Protein AF-A0A0G4HK54-F1 (afdb_monomer)

Organism: NCBI:txid1169474

Nearest PDB structures (foldseek):
  5xet-assembly1_C  TM=9.541E-01  e=1.128E-52  Mycobacterium tuberculosis H37Ra
  7wpl-assembly1_A  TM=9.182E-01  e=1.435E-49  Staphylococcus aureus subsp. aureus COL
  4eg1-assembly2_B  TM=9.125E-01  e=2.243E-48  Trypanosoma brucei brucei TREU927
  3vu8-assembly1_A  TM=9.082E-01  e=1.647E-45  Thermus thermophilus HB8
  1woy-assembly1_A  TM=8.950E-01  e=2.011E-45  Thermus thermophilus

Secondary structure (DSSP, 8-state):
------------------------PPPP-------------------------GGGG---S-EEEEEEEEETTS---HHHHHHHHHHHHHHHHHHHTT--EEEEEEEE--SHHHHHHHHHTTS-HHHHHHHHHHHHHHHHHHTT---SEEEETTSHHHHHHHHHHHHHHHHTT-EEEEEEEEEEETTTTEEE-GGG-BTTB-TTS---EEEEEEEEEEE-GGGGHHHHHHHHHH-GGGEESHHHHHHHHHHHTT----EE-EEEGGGT---SPEETTEEEEEE-HHHHHHHHHHHTTTTT--SSHHHHHHSS-EEEEEEGGGHHIIIIIHHHHHHHHTPPPPSEEEEE--EEETTEEP-GGGT-PPPHHHHHHHH-HHHHHHHHHHSS-BTB-EE--HHHHHHHHHHIIIIIIHHHHHHHHHHHHHSTTBPPPPB--SSTTTT-B--GGGS-HHHHHHHHHHHTHHHHHHHHHHTT-HHHHHHHHHHHHHHHHHHHHHH-HHHHTTT-HHHHHHHHHHHHHHHHHHHHHHTTT-HHHHHHHHHHTT--SSTTTTSSGGGSTT-PPPTTPBP-----SS-----HHHHHHHHHHHHHHHHHHHHHHHHHHHHHHHHTTS-----------------

Solvent-accessible surface area (backbone atoms only — not comparable to full-atom values): 35889 Å² total; per-residue (Å²): 136,85,82,81,90,87,88,92,81,90,80,88,84,84,88,81,89,85,89,83,91,80,86,85,86,83,89,88,87,80,88,94,88,88,86,87,87,89,87,88,88,83,82,85,78,97,80,86,89,71,85,75,58,89,82,68,79,70,67,74,59,41,38,22,37,29,41,61,57,41,65,38,62,54,81,73,34,45,67,58,50,46,51,48,48,53,50,31,22,53,46,43,44,42,43,33,64,65,22,54,68,45,31,40,38,38,31,35,54,54,33,63,56,31,44,55,41,12,55,77,67,76,42,54,48,66,59,38,33,61,61,31,43,53,52,53,54,47,47,36,59,60,60,72,43,75,64,75,45,74,50,48,53,82,37,69,61,33,47,54,21,36,49,50,52,49,50,43,25,42,78,65,65,39,43,46,84,48,71,46,64,40,33,36,20,67,90,74,72,42,78,42,51,82,91,55,43,50,95,80,17,38,82,87,70,40,67,53,46,81,42,76,77,43,66,24,36,29,34,56,46,42,80,39,40,68,63,49,53,49,48,49,65,80,36,66,70,35,33,33,48,65,70,57,35,51,54,50,51,61,49,49,75,74,60,52,64,63,40,75,43,34,40,41,40,89,80,77,45,77,58,51,54,56,34,88,92,42,75,63,26,28,43,26,52,67,61,50,54,63,37,45,73,44,24,77,23,48,31,80,46,57,90,42,77,48,22,55,60,34,56,44,48,24,39,41,41,37,50,56,90,55,37,61,52,62,71,46,53,43,52,44,50,28,54,61,54,71,45,80,62,61,54,28,38,35,34,27,42,51,56,17,44,92,80,40,72,56,36,72,95,71,69,61,58,52,54,50,67,63,47,30,73,73,65,34,36,44,47,52,42,40,31,64,38,49,78,31,63,69,42,46,65,36,66,63,46,74,64,61,43,51,51,46,43,45,49,48,36,63,32,49,34,44,39,48,33,52,45,32,46,47,30,46,72,76,42,78,25,23,37,44,67,45,33,36,55,69,68,100,58,51,70,41,80,54,58,75,87,74,48,56,70,70,57,42,55,52,50,51,53,48,46,55,41,59,65,51,42,50,54,23,57,77,67,62,26,58,25,54,34,50,46,55,48,51,49,53,28,46,52,48,45,49,49,51,60,76,63,32,36,88,60,37,42,80,83,30,51,38,47,20,34,36,52,48,36,55,45,45,42,48,45,48,48,41,20,45,69,29,41,37,52,23,47,72,48,14,52,55,47,28,49,29,61,42,49,60,92,46,71,67,67,52,18,58,68,44,49,37,79,93,39,70,77,60,66,63,38,53,39,41,72,62,62,84,66,53,83,80,82,75,50,71,71,52,54,54,49,51,53,51,48,52,54,50,51,52,51,52,51,52,51,52,51,52,52,53,53,60,53,53,64,64,60,75,73,75,79,89,84,86,84,90,81,83,85,84,87,87,86,87,80,92,132

Structure (mmCIF, N/CA/C/O backbone):
data_AF-A0A0G4HK54-F1
#
_entry.id   AF-A0A0G4HK54-F1
#
loop_
_atom_site.group_PDB
_atom_site.id
_atom_site.type_symbol
_atom_site.label_atom_id
_atom_site.label_alt_id
_atom_site.label_comp_id
_atom_site.label_asym_id
_atom_site.label_entity_id
_atom_site.label_seq_id
_atom_site.pdbx_PDB_ins_code
_atom_site.Cartn_x
_atom_site.Cartn_y
_atom_site.Cartn_z
_atom_site.occupancy
_atom_site.B_iso_or_equiv
_atom_site.auth_seq_id
_atom_site.auth_comp_id
_atom_site.auth_asym_id
_atom_site.auth_atom_id
_atom_site.pdbx_PDB_model_num
ATOM 1 N N . MET A 1 1 ? -34.314 48.246 -29.821 1.00 36.81 1 MET A N 1
ATOM 2 C CA . MET A 1 1 ? -34.715 46.899 -30.286 1.00 36.81 1 MET A CA 1
ATOM 3 C C . MET A 1 1 ? -34.362 45.927 -29.162 1.00 36.81 1 MET A C 1
ATOM 5 O O . MET A 1 1 ? -33.206 45.569 -29.036 1.00 36.81 1 MET A O 1
ATOM 9 N N . ARG A 1 2 ? -35.160 45.927 -28.083 1.00 27.53 2 ARG A N 1
ATOM 10 C CA . ARG A 1 2 ? -36.182 44.909 -27.730 1.00 27.53 2 ARG A CA 1
ATOM 11 C C . ARG A 1 2 ? -35.560 43.499 -27.653 1.00 27.53 2 ARG A C 1
ATOM 13 O O . ARG A 1 2 ? -35.295 42.939 -28.704 1.00 27.53 2 ARG A O 1
ATOM 20 N N . SER A 1 3 ? -35.104 43.001 -26.493 1.00 25.59 3 SER A N 1
ATOM 21 C CA . SER A 1 3 ? -35.774 42.657 -25.201 1.00 25.59 3 SER A CA 1
ATOM 22 C C . SER A 1 3 ? -35.893 41.125 -25.088 1.00 25.59 3 SER A C 1
ATOM 24 O O . SER A 1 3 ? -36.535 40.516 -25.929 1.00 25.59 3 SER A O 1
ATOM 26 N N . ASN A 1 4 ? -35.081 40.483 -24.243 1.00 26.31 4 ASN A N 1
ATOM 27 C CA . ASN A 1 4 ? -35.354 40.050 -22.856 1.00 26.31 4 ASN A CA 1
ATOM 28 C C . ASN A 1 4 ? -36.184 38.745 -22.719 1.00 26.31 4 ASN A C 1
ATOM 30 O O . ASN A 1 4 ? -37.376 38.797 -22.979 1.00 26.31 4 ASN A O 1
ATOM 34 N N . VAL A 1 5 ? -35.516 37.645 -22.290 1.00 26.72 5 VAL A N 1
ATOM 35 C CA . VAL A 1 5 ? -35.705 36.834 -21.037 1.00 26.72 5 VAL A CA 1
ATOM 36 C C . VAL A 1 5 ? -37.144 36.280 -20.750 1.00 26.72 5 VAL A C 1
ATOM 38 O O . VAL A 1 5 ? -38.103 36.986 -21.020 1.00 26.72 5 VAL A O 1
ATOM 41 N N . PRO A 1 6 ? -37.376 35.176 -19.989 1.00 48.66 6 PRO A N 1
ATOM 42 C CA . PRO A 1 6 ? -37.037 33.737 -20.095 1.00 48.66 6 PRO A CA 1
ATOM 43 C C . PRO A 1 6 ? -38.276 32.835 -19.705 1.00 48.66 6 PRO A C 1
ATOM 45 O O . PRO A 1 6 ? -39.407 33.308 -19.735 1.00 48.66 6 PRO A O 1
ATOM 48 N N . LEU A 1 7 ? -38.036 31.613 -19.179 1.00 24.58 7 LEU A N 1
ATOM 49 C CA . LEU A 1 7 ? -38.780 30.929 -18.079 1.00 24.58 7 LEU A CA 1
ATOM 50 C C . LEU A 1 7 ? -39.771 29.762 -18.401 1.00 24.58 7 LEU A C 1
ATOM 52 O O . LEU A 1 7 ? -40.658 29.892 -19.234 1.00 24.58 7 LEU A O 1
ATOM 56 N N . ILE A 1 8 ? -39.668 28.717 -17.545 1.00 25.23 8 ILE A N 1
ATOM 57 C CA . ILE A 1 8 ? -40.674 27.714 -17.075 1.00 25.23 8 ILE A CA 1
ATOM 58 C C . ILE A 1 8 ? -41.018 26.548 -18.029 1.00 25.23 8 ILE A C 1
ATOM 60 O O . ILE A 1 8 ? -41.192 26.782 -19.212 1.00 25.23 8 ILE A O 1
ATOM 64 N N . LEU A 1 9 ? -41.282 25.284 -17.650 1.00 22.97 9 LEU A N 1
ATOM 65 C CA . LEU A 1 9 ? -41.173 24.348 -16.497 1.00 22.97 9 LEU A CA 1
ATOM 66 C C . LEU A 1 9 ? -42.139 23.183 -16.873 1.00 22.97 9 LEU A C 1
ATOM 68 O O . LEU A 1 9 ? -43.033 23.401 -17.687 1.00 22.97 9 LEU A O 1
ATOM 72 N N . LEU A 1 10 ? -42.042 22.026 -16.195 1.00 23.38 10 LEU A N 1
ATOM 73 C CA . LEU A 1 10 ? -43.027 20.908 -16.156 1.00 23.38 10 LEU A CA 1
ATOM 74 C C . LEU A 1 10 ? -43.045 19.962 -17.374 1.00 23.38 10 LEU A C 1
ATOM 76 O O . LEU A 1 10 ? -42.844 20.389 -18.498 1.00 23.38 10 LEU A O 1
ATOM 80 N N . LEU A 1 11 ? -43.412 18.682 -17.292 1.00 22.52 11 LEU A N 1
ATOM 81 C CA . LEU A 1 11 ? -43.424 17.596 -16.298 1.00 22.52 11 LEU A CA 1
ATOM 82 C C . LEU A 1 11 ? -43.831 16.348 -17.125 1.00 22.52 11 LEU A C 1
ATOM 84 O O . LEU A 1 11 ? -44.654 16.457 -18.025 1.00 22.52 11 LEU A O 1
ATOM 88 N N . GLN A 1 12 ? -43.331 15.180 -16.719 1.00 21.95 12 GLN A N 1
ATOM 89 C CA . GLN A 1 12 ? -44.048 13.893 -16.656 1.00 21.95 12 GLN A CA 1
ATOM 90 C C . GLN A 1 12 ? -44.501 13.077 -17.894 1.00 21.95 12 GLN A C 1
ATOM 92 O O . GLN A 1 12 ? -45.164 13.538 -18.812 1.00 21.95 12 GLN A O 1
ATOM 97 N N . THR A 1 13 ? -44.313 11.759 -17.687 1.00 25.17 13 THR A N 1
ATOM 98 C CA . THR A 1 13 ? -45.073 10.565 -18.144 1.00 25.17 13 THR A CA 1
ATOM 99 C C . THR A 1 13 ? -44.761 10.028 -19.546 1.00 25.17 13 THR A C 1
ATOM 101 O O . THR A 1 13 ? -44.858 10.740 -20.530 1.00 25.17 13 THR A O 1
ATOM 104 N N . SER A 1 14 ? -44.143 8.845 -19.676 1.00 23.25 14 SER A N 1
ATOM 105 C CA . SER A 1 14 ? -44.619 7.452 -19.477 1.00 23.25 14 SER A CA 1
ATOM 106 C C . SER A 1 14 ? -45.473 6.881 -20.613 1.00 23.25 14 SER A C 1
ATOM 108 O O . SER A 1 14 ? -46.547 7.394 -20.906 1.00 23.25 14 SER A O 1
ATOM 110 N N . SER A 1 15 ? -45.046 5.695 -21.078 1.00 24.77 15 SER A N 1
ATOM 111 C CA . SER A 1 15 ? -45.761 4.704 -21.912 1.00 24.77 15 SER A CA 1
ATOM 112 C C . SER A 1 15 ? -45.974 5.103 -23.390 1.00 24.77 15 SER A C 1
ATOM 114 O O . SER A 1 15 ? -46.106 6.273 -23.698 1.00 24.77 15 SER A O 1
ATOM 116 N N . ALA A 1 16 ? -45.981 4.223 -24.394 1.00 24.12 16 ALA A N 1
ATOM 117 C CA . ALA A 1 16 ? -46.165 2.782 -24.403 1.00 24.12 16 ALA A CA 1
ATOM 118 C C . ALA A 1 16 ? -45.557 2.125 -25.663 1.00 24.12 16 ALA A C 1
ATOM 120 O O . ALA A 1 16 ? -45.383 2.733 -26.716 1.00 24.12 16 ALA A O 1
ATOM 121 N N . LEU A 1 17 ? -45.302 0.832 -25.494 1.00 24.00 17 LEU A N 1
ATOM 122 C CA . LEU A 1 17 ? -45.104 -0.245 -26.457 1.00 24.00 17 LEU A CA 1
ATOM 123 C C . LEU A 1 17 ? -46.076 -0.216 -27.662 1.00 24.00 17 LEU A C 1
ATOM 125 O O . LEU A 1 17 ? -47.282 -0.085 -27.451 1.00 24.00 17 LEU A O 1
ATOM 129 N N . SER A 1 18 ? -45.592 -0.535 -28.875 1.00 24.66 18 SER A N 1
ATOM 130 C CA . SER A 1 18 ? -46.002 -1.722 -29.672 1.00 24.66 18 SER A CA 1
ATOM 131 C C . SER A 1 18 ? -45.880 -1.556 -31.199 1.00 24.66 18 SER A C 1
ATOM 133 O O . SER A 1 18 ? -46.183 -0.507 -31.753 1.00 24.66 18 SER A O 1
ATOM 135 N N . PHE A 1 19 ? -45.593 -2.696 -31.849 1.00 23.83 19 PHE A N 1
ATOM 136 C CA . PHE A 1 19 ? -45.858 -3.071 -33.253 1.00 23.83 19 PHE A CA 1
ATOM 137 C C . PHE A 1 19 ? -44.832 -2.695 -34.348 1.00 23.83 19 PHE A C 1
ATOM 139 O O . PHE A 1 19 ? -44.867 -1.609 -34.908 1.00 23.83 19 PHE A O 1
ATOM 146 N N . LEU A 1 20 ? -44.017 -3.672 -34.789 1.00 24.72 20 LEU A N 1
ATOM 147 C CA . LEU A 1 20 ? -44.294 -4.450 -36.017 1.00 24.72 20 LEU A CA 1
ATOM 148 C C . LEU A 1 20 ? -43.211 -5.505 -36.318 1.00 24.72 20 LEU A C 1
ATOM 150 O O . LEU A 1 20 ? -42.032 -5.212 -36.487 1.00 24.72 20 LEU A O 1
ATOM 154 N N . LEU A 1 21 ? -43.678 -6.748 -36.448 1.00 25.19 21 LEU A N 1
ATOM 155 C CA . LEU A 1 21 ? -43.003 -7.903 -37.040 1.00 25.19 21 LEU A CA 1
ATOM 156 C C . LEU A 1 21 ? -42.676 -7.668 -38.523 1.00 25.19 21 LEU A C 1
ATOM 158 O O . LEU A 1 21 ? -43.545 -7.193 -39.255 1.00 25.19 21 LEU A O 1
ATOM 162 N N . ARG A 1 22 ? -41.512 -8.150 -38.989 1.00 26.67 22 ARG A N 1
ATOM 163 C CA . ARG A 1 22 ? -41.338 -8.814 -40.303 1.00 26.67 22 ARG A CA 1
ATOM 164 C C . ARG A 1 22 ? -39.933 -9.419 -40.450 1.00 26.67 22 ARG A C 1
ATOM 166 O O . ARG A 1 22 ? -38.939 -8.708 -40.515 1.00 26.67 22 ARG A O 1
ATOM 173 N N . HIS A 1 23 ? -39.879 -10.748 -40.550 1.00 29.19 23 HIS A N 1
ATOM 174 C CA . HIS A 1 23 ? -38.739 -11.501 -41.088 1.00 29.19 23 HIS A CA 1
ATOM 175 C C . HIS A 1 23 ? -38.500 -11.172 -42.573 1.00 29.19 23 HIS A C 1
ATOM 177 O O . HIS A 1 23 ? -39.448 -10.828 -43.286 1.00 29.19 23 HIS A O 1
ATOM 183 N N . PRO A 1 24 ? -37.292 -11.467 -43.086 1.00 35.16 24 PRO A N 1
ATOM 184 C CA . PRO A 1 24 ? -37.245 -12.474 -44.144 1.00 35.16 24 PRO A CA 1
ATOM 185 C C . PRO A 1 24 ? -36.122 -13.519 -44.014 1.00 35.16 24 PRO A C 1
ATOM 187 O O . PRO A 1 24 ? -35.167 -13.402 -43.256 1.00 35.16 24 PRO A O 1
ATOM 190 N N . LYS A 1 25 ? -36.358 -14.585 -44.780 1.00 28.30 25 LYS A N 1
ATOM 191 C CA . LYS A 1 25 ? -35.727 -15.905 -44.876 1.00 28.30 25 LYS A CA 1
ATOM 192 C C . LYS A 1 25 ? -34.260 -15.892 -45.339 1.00 28.30 25 LYS A C 1
ATOM 194 O O . LYS A 1 25 ? -33.904 -15.138 -46.237 1.00 28.30 25 LYS A O 1
ATOM 199 N N . ALA A 1 26 ? -33.483 -16.854 -44.836 1.00 27.69 26 ALA A N 1
ATOM 200 C CA . ALA A 1 26 ? -32.214 -17.315 -45.409 1.00 27.69 26 ALA A CA 1
ATOM 201 C C . ALA A 1 26 ? -32.421 -18.532 -46.346 1.00 27.69 26 ALA A C 1
ATOM 203 O O . ALA A 1 26 ? -33.361 -19.307 -46.120 1.00 27.69 26 ALA A O 1
ATOM 204 N N . PRO A 1 27 ? -31.558 -18.757 -47.359 1.00 30.88 27 PRO A N 1
ATOM 205 C CA . PRO A 1 27 ? -31.536 -19.990 -48.141 1.00 30.88 27 PRO A CA 1
ATOM 206 C C . PRO A 1 27 ? -30.555 -21.040 -47.576 1.00 30.88 27 PRO A C 1
ATOM 208 O O . PRO A 1 27 ? -29.584 -20.727 -46.895 1.00 30.88 27 PRO A O 1
ATOM 211 N N . ARG A 1 28 ? -30.861 -22.311 -47.872 1.00 28.83 28 ARG A N 1
ATOM 212 C CA . ARG A 1 28 ? -30.185 -23.546 -47.434 1.00 28.83 28 ARG A CA 1
ATOM 213 C C . ARG A 1 28 ? -29.153 -24.059 -48.452 1.00 28.83 28 ARG A C 1
ATOM 215 O O . ARG A 1 28 ? -29.391 -23.964 -49.650 1.00 28.83 28 ARG A O 1
ATOM 222 N N . GLY A 1 29 ? -28.153 -24.788 -47.941 1.00 25.19 29 GLY A N 1
ATOM 223 C CA . GLY A 1 29 ? -27.320 -25.799 -48.628 1.00 25.19 29 GLY A CA 1
ATOM 224 C C . GLY A 1 29 ? -25.862 -25.722 -48.142 1.00 25.19 29 GLY A C 1
ATOM 225 O O . GLY A 1 29 ? -25.336 -24.626 -48.100 1.00 25.19 29 GLY A O 1
ATOM 226 N N . PHE A 1 30 ? -25.125 -26.765 -47.737 1.00 23.88 30 PHE A N 1
ATOM 227 C CA . PHE A 1 30 ? -25.282 -28.222 -47.805 1.00 23.88 30 PHE A CA 1
ATOM 228 C C . PHE A 1 30 ? -24.181 -28.884 -46.916 1.00 23.88 30 PHE A C 1
ATOM 230 O O . PHE A 1 30 ? -23.062 -28.391 -46.915 1.00 23.88 30 PHE A O 1
ATOM 237 N N . LYS A 1 31 ? -24.531 -29.974 -46.197 1.00 26.56 31 LYS A N 1
ATOM 238 C CA . LYS A 1 31 ? -23.756 -31.173 -45.730 1.00 26.56 31 LYS A CA 1
ATOM 239 C C . LYS A 1 31 ? -22.312 -31.012 -45.179 1.00 26.56 31 LYS A C 1
ATOM 241 O O . LYS A 1 31 ? -21.439 -30.569 -45.900 1.00 26.56 31 LYS A O 1
ATOM 246 N N . SER A 1 32 ? -21.968 -31.311 -43.915 1.00 24.84 32 SER A N 1
ATOM 247 C CA . SER A 1 32 ? -22.023 -32.534 -43.059 1.00 24.84 32 SER A CA 1
ATOM 248 C C . SER A 1 32 ? -20.759 -33.426 -43.069 1.00 24.84 32 SER A C 1
ATOM 250 O O . SER A 1 32 ? -20.602 -34.235 -43.977 1.00 24.84 32 SER A O 1
ATOM 252 N N . SER A 1 33 ? -19.968 -33.362 -41.988 1.00 25.39 33 SER A N 1
ATOM 253 C CA . SER A 1 33 ? -19.143 -34.423 -41.345 1.00 25.39 33 SER A CA 1
ATOM 254 C C . SER A 1 33 ? -18.363 -33.730 -40.208 1.00 25.39 33 SER A C 1
ATOM 256 O O . SER A 1 33 ? -17.776 -32.695 -40.478 1.00 25.39 33 SER A O 1
ATOM 258 N N . HIS A 1 34 ? -18.308 -34.097 -38.930 1.00 27.75 34 HIS A N 1
ATOM 259 C CA . HIS A 1 34 ? -18.603 -35.301 -38.166 1.00 27.75 34 HIS A CA 1
ATOM 260 C C . HIS A 1 34 ? -19.244 -34.921 -36.818 1.00 27.75 34 HIS A C 1
ATOM 262 O O . HIS A 1 34 ? -19.250 -33.766 -36.401 1.00 27.75 34 HIS A O 1
ATOM 268 N N . ARG A 1 35 ? -19.834 -35.921 -36.167 1.00 23.64 35 ARG A N 1
ATOM 269 C CA . ARG A 1 35 ? -20.676 -35.849 -34.974 1.00 23.64 35 ARG A CA 1
ATOM 270 C C . ARG A 1 35 ? -19.978 -36.621 -33.856 1.00 23.64 35 ARG A C 1
ATOM 272 O O . ARG A 1 35 ? -19.649 -37.769 -34.120 1.00 23.64 35 ARG A O 1
ATOM 279 N N . GLN A 1 36 ? -19.841 -36.010 -32.676 1.00 24.39 36 GLN A N 1
ATOM 280 C CA . GLN A 1 36 ? -19.696 -36.571 -31.308 1.00 24.39 36 GLN A CA 1
ATOM 281 C C . GLN A 1 36 ? -18.891 -35.537 -30.493 1.00 24.39 36 GLN A C 1
ATOM 283 O O . GLN A 1 36 ? -17.838 -35.131 -30.952 1.00 24.39 36 GLN A O 1
ATOM 288 N N . GLU A 1 37 ? -19.278 -34.975 -29.350 1.00 25.34 37 GLU A N 1
ATOM 289 C CA . GLU A 1 37 ? -20.397 -35.104 -28.416 1.00 25.34 37 GLU A CA 1
ATOM 290 C C . GLU A 1 37 ? -20.499 -33.754 -27.681 1.00 25.34 37 GLU A C 1
ATOM 292 O O . GLU A 1 37 ? -19.528 -33.311 -27.082 1.00 25.34 37 GLU A O 1
ATOM 297 N N . ALA A 1 38 ? -21.651 -33.081 -27.721 1.00 25.08 38 ALA A N 1
ATOM 298 C CA . ALA A 1 38 ? -21.960 -31.980 -26.805 1.00 25.08 38 ALA A CA 1
ATOM 299 C C . ALA A 1 38 ? -23.475 -31.751 -26.801 1.00 25.08 38 ALA A C 1
ATOM 301 O O . ALA A 1 38 ? -24.041 -31.152 -27.716 1.00 25.08 38 ALA A O 1
ATOM 302 N N . LYS A 1 39 ? -24.153 -32.278 -25.782 1.00 23.95 39 LYS A N 1
ATOM 303 C CA . LYS A 1 39 ? -25.532 -31.919 -25.443 1.00 23.95 39 LYS A CA 1
ATOM 304 C C . LYS A 1 39 ? -25.679 -31.943 -23.929 1.00 23.95 39 LYS A C 1
ATOM 306 O O . LYS A 1 39 ? -25.806 -33.024 -23.368 1.00 23.95 39 LYS A O 1
ATOM 311 N N . HIS A 1 40 ? -25.690 -30.763 -23.317 1.00 24.41 40 HIS A N 1
ATOM 312 C CA . HIS A 1 40 ? -26.787 -30.274 -22.470 1.00 24.41 40 HIS A CA 1
ATOM 313 C C . HIS A 1 40 ? -26.409 -28.899 -21.913 1.00 24.41 40 HIS A C 1
ATOM 315 O O . HIS A 1 40 ? -25.717 -28.820 -20.912 1.00 24.41 40 HIS A O 1
ATOM 321 N N . TRP A 1 41 ? -26.872 -27.834 -22.566 1.00 22.70 41 TRP A N 1
ATOM 322 C CA . TRP A 1 41 ? -27.040 -26.512 -21.959 1.00 22.70 41 TRP A CA 1
ATOM 323 C C . TRP A 1 41 ? -28.194 -25.820 -22.682 1.00 22.70 41 TRP A C 1
ATOM 325 O O . TRP A 1 41 ? -28.036 -25.363 -23.812 1.00 22.70 41 TRP A O 1
ATOM 335 N N . VAL A 1 42 ? -29.362 -25.786 -22.045 1.00 26.83 42 VAL A N 1
ATOM 336 C CA . VAL A 1 42 ? -30.391 -24.774 -22.292 1.00 26.83 42 VAL A CA 1
ATOM 337 C C . VAL A 1 42 ? -30.988 -24.414 -20.930 1.00 26.83 42 VAL A C 1
ATOM 339 O O . VAL A 1 42 ? -31.249 -25.306 -20.128 1.00 26.83 42 VAL A O 1
ATOM 342 N N . GLU A 1 43 ? -31.211 -23.110 -20.758 1.00 25.41 43 GLU A N 1
ATOM 343 C CA . GLU A 1 43 ? -32.010 -22.421 -19.728 1.00 25.41 43 GLU A CA 1
ATOM 344 C C . GLU A 1 43 ? -31.253 -21.960 -18.463 1.00 25.41 43 GLU A C 1
ATOM 346 O O . GLU A 1 43 ? -30.990 -22.719 -17.537 1.00 25.41 43 GLU A O 1
ATOM 351 N N . GLY A 1 44 ? -30.918 -20.657 -18.428 1.00 30.16 44 GLY A N 1
ATOM 352 C CA . GLY A 1 44 ? -30.663 -19.910 -17.181 1.00 30.16 44 GLY A CA 1
ATOM 353 C C . GLY A 1 44 ? -31.966 -19.695 -16.387 1.00 30.16 44 GLY A C 1
ATOM 354 O O . GLY A 1 44 ? -33.030 -20.021 -16.915 1.00 30.16 44 GLY A O 1
ATOM 355 N N . PRO A 1 45 ? -31.946 -19.116 -15.164 1.00 31.95 45 PRO A N 1
ATOM 356 C CA . PRO A 1 45 ? -31.544 -17.714 -14.978 1.00 31.95 45 PRO A CA 1
ATOM 357 C C . PRO A 1 45 ? -30.884 -17.377 -13.614 1.00 31.95 45 PRO A C 1
ATOM 359 O O . PRO A 1 45 ? -30.832 -18.179 -12.692 1.00 31.95 45 PRO A O 1
ATOM 362 N N . CYS A 1 46 ? -30.400 -16.134 -13.508 1.00 32.06 46 CYS A N 1
ATOM 363 C CA . CYS A 1 46 ? -30.359 -15.282 -12.307 1.00 32.06 46 CYS A CA 1
ATOM 364 C C . CYS A 1 46 ? -30.898 -15.911 -10.995 1.00 32.06 46 CYS A C 1
ATOM 366 O O . CYS A 1 46 ? -32.087 -15.798 -10.720 1.00 32.06 46 CYS A O 1
ATOM 368 N N . ALA A 1 47 ? -30.025 -16.533 -10.191 1.00 29.20 47 ALA A N 1
ATOM 369 C CA . ALA A 1 47 ? -30.191 -16.775 -8.747 1.00 29.20 47 ALA A CA 1
ATOM 370 C C . ALA A 1 47 ? -28.966 -17.526 -8.184 1.00 29.20 47 ALA A C 1
ATOM 372 O O . ALA A 1 47 ? -29.023 -18.719 -7.921 1.00 29.20 47 ALA A O 1
ATOM 373 N N . LEU A 1 48 ? -27.843 -16.834 -7.984 1.00 28.42 48 LEU A N 1
ATOM 374 C CA . LEU A 1 48 ? -26.736 -17.320 -7.144 1.00 28.42 48 LEU A CA 1
ATOM 375 C C . LEU A 1 48 ? -26.243 -16.163 -6.266 1.00 28.42 48 LEU A C 1
ATOM 377 O O . LEU A 1 48 ? -25.123 -15.679 -6.365 1.00 28.42 48 LEU A O 1
ATOM 381 N N . ARG A 1 49 ? -27.143 -15.676 -5.409 1.00 36.31 49 ARG A N 1
ATOM 382 C CA . ARG A 1 49 ? -26.776 -15.098 -4.114 1.00 36.31 49 ARG A CA 1
ATOM 383 C C . ARG A 1 49 ? -27.308 -16.059 -3.061 1.00 36.31 49 ARG A C 1
ATOM 385 O O . ARG A 1 49 ? -28.413 -15.884 -2.564 1.00 36.31 49 ARG A O 1
ATOM 392 N N . SER A 1 50 ? -26.549 -17.107 -2.773 1.0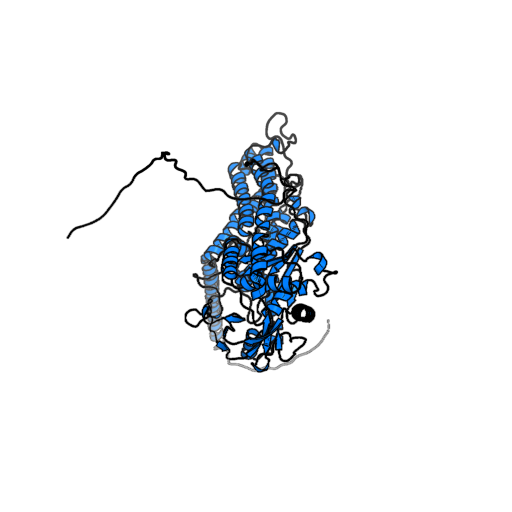0 29.69 50 SER A N 1
ATOM 393 C CA . SER A 1 50 ? -26.771 -17.923 -1.584 1.00 29.69 50 SER A CA 1
ATOM 394 C C . SER A 1 50 ? -25.440 -18.117 -0.876 1.00 29.69 50 SER A C 1
ATOM 396 O O . SER A 1 50 ? -24.543 -18.747 -1.429 1.00 29.69 50 SER A O 1
ATOM 398 N N . ALA A 1 51 ? -25.353 -17.532 0.320 1.00 31.98 51 ALA A N 1
ATOM 399 C CA . ALA A 1 51 ? -24.482 -17.922 1.422 1.00 31.98 51 ALA A CA 1
ATOM 400 C C . ALA A 1 51 ? -23.087 -18.423 1.016 1.00 31.98 51 ALA A C 1
ATOM 402 O O . ALA A 1 51 ? -22.771 -19.605 1.130 1.00 31.98 51 ALA A O 1
ATOM 403 N N . VAL A 1 52 ? -22.230 -17.498 0.588 1.00 30.73 52 VAL A N 1
ATOM 404 C CA . VAL A 1 52 ? -20.794 -17.698 0.784 1.00 30.73 52 VAL A CA 1
ATOM 405 C C . VAL A 1 52 ? -20.595 -17.557 2.295 1.00 30.73 52 VAL A C 1
ATOM 407 O O . VAL A 1 52 ? -20.982 -16.529 2.850 1.00 30.73 52 VAL A O 1
ATOM 410 N N . SER A 1 53 ? -20.120 -18.595 2.988 1.00 32.31 53 SER A N 1
ATOM 411 C CA . SER A 1 53 ? -19.862 -18.496 4.430 1.00 32.31 53 SER A CA 1
ATOM 412 C C . SER A 1 53 ? -18.962 -17.285 4.683 1.00 32.31 53 SER A C 1
ATOM 414 O O . SER A 1 53 ? -17.995 -17.081 3.955 1.00 32.31 53 SER A O 1
ATOM 416 N N . GLU A 1 54 ? -19.244 -16.455 5.682 1.00 40.00 54 GLU A N 1
ATOM 417 C CA . GLU A 1 54 ? -18.461 -15.232 5.958 1.00 40.00 54 GLU A CA 1
ATOM 418 C C . GLU A 1 54 ? -16.964 -15.517 6.231 1.00 40.00 54 GLU A C 1
ATOM 420 O O . GLU A 1 54 ? -16.118 -14.634 6.095 1.00 40.00 54 GLU A O 1
ATOM 425 N N . SER A 1 55 ? -16.611 -16.783 6.494 1.00 39.62 55 SER A N 1
ATOM 426 C CA . SER A 1 55 ? -15.237 -17.297 6.595 1.00 39.62 55 SER A CA 1
ATOM 427 C C . SER A 1 55 ? -14.486 -17.446 5.256 1.00 39.62 55 SER A C 1
ATOM 429 O O . SER A 1 55 ? -13.319 -17.830 5.251 1.00 39.62 55 SER A O 1
ATOM 431 N N . SER A 1 56 ? -15.139 -17.223 4.114 1.00 41.66 56 SER A N 1
ATOM 432 C CA . SER A 1 56 ? -14.657 -17.622 2.776 1.00 41.66 56 SER A CA 1
ATOM 433 C C . SER A 1 56 ? -13.847 -16.570 2.010 1.00 41.66 56 SER A C 1
ATOM 435 O O . SER A 1 56 ? -13.301 -16.884 0.956 1.00 41.66 56 SER A O 1
ATOM 437 N N . LEU A 1 57 ? -13.750 -15.333 2.511 1.00 58.56 57 LEU A N 1
ATOM 438 C CA . LEU A 1 57 ? -12.994 -14.256 1.848 1.00 58.56 57 LEU A CA 1
ATOM 439 C C . LEU A 1 57 ? -11.518 -14.194 2.265 1.00 58.56 57 LEU A C 1
ATOM 441 O O . LEU A 1 57 ? -10.777 -13.349 1.766 1.00 58.56 57 LEU A O 1
ATOM 445 N N . ARG A 1 58 ? -11.086 -15.054 3.193 1.00 70.25 58 ARG A N 1
ATOM 446 C CA . ARG A 1 58 ? -9.690 -15.099 3.626 1.00 70.25 58 ARG A CA 1
ATOM 447 C C . ARG A 1 58 ? -8.856 -15.817 2.569 1.00 70.25 58 ARG A C 1
ATOM 449 O O . ARG A 1 58 ? -9.022 -17.014 2.356 1.00 70.25 58 ARG A O 1
ATOM 456 N N . ASP A 1 59 ? -7.941 -15.086 1.946 1.00 77.88 59 ASP A N 1
ATOM 457 C CA . ASP A 1 59 ? -6.938 -15.634 1.033 1.00 77.88 59 ASP A CA 1
ATOM 458 C C . ASP A 1 59 ? -5.682 -16.020 1.834 1.00 77.88 59 ASP A C 1
ATOM 460 O O . ASP A 1 59 ? -4.987 -15.123 2.309 1.00 77.88 59 ASP A O 1
ATOM 464 N N . PRO A 1 60 ? -5.375 -17.317 2.026 1.00 83.00 60 PRO A N 1
ATOM 465 C CA . PRO A 1 60 ? -4.203 -17.746 2.784 1.00 83.00 60 PRO A CA 1
ATOM 466 C C . PRO A 1 60 ? -2.909 -17.702 1.958 1.00 83.00 60 PRO A C 1
ATOM 468 O O . PRO A 1 60 ? -1.851 -18.035 2.489 1.00 83.00 60 PRO A O 1
ATOM 471 N N . SER A 1 61 ? -2.969 -17.356 0.666 1.00 87.94 61 SER A N 1
ATOM 472 C CA . SER A 1 61 ? -1.780 -17.355 -0.182 1.00 87.94 61 SER A CA 1
ATOM 473 C C . SER A 1 61 ? -0.774 -16.284 0.260 1.00 87.94 61 SER A C 1
ATOM 475 O O . SER A 1 61 ? -1.179 -15.201 0.715 1.00 87.94 61 SER A O 1
ATOM 477 N N . PRO A 1 62 ? 0.536 -16.543 0.103 1.00 94.44 62 PRO A N 1
ATOM 478 C CA . PRO A 1 62 ? 1.562 -15.527 0.292 1.00 94.44 62 PRO A CA 1
ATOM 479 C C . PRO A 1 62 ? 1.250 -14.274 -0.527 1.00 94.44 62 PRO A C 1
ATOM 481 O O . PRO A 1 62 ? 0.757 -14.359 -1.650 1.00 94.44 62 PRO A O 1
ATOM 484 N N . PHE A 1 63 ? 1.512 -13.103 0.043 1.00 96.19 63 PHE A N 1
ATOM 485 C CA . PHE A 1 63 ? 1.243 -11.820 -0.590 1.00 96.19 63 PHE A CA 1
ATOM 486 C C . PHE A 1 63 ? 2.546 -11.075 -0.833 1.00 96.19 63 PHE A C 1
ATOM 488 O O . PHE A 1 63 ? 3.192 -10.609 0.107 1.00 96.19 63 PHE A O 1
ATOM 495 N N . PHE A 1 64 ? 2.922 -10.940 -2.101 1.00 98.31 64 PHE A N 1
ATOM 496 C CA . PHE A 1 64 ? 4.058 -10.117 -2.488 1.00 98.31 64 PHE A CA 1
ATOM 497 C C . PHE A 1 64 ? 3.550 -8.785 -3.033 1.00 98.31 64 PHE A C 1
ATOM 499 O O . PHE A 1 64 ? 2.853 -8.748 -4.040 1.00 98.31 64 PHE A O 1
ATOM 506 N N . ILE A 1 65 ? 3.873 -7.676 -2.378 1.00 98.62 65 ILE A N 1
ATOM 507 C CA . ILE A 1 65 ? 3.476 -6.340 -2.830 1.00 98.62 65 ILE A CA 1
ATOM 508 C C . ILE A 1 65 ? 4.704 -5.475 -3.055 1.00 98.62 65 ILE A C 1
ATOM 510 O O . ILE A 1 65 ? 5.649 -5.501 -2.265 1.00 98.62 65 ILE A O 1
ATOM 514 N N . THR A 1 66 ? 4.700 -4.709 -4.144 1.00 98.69 66 THR A N 1
ATOM 515 C CA . THR A 1 66 ? 5.846 -3.878 -4.521 1.00 98.69 66 THR A CA 1
ATOM 516 C C . THR A 1 66 ? 5.416 -2.455 -4.845 1.00 98.69 66 THR A C 1
ATOM 518 O O . THR A 1 66 ? 4.409 -2.238 -5.525 1.00 98.69 66 THR A O 1
ATOM 521 N N . THR A 1 67 ? 6.220 -1.482 -4.418 1.00 98.56 67 THR A N 1
ATOM 522 C CA . THR A 1 67 ? 6.244 -0.164 -5.068 1.00 98.56 67 THR A CA 1
ATOM 523 C C . THR A 1 67 ? 7.003 -0.267 -6.401 1.00 98.56 67 THR A C 1
ATOM 525 O O . THR A 1 67 ? 7.648 -1.288 -6.667 1.00 98.56 67 THR A O 1
ATOM 528 N N . PRO A 1 68 ? 7.022 0.790 -7.232 1.00 96.88 68 PRO A N 1
ATOM 529 C CA . PRO A 1 68 ? 8.117 0.986 -8.166 1.00 96.88 68 PRO A CA 1
ATOM 530 C C . PRO A 1 68 ? 9.404 1.217 -7.375 1.00 96.88 68 PRO A C 1
ATOM 532 O O . PRO A 1 68 ? 9.372 1.712 -6.244 1.00 96.88 68 PRO A O 1
ATOM 535 N N . ILE A 1 69 ? 10.542 0.941 -7.993 1.00 97.06 69 ILE A N 1
ATOM 536 C CA . ILE A 1 69 ? 11.812 1.475 -7.511 1.00 97.06 69 ILE A CA 1
ATOM 537 C C . ILE A 1 69 ? 11.986 2.912 -8.016 1.00 97.06 69 ILE A C 1
ATOM 539 O O . ILE A 1 69 ? 11.611 3.242 -9.142 1.00 97.06 69 ILE A O 1
ATOM 543 N N . TYR A 1 70 ? 12.481 3.801 -7.157 1.00 95.06 70 TYR A N 1
ATOM 544 C CA . TYR A 1 70 ? 12.484 5.240 -7.426 1.00 95.06 70 TYR A CA 1
ATOM 545 C C . TYR A 1 70 ? 13.826 5.722 -7.976 1.00 95.06 70 TYR A C 1
ATOM 547 O O . TYR A 1 70 ? 14.870 5.406 -7.409 1.00 95.06 70 TYR A O 1
ATOM 555 N N . TYR A 1 71 ? 13.803 6.542 -9.031 1.00 91.88 71 TYR A N 1
ATOM 556 C CA . TYR A 1 71 ? 15.023 7.148 -9.567 1.00 91.88 71 TYR A CA 1
ATOM 557 C C . TYR A 1 71 ? 15.740 8.011 -8.522 1.00 91.88 71 TYR A C 1
ATOM 559 O O . TYR A 1 71 ? 15.157 8.925 -7.934 1.00 91.88 71 TYR A O 1
ATOM 567 N N . VAL A 1 72 ? 17.045 7.791 -8.366 1.00 89.06 72 VAL A N 1
ATOM 568 C CA . VAL A 1 72 ? 17.906 8.526 -7.415 1.00 89.06 72 VAL A CA 1
ATOM 569 C C . VAL A 1 72 ? 18.473 9.830 -7.967 1.00 89.06 72 VAL A C 1
ATOM 571 O O . VAL A 1 72 ? 19.441 10.382 -7.448 1.00 89.06 72 VAL A O 1
ATOM 574 N N . ASN A 1 73 ? 17.864 10.372 -9.019 1.00 81.06 73 ASN A N 1
ATOM 575 C CA . ASN A 1 73 ? 18.328 11.618 -9.616 1.00 81.06 73 ASN A CA 1
ATOM 576 C C . ASN A 1 73 ? 18.086 12.844 -8.712 1.00 81.06 73 ASN A C 1
ATOM 578 O O . ASN A 1 73 ? 18.601 13.915 -9.034 1.00 81.06 73 ASN A O 1
ATOM 582 N N . ASP A 1 74 ? 17.261 12.722 -7.658 1.00 78.88 74 ASP A N 1
ATOM 583 C CA . ASP A 1 74 ? 16.969 13.782 -6.686 1.00 78.88 74 ASP A CA 1
ATOM 584 C C . ASP A 1 74 ? 16.262 13.238 -5.409 1.00 78.88 74 ASP A C 1
ATOM 586 O O . ASP A 1 74 ? 15.909 12.067 -5.325 1.00 78.88 74 ASP A O 1
ATOM 590 N N . LYS A 1 75 ? 16.016 14.096 -4.407 1.00 86.62 75 LYS A N 1
ATOM 591 C CA . LYS A 1 75 ? 15.314 13.793 -3.140 1.00 86.62 75 LYS A CA 1
ATOM 592 C C . LYS A 1 75 ? 13.881 13.247 -3.333 1.00 86.62 75 LYS A C 1
ATOM 594 O O . LYS A 1 75 ? 13.211 13.678 -4.279 1.00 86.62 75 LYS A O 1
ATOM 599 N N . PRO A 1 76 ? 13.355 12.438 -2.394 1.00 91.38 76 PRO A N 1
ATOM 600 C CA . PRO A 1 76 ? 11.952 12.020 -2.393 1.00 91.38 76 PRO A CA 1
ATOM 601 C C . PRO A 1 76 ? 10.966 13.196 -2.270 1.00 91.38 76 PRO A C 1
ATOM 603 O O . PRO A 1 76 ? 11.336 14.316 -1.927 1.00 91.38 76 PRO A O 1
ATOM 606 N N . HIS A 1 77 ? 9.693 12.925 -2.563 1.00 90.50 77 HIS A N 1
ATOM 607 C CA . HIS A 1 77 ? 8.591 13.886 -2.516 1.00 90.50 77 HIS A CA 1
ATOM 608 C C . HIS A 1 77 ? 7.274 13.164 -2.219 1.00 90.50 77 HIS A C 1
ATOM 610 O O . HIS A 1 77 ? 7.231 11.933 -2.253 1.00 90.50 77 HIS A O 1
ATOM 616 N N . ILE A 1 78 ? 6.183 13.907 -2.022 1.00 90.62 78 ILE A N 1
ATOM 617 C CA . ILE A 1 78 ? 4.884 13.338 -1.628 1.00 90.62 78 ILE A CA 1
ATOM 618 C C . ILE A 1 78 ? 4.345 12.246 -2.570 1.00 90.62 78 ILE A C 1
ATOM 620 O O . ILE A 1 78 ? 3.762 11.280 -2.102 1.00 90.62 78 ILE A O 1
ATOM 624 N N . GLY A 1 79 ? 4.607 12.328 -3.882 1.00 91.06 79 GLY A N 1
ATOM 625 C CA . GLY A 1 79 ? 4.264 11.250 -4.821 1.00 91.06 79 GLY A CA 1
ATOM 626 C C . GLY A 1 79 ? 4.922 9.900 -4.490 1.00 91.06 79 GLY A C 1
ATOM 627 O O . GLY A 1 79 ? 4.252 8.878 -4.552 1.00 91.06 79 GLY A O 1
ATOM 628 N N . HIS A 1 80 ? 6.192 9.895 -4.066 1.00 93.88 80 HIS A N 1
ATOM 629 C CA . HIS A 1 80 ? 6.879 8.680 -3.614 1.00 93.88 80 HIS A CA 1
ATOM 630 C C . HIS A 1 80 ? 6.294 8.185 -2.286 1.00 93.88 80 HIS A C 1
ATOM 632 O O . HIS A 1 80 ? 6.042 6.997 -2.119 1.00 93.88 80 HIS A O 1
ATOM 638 N N . ALA A 1 81 ? 6.012 9.108 -1.358 1.00 95.25 81 ALA A N 1
ATOM 639 C CA . ALA A 1 81 ? 5.382 8.775 -0.082 1.00 95.25 81 ALA A CA 1
ATOM 640 C C . ALA A 1 81 ? 4.003 8.129 -0.286 1.00 95.25 81 ALA A C 1
ATOM 642 O O . ALA A 1 81 ? 3.691 7.141 0.367 1.00 95.25 81 ALA A O 1
ATOM 643 N N . TYR A 1 82 ? 3.205 8.647 -1.223 1.00 95.62 82 TYR A N 1
ATOM 644 C CA . TYR A 1 82 ? 1.873 8.141 -1.537 1.00 95.62 82 TYR A CA 1
ATOM 645 C C . TYR A 1 82 ? 1.889 6.670 -1.951 1.00 95.62 82 TYR A C 1
ATOM 647 O O . TYR A 1 82 ? 1.171 5.862 -1.362 1.00 95.62 82 TYR A O 1
ATOM 655 N N . THR A 1 83 ? 2.734 6.308 -2.918 1.00 96.38 83 THR A N 1
ATOM 656 C CA . THR A 1 83 ? 2.843 4.924 -3.392 1.00 96.38 83 THR A CA 1
ATOM 657 C C . THR A 1 83 ? 3.348 3.994 -2.291 1.00 96.38 83 THR A C 1
ATOM 659 O O . THR A 1 83 ? 2.759 2.934 -2.072 1.00 96.38 83 THR A O 1
ATOM 662 N N . THR A 1 84 ? 4.384 4.404 -1.548 1.00 97.94 84 THR A N 1
ATOM 663 C CA . THR A 1 84 ? 4.936 3.604 -0.445 1.00 97.94 84 THR A CA 1
ATOM 664 C C . THR A 1 84 ? 3.916 3.397 0.677 1.00 97.94 84 THR A C 1
ATOM 666 O O . THR A 1 84 ? 3.777 2.279 1.165 1.00 97.94 84 THR A O 1
ATOM 669 N N . VAL A 1 85 ? 3.158 4.430 1.062 1.00 98.31 85 VAL A N 1
ATOM 670 C CA . VAL A 1 85 ? 2.118 4.335 2.103 1.00 98.31 85 VAL A CA 1
ATOM 671 C C . VAL A 1 85 ? 0.939 3.474 1.654 1.00 98.31 85 VAL A C 1
ATOM 673 O O . VAL A 1 85 ? 0.424 2.696 2.451 1.00 98.31 85 VAL A O 1
ATOM 676 N N . ALA A 1 86 ? 0.516 3.571 0.391 1.00 98.06 86 ALA A N 1
ATOM 677 C CA . ALA A 1 86 ? -0.547 2.719 -0.139 1.00 98.06 86 ALA A CA 1
ATOM 678 C C . ALA A 1 86 ? -0.156 1.236 -0.114 1.00 98.06 86 ALA A C 1
ATOM 680 O O . ALA A 1 86 ? -0.944 0.402 0.335 1.00 98.06 86 ALA A O 1
ATOM 681 N N . CYS A 1 87 ? 1.074 0.911 -0.525 1.00 98.50 87 CYS A N 1
ATOM 682 C CA . CYS A 1 87 ? 1.584 -0.457 -0.434 1.00 98.50 87 CYS A CA 1
ATOM 683 C C . CYS A 1 87 ? 1.709 -0.920 1.017 1.00 98.50 87 CYS A C 1
ATOM 685 O O . CYS A 1 87 ? 1.306 -2.034 1.336 1.00 98.50 87 CYS A O 1
ATOM 687 N N . ASP A 1 88 ? 2.202 -0.059 1.908 1.00 98.75 88 ASP A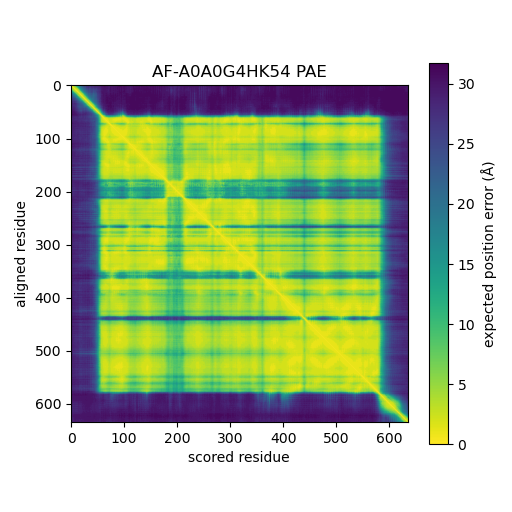 N 1
ATOM 688 C CA . ASP A 1 88 ? 2.323 -0.373 3.328 1.00 98.75 88 ASP A CA 1
ATOM 689 C C . ASP A 1 88 ? 0.964 -0.650 3.984 1.00 98.75 88 ASP A C 1
ATOM 691 O O . ASP A 1 88 ? 0.835 -1.609 4.739 1.00 98.75 88 ASP A O 1
ATOM 695 N N . ALA A 1 89 ? -0.067 0.142 3.679 1.00 98.69 89 ALA A N 1
ATOM 696 C CA . ALA A 1 89 ? -1.413 -0.093 4.193 1.00 98.69 89 ALA A CA 1
ATOM 697 C C . ALA A 1 89 ? -1.952 -1.460 3.741 1.00 98.69 89 ALA A C 1
ATOM 699 O O . ALA A 1 89 ? -2.453 -2.233 4.555 1.00 98.69 89 ALA A O 1
ATOM 700 N N . LEU A 1 90 ? -1.785 -1.809 2.464 1.00 98.38 90 LEU A N 1
ATOM 701 C CA . LEU A 1 90 ? -2.201 -3.112 1.936 1.00 98.38 90 LEU A CA 1
ATOM 702 C C . LEU A 1 90 ? -1.376 -4.269 2.527 1.00 98.38 90 LEU A C 1
ATOM 704 O O . LEU A 1 90 ? -1.938 -5.309 2.868 1.00 98.38 90 LEU A O 1
ATOM 708 N N . ALA A 1 91 ? -0.067 -4.081 2.714 1.00 98.56 91 ALA A N 1
ATOM 709 C CA . ALA A 1 91 ? 0.811 -5.049 3.365 1.00 98.56 91 ALA A CA 1
ATOM 710 C C . ALA A 1 91 ? 0.403 -5.280 4.828 1.00 98.56 91 ALA A C 1
ATOM 712 O O . ALA A 1 91 ? 0.255 -6.420 5.262 1.00 98.56 91 ALA A O 1
ATOM 713 N N . ARG A 1 92 ? 0.169 -4.207 5.594 1.00 98.44 92 ARG A N 1
ATOM 714 C CA . ARG A 1 92 ? -0.305 -4.273 6.985 1.00 98.44 92 ARG A CA 1
ATOM 715 C C . ARG A 1 92 ? -1.657 -4.960 7.079 1.00 98.44 92 ARG A C 1
ATOM 717 O O . ARG A 1 92 ? -1.812 -5.830 7.926 1.00 98.44 92 ARG A O 1
ATOM 724 N N . PHE A 1 93 ? -2.596 -4.624 6.195 1.00 98.19 93 PHE A N 1
ATOM 725 C CA . PHE A 1 93 ? -3.879 -5.317 6.117 1.00 98.19 93 PHE A CA 1
ATOM 726 C C . PHE A 1 93 ? -3.687 -6.824 5.907 1.00 98.19 93 PHE A C 1
ATOM 728 O O . PHE A 1 93 ? -4.199 -7.614 6.691 1.00 98.19 93 PHE A O 1
ATOM 735 N N . ALA A 1 94 ? -2.895 -7.226 4.908 1.00 97.19 94 ALA A N 1
ATOM 736 C CA . ALA A 1 94 ? -2.649 -8.636 4.612 1.00 97.19 94 ALA A CA 1
ATOM 737 C C . ALA A 1 94 ? -1.998 -9.380 5.794 1.00 97.19 94 ALA A C 1
ATOM 739 O O . ALA A 1 94 ? -2.415 -10.492 6.115 1.00 97.19 94 ALA A O 1
ATOM 740 N N . ARG A 1 95 ? -1.041 -8.754 6.497 1.00 97.38 95 ARG A N 1
ATOM 741 C CA . ARG A 1 95 ? -0.441 -9.324 7.719 1.00 97.38 95 ARG A CA 1
ATOM 742 C C . ARG A 1 95 ? -1.475 -9.493 8.833 1.00 97.38 95 ARG A C 1
ATOM 744 O O . ARG A 1 95 ? -1.494 -10.528 9.490 1.00 97.38 95 ARG A O 1
ATOM 751 N N . LEU A 1 96 ? -2.338 -8.497 9.035 1.00 96.69 96 LEU A N 1
ATOM 752 C CA . LEU A 1 96 ? -3.397 -8.539 10.048 1.00 96.69 96 LEU A CA 1
ATOM 753 C C . LEU A 1 96 ? -4.499 -9.545 9.710 1.00 96.69 96 LEU A C 1
ATOM 755 O O . LEU A 1 96 ? -5.102 -10.087 10.627 1.00 96.69 96 LEU A O 1
ATOM 759 N N . ASP A 1 97 ? -4.738 -9.821 8.426 1.00 95.62 97 ASP A N 1
ATOM 760 C CA . ASP A 1 97 ? -5.627 -10.897 7.965 1.00 95.62 97 ASP A CA 1
ATOM 761 C C . ASP A 1 97 ? -4.916 -12.269 7.932 1.00 95.62 97 ASP A C 1
ATOM 763 O O . ASP A 1 97 ? -5.466 -13.274 7.472 1.00 95.62 97 ASP A O 1
ATOM 767 N N . GLY A 1 98 ? -3.704 -12.342 8.492 1.00 94.00 98 GLY A N 1
ATOM 768 C CA . GLY A 1 98 ? -2.974 -13.577 8.747 1.00 94.00 98 GLY A CA 1
ATOM 769 C C . GLY A 1 98 ? -2.335 -14.197 7.507 1.00 94.00 98 GLY A C 1
ATOM 770 O O . GLY A 1 98 ? -2.286 -15.425 7.430 1.00 94.00 98 GLY A O 1
ATOM 771 N N . ARG A 1 99 ? -1.903 -13.376 6.540 1.00 94.44 99 ARG A N 1
ATOM 772 C CA . ARG A 1 99 ? -1.108 -13.796 5.375 1.00 94.44 99 ARG A CA 1
ATOM 773 C C . ARG A 1 99 ? 0.385 -13.650 5.648 1.00 94.44 99 ARG A C 1
ATOM 775 O O . ARG A 1 99 ? 0.805 -12.723 6.344 1.00 94.44 99 ARG A O 1
ATOM 782 N N . ASP A 1 100 ? 1.181 -14.501 5.008 1.00 95.94 100 ASP A N 1
ATOM 783 C CA . ASP A 1 100 ? 2.616 -14.269 4.867 1.00 95.94 100 ASP A CA 1
ATOM 784 C C . ASP A 1 100 ? 2.834 -13.154 3.846 1.00 95.94 100 ASP A C 1
ATOM 786 O O . ASP A 1 100 ? 2.364 -13.242 2.712 1.00 95.94 100 ASP A O 1
ATOM 790 N N . VAL A 1 101 ? 3.522 -12.085 4.244 1.00 97.69 101 VAL A N 1
ATOM 791 C CA . VAL A 1 101 ? 3.678 -10.882 3.418 1.00 97.69 101 VAL A CA 1
ATOM 792 C C . VAL A 1 101 ? 5.146 -10.600 3.163 1.00 97.69 101 VAL A C 1
ATOM 794 O O . VAL A 1 101 ? 5.958 -10.644 4.084 1.00 97.69 101 VAL A O 1
ATOM 797 N N . LEU A 1 102 ? 5.447 -10.252 1.916 1.00 98.50 102 LEU A N 1
ATOM 798 C CA . LEU A 1 102 ? 6.692 -9.620 1.519 1.00 98.50 102 LEU A CA 1
ATOM 799 C C . LEU A 1 102 ? 6.356 -8.270 0.878 1.00 98.50 102 LEU A C 1
ATOM 801 O O . LEU A 1 102 ? 5.706 -8.210 -0.162 1.00 98.50 102 LEU A O 1
ATOM 805 N N . PHE A 1 103 ? 6.785 -7.181 1.504 1.00 98.56 103 PHE A N 1
ATOM 806 C CA . PHE A 1 103 ? 6.642 -5.828 0.985 1.00 98.56 103 PHE A CA 1
ATOM 807 C C . PHE A 1 103 ? 8.001 -5.287 0.531 1.00 98.56 103 PHE A C 1
ATOM 809 O O . PHE A 1 103 ? 8.892 -5.058 1.349 1.00 98.56 103 PHE A O 1
ATOM 816 N N . LEU A 1 104 ? 8.146 -5.065 -0.777 1.00 98.62 104 LEU A N 1
ATOM 817 C CA . LEU A 1 104 ? 9.359 -4.542 -1.403 1.00 98.62 104 LEU A CA 1
ATOM 818 C C . LEU A 1 104 ? 9.199 -3.079 -1.832 1.00 98.62 104 LEU A C 1
ATOM 820 O O . LEU A 1 104 ? 8.222 -2.699 -2.480 1.00 98.62 104 LEU A O 1
ATOM 824 N N . THR A 1 105 ? 10.227 -2.287 -1.548 1.00 98.25 105 THR A N 1
ATOM 825 C CA . THR A 1 105 ? 10.457 -0.960 -2.139 1.00 98.25 105 THR A CA 1
ATOM 826 C C . THR A 1 105 ? 11.931 -0.834 -2.527 1.00 98.25 105 THR A C 1
ATOM 828 O O . THR A 1 105 ? 12.729 -1.724 -2.233 1.00 98.25 105 THR A O 1
ATOM 831 N N . GLY A 1 106 ? 12.332 0.250 -3.189 1.00 97.94 106 GLY A N 1
ATOM 832 C CA . GLY A 1 106 ? 13.744 0.438 -3.505 1.00 97.94 106 GLY A CA 1
ATOM 833 C C . GLY A 1 106 ? 14.054 1.636 -4.384 1.00 97.94 106 GLY A C 1
ATOM 834 O O . GLY A 1 106 ? 13.224 2.531 -4.571 1.00 97.94 106 GLY A O 1
ATOM 835 N N . THR A 1 107 ? 15.262 1.631 -4.936 1.00 97.88 107 THR A N 1
ATOM 836 C CA . THR A 1 107 ? 15.784 2.689 -5.799 1.00 97.88 107 THR A CA 1
ATOM 837 C C . THR A 1 107 ? 16.314 2.166 -7.125 1.00 97.88 107 THR A C 1
ATOM 839 O O . THR A 1 107 ? 17.027 1.164 -7.177 1.00 97.88 107 THR A O 1
ATOM 842 N N . ASP A 1 108 ? 15.957 2.888 -8.189 1.00 96.62 108 ASP A N 1
ATOM 843 C CA . ASP A 1 108 ? 16.504 2.729 -9.533 1.00 96.62 108 ASP A CA 1
ATOM 844 C C . ASP A 1 108 ? 17.699 3.666 -9.693 1.00 96.62 108 ASP A C 1
ATOM 846 O O . ASP A 1 108 ? 17.586 4.896 -9.614 1.00 96.62 108 ASP A O 1
ATOM 850 N N . GLU A 1 109 ? 18.868 3.057 -9.821 1.00 95.81 109 GLU A N 1
ATOM 851 C CA . GLU A 1 109 ? 20.152 3.720 -9.656 1.00 95.81 109 GLU A CA 1
ATOM 852 C C . GLU A 1 109 ? 20.963 3.801 -10.941 1.00 95.81 109 GLU A C 1
ATOM 854 O O . GLU A 1 109 ? 21.953 4.521 -10.953 1.00 95.81 109 GLU A O 1
ATOM 859 N N . HIS A 1 110 ? 20.555 3.141 -12.024 1.00 93.75 110 HIS A N 1
ATOM 860 C CA . HIS A 1 110 ? 21.255 3.195 -13.307 1.00 93.75 110 HIS A CA 1
ATOM 861 C C . HIS A 1 110 ? 20.582 4.168 -14.287 1.00 93.75 110 HIS A C 1
ATOM 863 O O . HIS A 1 110 ? 19.509 4.714 -14.031 1.00 93.75 110 HIS A O 1
ATOM 869 N N . GLY A 1 111 ? 21.227 4.407 -15.432 1.00 88.44 111 GLY A N 1
ATOM 870 C CA . GLY A 1 111 ? 20.669 5.238 -16.499 1.00 88.44 111 GLY A CA 1
ATOM 871 C C . GLY A 1 111 ? 21.327 6.609 -16.630 1.00 88.44 111 GLY A C 1
ATOM 872 O O . GLY A 1 111 ? 22.031 7.102 -15.741 1.00 88.44 111 GLY A O 1
ATOM 873 N N . LYS A 1 112 ? 21.117 7.221 -17.799 1.00 84.50 112 LYS A N 1
ATOM 874 C CA . LYS A 1 112 ? 21.827 8.433 -18.225 1.00 84.50 112 LYS A CA 1
ATOM 875 C C . LYS A 1 112 ? 21.479 9.619 -17.336 1.00 84.50 112 LYS A C 1
ATOM 877 O O . LYS A 1 112 ? 22.348 10.405 -16.977 1.00 84.50 112 LYS A O 1
ATOM 882 N N . LYS A 1 113 ? 20.223 9.705 -16.905 1.00 82.94 113 LYS A N 1
ATOM 883 C CA . LYS A 1 113 ? 19.735 10.751 -16.004 1.00 82.94 113 LYS A CA 1
ATOM 884 C C . LYS A 1 113 ? 20.466 10.779 -14.660 1.00 82.94 113 LYS A C 1
ATOM 886 O O . LYS A 1 113 ? 20.698 11.859 -14.117 1.00 82.94 113 LYS A O 1
ATOM 891 N N . VAL A 1 114 ? 20.821 9.615 -14.112 1.00 88.06 114 VAL A N 1
ATOM 892 C CA . VAL A 1 114 ? 21.585 9.530 -12.858 1.00 88.06 114 VAL A CA 1
ATOM 893 C C . VAL A 1 114 ? 23.027 9.983 -13.088 1.00 88.06 114 VAL A C 1
ATOM 895 O O . VAL A 1 114 ? 23.534 10.794 -12.313 1.00 88.06 114 VAL A O 1
ATOM 898 N N . GLU A 1 115 ? 23.653 9.542 -14.183 1.00 89.44 115 GLU A N 1
ATOM 899 C CA . GLU A 1 115 ? 25.013 9.945 -14.569 1.00 89.44 115 GLU A CA 1
ATOM 900 C C . GLU A 1 115 ? 25.117 11.468 -14.791 1.00 89.44 115 GLU A C 1
ATOM 902 O O . GLU A 1 115 ? 25.983 12.122 -14.210 1.00 89.44 115 GLU A O 1
ATOM 907 N N . GLU A 1 116 ? 24.175 12.070 -15.527 1.00 88.12 116 GLU A N 1
ATOM 908 C CA . GLU A 1 116 ? 24.103 13.522 -15.755 1.00 88.12 116 GLU A CA 1
ATOM 909 C C . GLU A 1 116 ? 23.845 14.314 -14.460 1.00 88.12 116 GLU A C 1
ATOM 911 O O . GLU A 1 116 ? 24.401 15.397 -14.255 1.00 88.12 116 GLU A O 1
ATOM 916 N N . SER A 1 117 ? 23.001 13.807 -13.554 1.00 88.44 117 SER A N 1
ATOM 917 C CA . SER A 1 117 ? 22.807 14.422 -12.234 1.00 88.44 117 SER A CA 1
ATOM 918 C C . SER A 1 117 ? 24.077 14.375 -11.387 1.00 88.44 117 SER A C 1
ATOM 920 O O . SER A 1 117 ? 24.418 15.382 -10.767 1.00 88.44 117 SER A O 1
ATOM 922 N N . ALA A 1 118 ? 24.794 13.250 -11.385 1.00 90.88 118 ALA A N 1
ATOM 923 C CA . ALA A 1 118 ? 26.037 13.102 -10.637 1.00 90.88 118 ALA A CA 1
ATOM 924 C C . ALA A 1 118 ? 27.110 14.073 -11.150 1.00 90.88 118 ALA A C 1
ATOM 926 O O . ALA A 1 118 ? 27.705 14.805 -10.359 1.00 90.88 118 ALA A O 1
ATOM 927 N N . GLN A 1 119 ? 27.254 14.187 -12.475 1.00 90.31 119 GLN A N 1
ATOM 928 C CA . GLN A 1 119 ? 28.152 15.153 -13.114 1.00 90.31 119 GLN A CA 1
ATOM 929 C C . GLN A 1 119 ? 27.814 16.602 -12.737 1.00 90.31 119 GLN A C 1
ATOM 931 O O . GLN A 1 119 ? 28.706 17.358 -12.357 1.00 90.31 119 GLN A O 1
ATOM 936 N N . ARG A 1 120 ? 26.530 16.994 -12.774 1.00 89.94 120 ARG A N 1
ATOM 937 C CA . ARG A 1 120 ? 26.092 18.344 -12.359 1.00 89.94 120 ARG A CA 1
ATOM 938 C C . ARG A 1 120 ? 26.384 18.647 -10.891 1.00 89.94 120 ARG A C 1
ATOM 940 O O . ARG A 1 120 ? 26.542 19.811 -10.534 1.00 89.94 120 ARG A O 1
ATOM 947 N N . MET A 1 121 ? 26.423 17.619 -10.049 1.00 89.25 121 MET A N 1
ATOM 948 C CA . MET A 1 121 ? 26.725 17.729 -8.622 1.00 89.25 121 MET A CA 1
ATOM 949 C C . MET A 1 121 ? 28.211 17.526 -8.305 1.00 89.25 121 MET A C 1
ATOM 951 O O . MET A 1 121 ? 28.580 17.565 -7.134 1.00 89.25 121 MET A O 1
ATOM 955 N N . SER A 1 122 ? 29.062 17.339 -9.321 1.00 93.88 122 SER A N 1
ATOM 956 C CA . SER A 1 122 ? 30.487 17.029 -9.165 1.00 93.88 122 SER A CA 1
ATOM 957 C C . SER A 1 122 ? 30.740 15.796 -8.281 1.00 93.88 122 SER A C 1
ATOM 959 O O . SER A 1 122 ? 31.660 15.790 -7.466 1.00 93.88 122 SER A O 1
ATOM 961 N N . MET A 1 123 ? 29.906 14.764 -8.432 1.00 94.19 123 MET A N 1
ATOM 962 C CA . MET A 1 123 ? 29.990 13.478 -7.730 1.00 94.19 123 MET A CA 1
ATOM 963 C C . MET A 1 123 ? 30.136 12.334 -8.738 1.00 94.19 123 MET A C 1
ATOM 965 O O . MET A 1 123 ? 29.735 12.461 -9.898 1.00 94.19 123 MET A O 1
ATOM 969 N N . THR A 1 124 ? 30.655 11.186 -8.303 1.00 95.00 124 THR A N 1
ATOM 970 C CA . THR A 1 124 ? 30.502 9.950 -9.082 1.00 95.00 124 THR A CA 1
ATOM 971 C C . THR A 1 124 ? 29.048 9.457 -9.024 1.00 95.00 124 THR A C 1
ATOM 973 O O . THR A 1 124 ? 28.342 9.729 -8.044 1.00 95.00 124 THR A O 1
ATOM 976 N N . PRO A 1 125 ? 28.567 8.705 -10.034 1.00 94.38 125 PRO A N 1
ATOM 977 C CA . PRO A 1 125 ? 27.223 8.132 -9.995 1.00 94.38 125 PRO A CA 1
ATOM 978 C C . PRO A 1 125 ? 26.964 7.277 -8.749 1.00 94.38 125 PRO A C 1
ATOM 980 O O . PRO A 1 125 ? 25.925 7.441 -8.116 1.00 94.38 125 PRO A O 1
ATOM 983 N N . GLN A 1 126 ? 27.927 6.441 -8.338 1.00 96.06 126 GLN A N 1
ATOM 984 C CA . GLN A 1 126 ? 27.804 5.611 -7.134 1.00 96.06 126 GLN A CA 1
ATOM 985 C C . GLN A 1 126 ? 27.631 6.460 -5.865 1.00 96.06 126 GLN A C 1
ATOM 987 O O . GLN A 1 126 ? 26.722 6.191 -5.084 1.00 96.06 126 GLN A O 1
ATOM 992 N N . GLU A 1 127 ? 28.432 7.516 -5.679 1.00 95.56 127 GLU A N 1
ATOM 993 C CA . GLU A 1 127 ? 28.307 8.410 -4.515 1.00 95.56 127 GLU A CA 1
ATOM 994 C C . GLU A 1 127 ? 26.944 9.116 -4.477 1.00 95.56 127 GLU A C 1
ATOM 996 O O . GLU A 1 127 ? 26.342 9.262 -3.407 1.00 95.56 127 GLU A O 1
ATOM 1001 N N . LEU A 1 128 ? 26.428 9.546 -5.638 1.00 94.31 128 LEU A N 1
ATOM 1002 C CA . LEU A 1 128 ? 25.088 10.125 -5.722 1.00 94.31 128 LEU A CA 1
ATOM 1003 C C . LEU A 1 128 ? 24.035 9.091 -5.301 1.00 94.31 128 LEU A C 1
ATOM 1005 O O . LEU A 1 128 ? 23.215 9.391 -4.429 1.00 94.31 128 LEU A O 1
ATOM 1009 N N . CYS A 1 129 ? 24.094 7.883 -5.869 1.00 95.62 129 CYS A N 1
ATOM 1010 C CA . CYS A 1 129 ? 23.180 6.784 -5.560 1.00 95.62 129 CYS A CA 1
ATOM 1011 C C . CYS A 1 129 ? 23.186 6.449 -4.065 1.00 95.62 129 CYS A C 1
ATOM 1013 O O . CYS A 1 129 ? 22.127 6.451 -3.440 1.00 95.62 129 CYS A O 1
ATOM 1015 N N . ASP A 1 130 ? 24.367 6.260 -3.470 1.00 95.69 130 ASP A N 1
ATOM 1016 C CA . ASP A 1 130 ? 24.524 5.959 -2.043 1.00 95.69 130 ASP A CA 1
ATOM 1017 C C . ASP A 1 130 ? 23.910 7.060 -1.163 1.00 95.69 130 ASP A C 1
ATOM 1019 O O . ASP A 1 130 ? 23.207 6.776 -0.191 1.00 95.69 130 ASP A O 1
ATOM 1023 N N . SER A 1 131 ? 24.111 8.332 -1.524 1.00 93.50 131 SER A N 1
ATOM 1024 C CA . SER A 1 131 ? 23.595 9.463 -0.744 1.00 93.50 131 SER A CA 1
ATOM 1025 C C . SER A 1 131 ? 22.074 9.648 -0.852 1.00 93.50 131 SER A C 1
ATOM 1027 O O . SER A 1 131 ? 21.414 10.010 0.130 1.00 93.50 131 SER A O 1
ATOM 1029 N N . VAL A 1 132 ? 21.499 9.424 -2.037 1.00 93.44 132 VAL A N 1
ATOM 1030 C CA . VAL A 1 132 ? 20.074 9.652 -2.309 1.00 93.44 132 VAL A CA 1
ATOM 1031 C C . VAL A 1 132 ? 19.241 8.443 -1.896 1.00 93.44 132 VAL A C 1
ATOM 1033 O O . VAL A 1 132 ? 18.173 8.630 -1.310 1.00 93.44 132 VAL A O 1
ATOM 1036 N N . SER A 1 133 ? 19.738 7.223 -2.105 1.00 95.44 133 SER A N 1
ATOM 1037 C CA . SER A 1 133 ? 19.056 5.987 -1.710 1.00 95.44 133 SER A CA 1
ATOM 1038 C C . SER A 1 133 ? 18.771 5.937 -0.205 1.00 95.44 133 SER A C 1
ATOM 1040 O O . SER A 1 133 ? 17.642 5.663 0.208 1.00 95.44 133 SER A O 1
ATOM 1042 N N . VAL A 1 134 ? 19.719 6.385 0.629 1.00 95.31 134 VAL A N 1
ATOM 1043 C CA . VAL A 1 134 ? 19.508 6.540 2.082 1.00 95.31 134 VAL A CA 1
ATOM 1044 C C . VAL A 1 134 ? 18.323 7.460 2.402 1.00 95.31 134 VAL A C 1
ATOM 1046 O O . VAL A 1 134 ? 17.593 7.211 3.359 1.00 95.31 134 VAL A O 1
ATOM 1049 N N . ARG A 1 135 ? 18.078 8.513 1.610 1.00 93.88 135 ARG A N 1
ATOM 1050 C CA . ARG A 1 135 ? 16.923 9.405 1.825 1.00 93.88 135 ARG A CA 1
ATOM 1051 C C . ARG A 1 135 ? 15.600 8.726 1.481 1.00 93.88 135 ARG A C 1
ATOM 1053 O O . ARG A 1 135 ? 14.619 8.972 2.172 1.00 93.88 135 ARG A O 1
ATOM 1060 N N . PHE A 1 136 ? 15.562 7.878 0.456 1.00 94.69 136 PHE A N 1
ATOM 1061 C CA . PHE A 1 136 ? 14.376 7.076 0.136 1.00 94.69 136 PHE A CA 1
ATOM 1062 C C . PHE A 1 136 ? 14.120 5.978 1.172 1.00 94.69 136 PHE A C 1
ATOM 1064 O O . PHE A 1 136 ? 12.968 5.736 1.526 1.00 94.69 136 PHE A O 1
ATOM 1071 N N . SER A 1 137 ? 15.170 5.371 1.723 1.00 94.00 137 SER A N 1
ATOM 1072 C CA . SER A 1 137 ? 15.030 4.451 2.856 1.00 94.00 137 SER A CA 1
ATOM 1073 C C . SER A 1 137 ? 14.442 5.171 4.082 1.00 94.00 137 SER A C 1
ATOM 1075 O O . SER A 1 137 ? 13.390 4.779 4.589 1.00 94.00 137 SER A O 1
ATOM 1077 N N . ARG A 1 138 ? 14.995 6.337 4.449 1.00 94.75 138 ARG A N 1
ATOM 1078 C CA . ARG A 1 138 ? 14.465 7.190 5.533 1.00 94.75 138 ARG A CA 1
ATOM 1079 C C . ARG A 1 138 ? 13.046 7.701 5.296 1.00 94.75 138 ARG A C 1
ATOM 1081 O O . ARG A 1 138 ? 12.346 7.990 6.260 1.00 94.75 138 ARG A O 1
ATOM 1088 N N . LEU A 1 139 ? 12.606 7.840 4.043 1.00 94.12 139 LEU A N 1
ATOM 1089 C CA . LEU A 1 139 ? 11.213 8.183 3.748 1.00 94.12 139 LEU A CA 1
ATOM 1090 C C . LEU A 1 139 ? 10.268 7.110 4.296 1.00 94.12 139 LEU A C 1
ATOM 1092 O O . LEU A 1 139 ? 9.246 7.448 4.887 1.00 94.12 139 LEU A O 1
ATOM 1096 N N . SER A 1 140 ? 10.616 5.835 4.113 1.00 92.62 140 SER A N 1
ATOM 1097 C CA . SER A 1 140 ? 9.824 4.719 4.634 1.00 92.62 140 SER A CA 1
ATOM 1098 C C . SER A 1 140 ? 9.760 4.767 6.160 1.00 92.62 140 SER A C 1
ATOM 1100 O O . SER A 1 140 ? 8.677 4.632 6.720 1.00 92.62 140 SER A O 1
ATOM 1102 N N . GLU A 1 141 ? 10.878 5.064 6.828 1.00 93.56 141 GLU A N 1
ATOM 1103 C CA . GLU A 1 141 ? 10.925 5.249 8.287 1.00 93.56 141 GLU A CA 1
ATOM 1104 C C . GLU A 1 141 ? 10.051 6.430 8.749 1.00 93.56 141 GLU A C 1
ATOM 1106 O O . GLU A 1 141 ? 9.216 6.275 9.638 1.00 93.56 141 GLU A O 1
ATOM 1111 N N . ALA A 1 142 ? 10.177 7.600 8.111 1.00 95.94 142 ALA A N 1
ATOM 1112 C CA . ALA A 1 142 ? 9.403 8.797 8.455 1.00 95.94 142 ALA A CA 1
ATOM 1113 C C . ALA A 1 142 ? 7.887 8.594 8.268 1.00 95.94 142 ALA A C 1
ATOM 1115 O O . ALA A 1 142 ? 7.075 9.069 9.067 1.00 95.94 142 ALA A O 1
ATOM 1116 N N . MET A 1 143 ? 7.495 7.840 7.240 1.00 97.00 143 MET A N 1
ATOM 1117 C CA . MET A 1 143 ? 6.102 7.478 6.968 1.00 97.00 143 MET A CA 1
ATOM 1118 C C . MET A 1 143 ? 5.610 6.265 7.777 1.00 97.00 143 MET A C 1
ATOM 1120 O O . MET A 1 143 ? 4.491 5.805 7.547 1.00 97.00 143 MET A O 1
ATOM 1124 N N . ASN A 1 144 ? 6.418 5.741 8.709 1.00 97.25 144 ASN A N 1
ATOM 1125 C CA . ASN A 1 144 ? 6.130 4.534 9.489 1.00 97.25 144 ASN A CA 1
ATOM 1126 C C . ASN A 1 144 ? 5.699 3.346 8.601 1.00 97.25 144 ASN A C 1
ATOM 1128 O O . ASN A 1 144 ? 4.715 2.650 8.867 1.00 97.25 144 ASN A O 1
ATOM 1132 N N . CYS A 1 145 ? 6.406 3.153 7.489 1.00 97.81 145 CYS A N 1
ATOM 1133 C CA . CYS A 1 145 ? 6.195 2.045 6.569 1.00 97.81 145 CYS A CA 1
ATOM 1134 C C . CYS A 1 145 ? 7.008 0.816 6.995 1.00 97.81 145 CYS A C 1
ATOM 1136 O O . CYS A 1 145 ? 8.107 0.920 7.530 1.00 97.81 145 CYS A O 1
ATOM 1138 N N . SER A 1 146 ? 6.460 -0.359 6.714 1.00 97.19 146 SER A N 1
ATOM 1139 C CA . SER A 1 146 ? 6.925 -1.672 7.158 1.00 97.19 146 SER A CA 1
ATOM 1140 C C . SER A 1 146 ? 7.426 -2.521 5.985 1.00 97.19 146 SER A C 1
ATOM 1142 O O . SER A 1 146 ? 7.005 -3.665 5.812 1.00 97.19 146 SER A O 1
ATOM 1144 N N . ALA A 1 147 ? 8.268 -1.935 5.128 1.00 97.25 147 ALA A N 1
ATOM 1145 C CA . ALA A 1 147 ? 8.909 -2.672 4.039 1.00 97.25 147 ALA A CA 1
ATOM 1146 C C . ALA A 1 147 ? 9.843 -3.753 4.602 1.00 97.25 147 ALA A C 1
ATOM 1148 O O . ALA A 1 147 ? 10.611 -3.493 5.526 1.00 97.25 147 ALA A O 1
ATOM 1149 N N . ASP A 1 148 ? 9.767 -4.957 4.039 1.00 98.00 148 ASP A N 1
ATOM 1150 C CA . ASP A 1 148 ? 10.555 -6.119 4.462 1.00 98.00 148 ASP A CA 1
ATOM 1151 C C . ASP A 1 148 ? 11.922 -6.178 3.758 1.00 98.00 148 ASP A C 1
ATOM 1153 O O . ASP A 1 148 ? 12.857 -6.810 4.249 1.00 98.00 148 ASP A O 1
ATOM 1157 N N . ASP A 1 149 ? 12.043 -5.543 2.589 1.00 97.62 149 ASP A N 1
ATOM 1158 C CA . ASP A 1 149 ? 13.290 -5.419 1.832 1.00 97.62 149 ASP A CA 1
ATOM 1159 C C . ASP A 1 149 ? 13.337 -4.055 1.123 1.00 97.62 149 ASP A C 1
ATOM 1161 O O . ASP A 1 149 ? 12.307 -3.492 0.733 1.00 97.62 149 ASP A O 1
ATOM 1165 N N . PHE A 1 150 ? 14.550 -3.535 0.954 1.00 98.00 150 PHE A N 1
ATOM 1166 C CA . PHE A 1 150 ? 14.836 -2.311 0.219 1.00 98.00 150 PHE A CA 1
ATOM 1167 C C . PHE A 1 150 ? 15.903 -2.628 -0.827 1.00 98.00 150 PHE A C 1
ATOM 1169 O O . PHE A 1 150 ? 17.070 -2.811 -0.484 1.00 98.00 150 PHE A O 1
ATOM 1176 N N . ILE A 1 151 ? 15.510 -2.719 -2.098 1.00 98.19 151 ILE A N 1
ATOM 1177 C CA . ILE A 1 151 ? 16.425 -3.103 -3.177 1.00 98.19 151 ILE A CA 1
ATOM 1178 C C . ILE A 1 151 ? 17.079 -1.888 -3.836 1.00 98.19 151 ILE A C 1
ATOM 1180 O O . ILE A 1 151 ? 16.424 -0.882 -4.108 1.00 98.19 151 ILE A O 1
ATOM 1184 N N . ARG A 1 152 ? 18.369 -2.000 -4.150 1.00 98.31 152 ARG A N 1
ATOM 1185 C CA . ARG A 1 152 ? 19.100 -1.038 -4.981 1.00 98.31 152 ARG A CA 1
ATOM 1186 C C . ARG A 1 152 ? 19.604 -1.725 -6.245 1.00 98.31 152 ARG A C 1
ATOM 1188 O O . ARG A 1 152 ? 20.202 -2.799 -6.159 1.00 98.31 152 ARG A O 1
ATOM 1195 N N . THR A 1 153 ? 19.418 -1.120 -7.420 1.00 98.19 153 THR A N 1
ATOM 1196 C CA . THR A 1 153 ? 19.850 -1.762 -8.682 1.00 98.19 153 THR A CA 1
ATOM 1197 C C . THR A 1 153 ? 21.375 -1.866 -8.822 1.00 98.19 153 THR A C 1
ATOM 1199 O O . THR A 1 153 ? 21.875 -2.721 -9.551 1.00 98.19 153 THR A O 1
ATOM 1202 N N . THR A 1 154 ? 22.147 -1.100 -8.043 1.00 97.44 154 THR A N 1
ATOM 1203 C CA . THR A 1 154 ? 23.616 -1.222 -7.977 1.00 97.44 154 THR A CA 1
ATOM 1204 C C . THR A 1 154 ? 24.109 -2.468 -7.228 1.00 97.44 154 THR A C 1
ATOM 1206 O O . THR A 1 154 ? 25.294 -2.806 -7.325 1.00 97.44 154 THR A O 1
ATOM 1209 N N . GLU A 1 155 ? 23.241 -3.187 -6.507 1.00 98.00 155 GLU A N 1
ATOM 1210 C CA . GLU A 1 155 ? 23.618 -4.377 -5.740 1.00 98.00 155 GLU A CA 1
ATOM 1211 C C . GLU A 1 155 ? 24.006 -5.566 -6.630 1.00 98.00 155 GLU A C 1
ATOM 1213 O O . GLU A 1 155 ? 23.380 -5.863 -7.649 1.00 98.00 155 GLU A O 1
ATOM 1218 N N . GLU A 1 156 ? 24.990 -6.350 -6.181 1.00 97.81 156 GLU A N 1
ATOM 1219 C CA . GLU A 1 156 ? 25.444 -7.536 -6.917 1.00 97.81 156 GLU A CA 1
ATOM 1220 C C . GLU A 1 156 ? 24.364 -8.616 -7.059 1.00 97.81 156 GLU A C 1
ATOM 1222 O O . GLU A 1 156 ? 24.320 -9.305 -8.079 1.00 97.81 156 GLU A O 1
ATOM 1227 N N . ARG A 1 157 ? 23.453 -8.759 -6.081 1.00 97.25 157 ARG A N 1
ATOM 1228 C CA . ARG A 1 157 ? 22.307 -9.681 -6.219 1.00 97.25 157 ARG A CA 1
ATOM 1229 C C . ARG A 1 157 ? 21.406 -9.289 -7.392 1.00 97.25 157 ARG A C 1
ATOM 1231 O O . ARG A 1 157 ? 20.927 -10.160 -8.109 1.00 97.25 157 ARG A O 1
ATOM 1238 N N . HIS A 1 158 ? 21.237 -7.989 -7.624 1.00 98.44 158 HIS A N 1
ATOM 1239 C CA . HIS A 1 158 ? 20.403 -7.471 -8.697 1.00 98.44 158 HIS A CA 1
ATOM 1240 C C . HIS A 1 158 ? 21.082 -7.621 -10.061 1.00 98.44 158 HIS A C 1
ATOM 1242 O O . HIS A 1 158 ? 20.495 -8.196 -10.973 1.00 98.44 158 HIS A O 1
ATOM 1248 N N . LYS A 1 159 ? 22.352 -7.224 -10.184 1.00 98.00 159 LYS A N 1
ATOM 1249 C CA . LYS A 1 159 ? 23.125 -7.393 -11.428 1.00 98.00 159 LYS A CA 1
ATOM 1250 C C . LYS A 1 159 ? 23.169 -8.851 -11.896 1.00 98.00 159 LYS A C 1
ATOM 1252 O O . LYS A 1 159 ? 23.056 -9.125 -13.089 1.00 98.00 159 LYS A O 1
ATOM 1257 N N . LYS A 1 160 ? 23.293 -9.807 -10.965 1.00 97.94 160 LYS A N 1
ATOM 1258 C CA . LYS A 1 160 ? 23.226 -11.250 -11.270 1.00 97.94 160 LYS A CA 1
ATOM 1259 C C . LYS A 1 160 ? 21.876 -11.656 -11.862 1.00 97.94 160 LYS A C 1
ATOM 1261 O O . LYS A 1 160 ? 21.855 -12.364 -12.867 1.00 97.94 160 LYS A O 1
ATOM 1266 N N . ALA A 1 161 ? 20.779 -11.193 -11.269 1.00 98.19 161 ALA A N 1
ATOM 1267 C CA . ALA A 1 161 ? 19.427 -11.444 -11.753 1.00 98.19 161 ALA A CA 1
ATOM 1268 C C . ALA A 1 161 ? 19.200 -10.850 -13.155 1.00 98.19 161 ALA A C 1
ATOM 1270 O O . ALA A 1 161 ? 18.703 -11.542 -14.040 1.00 98.19 161 ALA A O 1
ATOM 1271 N N . VAL A 1 162 ? 19.642 -9.612 -13.391 1.00 98.38 162 VAL A N 1
ATOM 1272 C CA . VAL A 1 162 ? 19.545 -8.935 -14.697 1.00 98.38 162 VAL A CA 1
ATOM 1273 C C . VAL A 1 162 ? 20.336 -9.679 -15.768 1.00 98.38 162 VAL A C 1
ATOM 1275 O O . VAL A 1 162 ? 19.809 -9.959 -16.844 1.00 98.38 162 VAL A O 1
ATOM 1278 N N . ASN A 1 163 ? 21.566 -10.093 -15.459 1.00 97.62 163 ASN A N 1
ATOM 1279 C CA . ASN A 1 163 ? 22.379 -10.896 -16.373 1.00 97.62 163 ASN A CA 1
ATOM 1280 C C . ASN A 1 163 ? 21.720 -12.244 -16.706 1.00 97.62 163 ASN A C 1
ATOM 1282 O O . ASN A 1 163 ? 21.803 -12.705 -17.844 1.00 97.62 163 ASN A O 1
ATOM 1286 N N . ALA A 1 164 ? 21.064 -12.882 -15.734 1.00 97.75 164 ALA A N 1
ATOM 1287 C CA . ALA A 1 164 ? 20.344 -14.131 -15.957 1.00 97.75 164 ALA A CA 1
ATOM 1288 C C . ALA A 1 164 ? 19.079 -13.933 -16.809 1.00 97.75 164 ALA A C 1
ATOM 1290 O O . ALA A 1 164 ? 18.833 -14.722 -17.721 1.00 97.75 164 ALA A O 1
ATOM 1291 N N . MET A 1 165 ? 18.321 -12.859 -16.563 1.00 97.94 165 MET A N 1
ATOM 1292 C CA . MET A 1 165 ? 17.167 -12.472 -17.380 1.00 97.94 165 MET A CA 1
ATOM 1293 C C . MET A 1 165 ? 17.594 -12.215 -18.829 1.00 97.94 165 MET A C 1
ATOM 1295 O O . MET A 1 165 ? 17.009 -12.780 -19.751 1.00 97.94 165 MET A O 1
ATOM 1299 N N . TRP A 1 166 ? 18.658 -11.430 -19.032 1.00 97.75 166 TRP A N 1
ATOM 1300 C CA . TRP A 1 166 ? 19.200 -11.144 -20.360 1.00 97.75 166 TRP A CA 1
ATOM 1301 C C . TRP A 1 166 ? 19.557 -12.419 -21.122 1.00 97.75 166 TRP A C 1
ATOM 1303 O O . TRP A 1 166 ? 19.057 -12.632 -22.224 1.00 97.75 166 TRP A O 1
ATOM 1313 N N . ARG A 1 167 ? 20.380 -13.290 -20.520 1.00 96.88 167 ARG A N 1
ATOM 1314 C CA . ARG A 1 167 ? 20.799 -14.553 -21.149 1.00 96.88 167 ARG A CA 1
ATOM 1315 C C . ARG A 1 167 ? 19.605 -15.408 -21.539 1.00 96.88 167 ARG A C 1
ATOM 1317 O O . ARG A 1 167 ? 19.572 -15.931 -22.643 1.00 96.88 167 ARG A O 1
ATOM 1324 N N . ARG A 1 168 ? 18.590 -15.496 -20.678 1.00 97.19 168 ARG A N 1
ATOM 1325 C CA . ARG A 1 168 ? 17.395 -16.290 -20.971 1.00 97.19 168 ARG A CA 1
ATOM 1326 C C . ARG A 1 168 ? 16.615 -15.748 -22.169 1.00 97.19 168 ARG A C 1
ATOM 1328 O O . ARG A 1 168 ? 16.110 -16.532 -22.968 1.00 97.19 168 ARG A O 1
ATOM 1335 N N . LEU A 1 169 ? 16.513 -14.427 -22.305 1.00 97.50 169 LEU A N 1
ATOM 1336 C CA . LEU A 1 169 ? 15.882 -13.796 -23.465 1.00 97.50 169 LEU A CA 1
ATOM 1337 C C . LEU A 1 169 ? 16.721 -13.998 -24.740 1.00 97.50 169 LEU A C 1
ATOM 1339 O O . LEU A 1 169 ? 16.171 -14.326 -25.791 1.00 97.50 169 LEU A O 1
ATOM 1343 N N . GLU A 1 170 ? 18.042 -13.856 -24.649 1.00 96.19 170 GLU A N 1
ATOM 1344 C CA . GLU A 1 170 ? 18.982 -14.070 -25.756 1.00 96.19 170 GLU A CA 1
ATOM 1345 C C . GLU A 1 170 ? 18.964 -15.526 -26.259 1.00 96.19 170 GLU A C 1
ATOM 1347 O O . GLU A 1 170 ? 18.739 -15.765 -27.444 1.00 96.19 170 GLU A O 1
ATOM 1352 N N . GLU A 1 171 ? 19.087 -16.508 -25.360 1.00 97.00 171 GLU A N 1
ATOM 1353 C CA . GLU A 1 171 ? 19.048 -17.949 -25.665 1.00 97.00 171 GLU A CA 1
ATOM 1354 C C . GLU A 1 171 ? 17.727 -18.383 -26.314 1.00 97.00 171 GLU A C 1
ATOM 1356 O O . GLU A 1 171 ? 17.690 -19.316 -27.116 1.00 97.00 171 GLU A O 1
ATOM 1361 N N . ARG A 1 172 ? 16.631 -17.686 -25.997 1.00 97.69 172 ARG A N 1
ATOM 1362 C CA . ARG A 1 172 ? 15.301 -17.919 -26.580 1.00 97.69 172 ARG A CA 1
ATOM 1363 C C . ARG A 1 172 ? 15.054 -17.121 -27.863 1.00 97.69 172 ARG A C 1
ATOM 1365 O O . ARG A 1 172 ? 13.926 -17.099 -28.356 1.00 97.69 172 ARG A O 1
ATOM 1372 N N . GLY A 1 173 ? 16.079 -16.455 -28.398 1.00 97.25 173 GLY A N 1
ATOM 1373 C CA . GLY A 1 173 ? 16.009 -15.678 -29.637 1.00 97.25 173 GLY A CA 1
ATOM 1374 C C . GLY A 1 173 ? 15.145 -14.418 -29.540 1.00 97.25 173 GLY A C 1
ATOM 1375 O O . GLY A 1 173 ? 14.741 -13.873 -30.567 1.00 97.25 173 GLY A O 1
ATOM 1376 N N . GLN A 1 174 ? 14.844 -13.959 -28.323 1.00 97.81 174 GLN A N 1
ATOM 1377 C CA . GLN A 1 174 ? 13.961 -12.818 -28.053 1.00 97.81 174 GLN A CA 1
ATOM 1378 C C . GLN A 1 174 ? 14.686 -11.475 -28.126 1.00 97.81 174 GLN A C 1
ATOM 1380 O O . GLN A 1 174 ? 14.039 -10.430 -28.206 1.00 97.81 174 GLN A O 1
ATOM 1385 N N . ILE A 1 175 ? 16.019 -11.509 -28.122 1.00 96.94 175 ILE A N 1
ATOM 1386 C CA . ILE A 1 175 ? 16.889 -10.352 -28.297 1.00 96.94 175 ILE A CA 1
ATOM 1387 C C . ILE A 1 175 ? 17.675 -10.509 -29.601 1.00 96.94 175 ILE A C 1
ATOM 1389 O O . ILE A 1 175 ? 18.183 -11.588 -29.899 1.00 96.94 175 ILE A O 1
ATOM 1393 N N . TYR A 1 176 ? 17.781 -9.438 -30.385 1.00 95.69 176 TYR A N 1
ATOM 1394 C CA . TYR A 1 176 ? 18.595 -9.407 -31.602 1.00 95.69 176 TYR A CA 1
ATOM 1395 C C . TYR A 1 176 ? 19.296 -8.057 -31.769 1.00 95.69 176 TYR A C 1
ATOM 1397 O O . TYR A 1 176 ? 18.782 -7.030 -31.333 1.00 95.69 176 TYR A O 1
ATOM 1405 N N . LEU A 1 177 ? 20.466 -8.037 -32.411 1.00 95.19 177 LEU A N 1
ATOM 1406 C CA . LEU A 1 177 ? 21.185 -6.797 -32.707 1.00 95.19 177 LEU A CA 1
ATOM 1407 C C . LEU A 1 177 ? 20.578 -6.103 -33.935 1.00 95.19 177 LEU A C 1
ATOM 1409 O O . LEU A 1 177 ? 20.383 -6.722 -34.981 1.00 95.19 177 LEU A O 1
ATOM 1413 N N . GLY A 1 178 ? 20.314 -4.806 -33.816 1.00 91.62 178 GLY A N 1
ATOM 1414 C CA . GLY A 1 178 ? 19.789 -3.963 -34.881 1.00 91.62 178 GLY A CA 1
ATOM 1415 C C . GLY A 1 178 ? 20.399 -2.563 -34.864 1.00 91.62 178 GLY A C 1
ATOM 1416 O O . GLY A 1 178 ? 21.458 -2.311 -34.286 1.00 91.62 178 GLY A O 1
ATOM 1417 N N . THR A 1 179 ? 19.726 -1.626 -35.524 1.00 86.50 179 THR A N 1
ATOM 1418 C CA . THR A 1 179 ? 20.093 -0.206 -35.526 1.00 86.50 179 THR A CA 1
ATOM 1419 C C . THR A 1 179 ? 18.859 0.611 -35.187 1.00 86.50 179 THR A C 1
ATOM 1421 O O . THR A 1 179 ? 17.819 0.442 -35.821 1.00 86.50 179 THR A O 1
ATOM 1424 N N . TYR A 1 180 ? 18.971 1.468 -34.176 1.00 79.50 180 TYR A N 1
ATOM 1425 C CA . TYR A 1 180 ? 17.919 2.396 -33.790 1.00 79.50 180 TYR A CA 1
ATOM 1426 C C . TYR A 1 180 ? 18.084 3.728 -34.524 1.00 79.50 180 TYR A C 1
ATOM 1428 O O . TYR A 1 180 ? 19.163 4.323 -34.503 1.00 79.50 180 TYR A O 1
ATOM 1436 N N . GLU A 1 181 ? 16.989 4.197 -35.117 1.00 81.62 181 GLU A N 1
ATOM 1437 C CA . GLU A 1 181 ? 16.817 5.541 -35.669 1.00 81.62 181 GLU A CA 1
ATOM 1438 C C . GLU A 1 181 ? 15.457 6.065 -35.181 1.00 81.62 181 GLU A C 1
ATOM 1440 O O . GLU A 1 181 ? 14.438 5.389 -35.337 1.00 81.62 181 GLU A O 1
ATOM 1445 N N . GLY A 1 182 ? 15.431 7.232 -34.533 1.00 84.38 182 GLY A N 1
ATOM 1446 C CA . GLY A 1 182 ? 14.202 7.776 -33.945 1.00 84.38 182 GLY A CA 1
ATOM 1447 C C . GLY A 1 182 ? 14.463 8.846 -32.892 1.00 84.38 182 GLY A C 1
ATOM 1448 O O . GLY A 1 182 ? 15.482 9.532 -32.930 1.00 84.38 182 GLY A O 1
ATOM 1449 N N . TRP A 1 183 ? 13.557 8.989 -31.926 1.00 85.56 183 TRP A N 1
ATOM 1450 C CA . TRP A 1 183 ? 13.644 10.014 -30.886 1.00 85.56 183 TRP A CA 1
ATOM 1451 C C . TRP A 1 183 ? 13.859 9.398 -29.508 1.00 85.56 183 TRP A C 1
ATOM 1453 O O . TRP A 1 183 ? 13.387 8.294 -29.231 1.00 85.56 183 TRP A O 1
ATOM 1463 N N . TYR A 1 184 ? 14.564 10.104 -28.629 1.00 81.75 184 TYR A N 1
ATOM 1464 C CA . TYR A 1 184 ? 14.748 9.691 -27.242 1.00 81.75 184 TYR A CA 1
ATOM 1465 C C . TYR A 1 184 ? 14.493 10.837 -26.274 1.00 81.75 184 TYR A C 1
ATOM 1467 O O . TYR A 1 184 ? 15.016 11.933 -26.470 1.00 81.75 184 TYR A O 1
ATOM 1475 N N . SER A 1 185 ? 13.741 10.578 -25.203 1.00 84.44 185 SER A N 1
ATOM 1476 C CA . SER A 1 185 ? 13.636 11.508 -24.081 1.00 84.44 185 SER A CA 1
ATOM 1477 C C . SER A 1 185 ? 14.440 11.014 -22.887 1.00 84.44 185 SER A C 1
ATOM 1479 O O . SER A 1 185 ? 14.125 9.972 -22.318 1.00 84.44 185 SER A O 1
ATOM 1481 N N . VAL A 1 186 ? 15.425 11.806 -22.454 1.00 78.06 186 VAL A N 1
ATOM 1482 C CA . VAL A 1 186 ? 16.200 11.550 -21.225 1.00 78.06 186 VAL A CA 1
ATOM 1483 C C . VAL A 1 186 ? 15.325 11.698 -19.978 1.00 78.06 186 VAL A C 1
ATOM 1485 O O . VAL A 1 186 ? 15.481 10.966 -19.007 1.00 78.06 186 VAL A O 1
ATOM 1488 N N . ARG A 1 187 ? 14.355 12.626 -19.993 1.00 78.12 187 ARG A N 1
ATOM 1489 C CA . ARG A 1 187 ? 13.472 12.868 -18.840 1.00 78.12 187 ARG A CA 1
ATOM 1490 C C . ARG A 1 187 ? 12.642 11.634 -18.495 1.00 78.12 187 ARG A C 1
ATOM 1492 O O . ARG A 1 187 ? 12.502 11.317 -17.309 1.00 78.12 187 ARG A O 1
ATOM 1499 N N . ASP A 1 188 ? 12.110 11.006 -19.539 1.00 77.44 188 ASP A N 1
ATOM 1500 C CA . ASP A 1 188 ? 11.239 9.836 -19.467 1.00 77.44 188 ASP A CA 1
ATOM 1501 C C . ASP A 1 188 ? 12.028 8.516 -19.602 1.00 77.44 188 ASP A C 1
ATOM 1503 O O . ASP A 1 188 ? 11.434 7.448 -19.495 1.00 77.44 188 ASP A O 1
ATOM 1507 N N . GLU A 1 189 ? 13.334 8.579 -19.895 1.00 75.75 189 GLU A N 1
ATOM 1508 C CA . GLU A 1 189 ? 14.198 7.447 -20.275 1.00 75.75 189 GLU A CA 1
ATOM 1509 C C . GLU A 1 189 ? 13.524 6.512 -21.299 1.00 75.75 189 GLU A C 1
ATOM 1511 O O . GLU A 1 189 ? 13.547 5.291 -21.164 1.00 75.75 189 GLU A O 1
ATOM 1516 N N . THR A 1 190 ? 12.866 7.086 -22.315 1.00 79.31 190 THR A N 1
ATOM 1517 C CA . THR A 1 190 ? 11.973 6.366 -23.244 1.00 79.31 190 THR A CA 1
ATOM 1518 C C . THR A 1 190 ? 12.205 6.774 -24.697 1.00 79.31 190 THR A C 1
ATOM 1520 O O . THR A 1 190 ? 12.429 7.947 -25.009 1.00 79.31 190 THR A O 1
ATOM 1523 N N . TYR A 1 191 ? 12.141 5.787 -25.590 1.00 80.50 191 TYR A N 1
ATOM 1524 C CA . TYR A 1 191 ? 12.208 5.961 -27.038 1.00 80.50 191 TYR A CA 1
ATOM 1525 C C . TYR A 1 191 ? 10.831 6.258 -27.635 1.00 80.50 191 TYR A C 1
ATOM 1527 O O . TYR A 1 191 ? 9.836 5.660 -27.230 1.00 80.50 191 TYR A O 1
ATOM 1535 N N . TYR A 1 192 ? 10.797 7.148 -28.623 1.00 80.25 192 TYR A N 1
ATOM 1536 C CA . TYR A 1 192 ? 9.586 7.552 -29.329 1.00 80.25 192 TYR A CA 1
ATOM 1537 C C . TYR A 1 192 ? 9.816 7.534 -30.840 1.00 80.25 192 TYR A C 1
ATOM 1539 O O . TYR A 1 192 ? 10.887 7.894 -31.333 1.00 80.25 192 TYR A O 1
ATOM 1547 N N . SER A 1 193 ? 8.786 7.151 -31.586 1.00 80.69 193 SER A N 1
ATOM 1548 C CA . SER A 1 193 ? 8.753 7.315 -33.040 1.00 80.69 193 SER A CA 1
ATOM 1549 C C . SER A 1 193 ? 8.199 8.676 -33.459 1.00 80.69 193 SER A C 1
ATOM 1551 O O . SER A 1 193 ? 7.527 9.342 -32.674 1.00 80.69 193 SER A O 1
ATOM 1553 N N . ASP A 1 194 ? 8.413 9.073 -34.719 1.00 83.12 194 ASP A N 1
ATOM 1554 C CA . ASP A 1 194 ? 7.884 10.336 -35.261 1.00 83.12 194 ASP A CA 1
ATOM 1555 C C . ASP A 1 194 ? 6.364 10.470 -35.084 1.00 83.12 194 ASP A C 1
ATOM 1557 O O . ASP A 1 194 ? 5.865 11.544 -34.764 1.00 83.12 194 ASP A O 1
ATOM 1561 N N . SER A 1 195 ? 5.622 9.365 -35.221 1.00 82.75 195 SER A N 1
ATOM 1562 C CA . SER A 1 195 ? 4.163 9.334 -35.051 1.00 82.75 195 SER A CA 1
ATOM 1563 C C . SER A 1 195 ? 3.686 9.522 -33.608 1.00 82.75 195 SER A C 1
ATOM 1565 O O . SER A 1 195 ? 2.500 9.751 -33.385 1.00 82.75 195 SER A O 1
ATOM 1567 N N . GLU A 1 196 ? 4.576 9.367 -32.627 1.00 80.31 196 GLU A N 1
ATOM 1568 C CA . GLU A 1 196 ? 4.253 9.524 -31.206 1.00 80.31 196 GLU A CA 1
ATOM 1569 C C . GLU A 1 196 ? 4.567 10.927 -30.690 1.00 80.31 196 GLU A C 1
ATOM 1571 O O . GLU A 1 196 ? 4.162 11.262 -29.579 1.00 80.31 196 GLU A O 1
ATOM 1576 N N . LEU A 1 197 ? 5.267 11.756 -31.467 1.00 85.31 197 LEU A N 1
ATOM 1577 C CA . LEU A 1 197 ? 5.566 13.116 -31.048 1.00 85.31 197 LEU A CA 1
ATOM 1578 C C . LEU A 1 197 ? 4.332 14.017 -31.158 1.00 85.31 197 LEU A C 1
ATOM 1580 O O . LEU A 1 197 ? 3.590 13.986 -32.137 1.00 85.31 197 LEU A O 1
ATOM 1584 N N . VAL A 1 198 ? 4.158 14.872 -30.156 1.00 84.88 198 VAL A N 1
ATOM 1585 C CA . VAL A 1 198 ? 3.151 15.935 -30.121 1.00 84.88 198 VAL A CA 1
ATOM 1586 C C . VAL A 1 198 ? 3.903 17.259 -30.158 1.00 84.88 198 VAL A C 1
ATOM 1588 O O . VAL A 1 198 ? 4.688 17.543 -29.256 1.00 84.88 198 VAL A O 1
ATOM 1591 N N . ASP A 1 199 ? 3.729 18.030 -31.234 1.00 86.88 199 ASP A N 1
ATOM 1592 C CA . ASP A 1 199 ? 4.431 19.303 -31.471 1.00 86.88 199 ASP A CA 1
ATOM 1593 C C . ASP A 1 199 ? 5.964 19.209 -31.297 1.00 86.88 199 ASP A C 1
ATOM 1595 O O . ASP A 1 199 ? 6.612 20.088 -30.727 1.00 86.88 199 ASP A O 1
ATOM 1599 N N . GLY A 1 200 ? 6.557 18.102 -31.764 1.00 85.69 200 GLY A N 1
ATOM 1600 C CA . GLY A 1 200 ? 8.001 17.847 -31.672 1.00 85.69 200 GLY A CA 1
ATOM 1601 C C . GLY A 1 200 ? 8.498 17.446 -30.276 1.00 85.69 200 GLY A C 1
ATOM 1602 O O . GLY A 1 200 ? 9.702 17.470 -30.030 1.00 85.69 200 GLY A O 1
ATOM 1603 N N . ARG A 1 201 ? 7.596 17.086 -29.356 1.00 87.06 201 ARG A N 1
ATOM 1604 C CA . ARG A 1 201 ? 7.893 16.631 -27.987 1.00 87.06 201 ARG A CA 1
ATOM 1605 C C . ARG A 1 201 ? 7.299 15.250 -27.722 1.00 87.06 201 ARG A C 1
ATOM 1607 O O . ARG A 1 201 ? 6.402 14.810 -28.433 1.00 87.06 201 ARG A O 1
ATOM 1614 N N . ALA A 1 202 ? 7.770 14.566 -26.681 1.00 85.06 202 ALA A N 1
ATOM 1615 C CA . ALA A 1 202 ? 7.141 13.331 -26.210 1.00 85.06 202 ALA A CA 1
ATOM 1616 C C . ALA A 1 202 ? 5.669 13.583 -25.803 1.00 85.06 202 ALA A C 1
ATOM 1618 O O . ALA A 1 202 ? 5.360 14.692 -25.362 1.00 85.06 202 ALA A O 1
ATOM 1619 N N . PRO A 1 203 ? 4.771 12.576 -25.826 1.00 79.25 203 PRO A N 1
ATOM 1620 C CA . PRO A 1 203 ? 3.383 12.707 -25.352 1.00 79.25 203 PRO A CA 1
ATOM 1621 C C . PRO A 1 203 ? 3.242 13.249 -23.923 1.00 79.25 203 PRO A C 1
ATOM 1623 O O . PRO A 1 203 ? 2.219 13.812 -23.550 1.00 79.25 203 PRO A O 1
ATOM 1626 N N . THR A 1 204 ? 4.278 13.071 -23.106 1.00 76.12 204 THR A N 1
ATOM 1627 C CA . THR A 1 204 ? 4.382 13.581 -21.734 1.00 76.12 204 THR A CA 1
ATOM 1628 C C . THR A 1 204 ? 4.758 15.075 -21.676 1.00 76.12 204 THR A C 1
ATOM 1630 O O . THR A 1 204 ? 4.903 15.639 -20.589 1.00 76.12 204 THR A O 1
ATOM 1633 N N . GLY A 1 205 ? 5.009 15.713 -22.822 1.00 81.12 205 GLY A N 1
ATOM 1634 C CA . GLY A 1 205 ? 5.563 17.062 -22.968 1.00 81.12 205 GLY A CA 1
ATOM 1635 C C . GLY A 1 205 ? 7.090 17.148 -22.829 1.00 81.12 205 GLY A C 1
ATOM 1636 O O . GLY A 1 205 ? 7.625 18.258 -22.768 1.00 81.12 205 GLY A O 1
ATOM 1637 N N . ALA A 1 206 ? 7.795 16.013 -22.725 1.00 81.75 206 ALA A N 1
ATOM 1638 C CA . ALA A 1 206 ? 9.251 15.986 -22.581 1.00 81.75 206 ALA A CA 1
ATOM 1639 C C . ALA A 1 206 ? 9.968 16.410 -23.864 1.00 81.75 206 ALA A C 1
ATOM 1641 O O . ALA A 1 206 ? 9.516 16.104 -24.967 1.00 81.75 206 ALA A O 1
ATOM 1642 N N . GLU A 1 207 ? 11.128 17.044 -23.713 1.00 84.94 207 GLU A N 1
ATOM 1643 C CA . GLU A 1 207 ? 12.044 17.242 -24.834 1.00 84.94 207 GLU A CA 1
ATOM 1644 C C . GLU A 1 207 ? 12.591 15.897 -25.319 1.00 84.94 207 GLU A C 1
ATOM 1646 O O . GLU A 1 207 ? 12.776 14.952 -24.536 1.00 84.94 207 GLU A O 1
ATOM 1651 N N . VAL A 1 208 ? 12.822 15.827 -26.628 1.00 86.94 208 VAL A N 1
ATOM 1652 C CA . VAL A 1 208 ? 13.359 14.657 -27.312 1.00 86.94 208 VAL A CA 1
ATOM 1653 C C . VAL A 1 208 ? 14.578 15.045 -28.136 1.00 86.94 208 VAL A C 1
ATOM 1655 O O . VAL A 1 208 ? 14.636 16.129 -28.712 1.00 86.94 208 VAL A O 1
ATOM 1658 N N . VAL A 1 209 ? 15.550 14.142 -28.204 1.00 84.00 209 VAL A N 1
ATOM 1659 C CA . VAL A 1 209 ? 16.722 14.256 -29.074 1.00 84.00 209 VAL A CA 1
ATOM 1660 C C . VAL A 1 209 ? 16.636 13.215 -30.180 1.00 84.00 209 VAL A C 1
ATOM 1662 O O . VAL A 1 209 ? 16.218 12.079 -29.935 1.00 84.00 209 VAL A O 1
ATOM 1665 N N . LYS A 1 210 ? 17.005 13.605 -31.403 1.00 82.50 210 LYS A N 1
ATOM 1666 C CA . LYS A 1 210 ? 17.060 12.678 -32.532 1.00 82.50 210 LYS A CA 1
ATOM 1667 C C . LYS A 1 210 ? 18.279 11.774 -32.376 1.00 82.50 210 LYS A C 1
ATOM 1669 O O . LYS A 1 210 ? 19.392 12.256 -32.188 1.00 82.50 210 LYS A O 1
ATOM 1674 N N . VAL A 1 211 ? 18.055 10.472 -32.469 1.00 76.56 211 VAL A N 1
ATOM 1675 C CA . VAL A 1 211 ? 19.090 9.443 -32.529 1.00 76.56 211 VAL A CA 1
ATOM 1676 C C . VAL A 1 211 ? 19.201 9.030 -33.992 1.00 76.56 211 VAL A C 1
ATOM 1678 O O . VAL A 1 211 ? 18.241 8.496 -34.544 1.00 76.56 211 VAL A O 1
ATOM 1681 N N . GLU A 1 212 ? 20.328 9.345 -34.639 1.00 68.00 212 GLU A N 1
ATOM 1682 C CA . GLU A 1 212 ? 20.484 9.130 -36.084 1.00 68.00 212 GLU A CA 1
ATOM 1683 C C . GLU A 1 212 ? 20.657 7.649 -36.427 1.00 68.00 212 GLU A C 1
ATOM 1685 O O . GLU A 1 212 ? 19.779 7.093 -37.071 1.00 68.00 212 GLU A O 1
ATOM 1690 N N . LYS A 1 213 ? 21.742 6.993 -35.992 1.00 76.44 213 LYS A N 1
ATOM 1691 C CA . LYS A 1 213 ? 21.943 5.538 -36.137 1.00 76.44 213 LYS A CA 1
ATOM 1692 C C . LYS A 1 213 ? 22.833 5.012 -35.020 1.00 76.44 213 LYS A C 1
ATOM 1694 O O . LYS A 1 213 ? 24.054 5.113 -35.101 1.00 76.44 213 LYS A O 1
ATOM 1699 N N . GLU A 1 214 ? 22.228 4.435 -33.990 1.00 79.06 214 GLU A N 1
ATOM 1700 C CA . GLU A 1 214 ? 22.953 3.777 -32.897 1.00 79.06 214 GLU A CA 1
ATOM 1701 C C . GLU A 1 214 ? 22.738 2.263 -33.000 1.00 79.06 214 GLU A C 1
ATOM 1703 O O . GLU A 1 214 ? 21.604 1.802 -33.174 1.00 79.06 214 GLU A O 1
ATOM 1708 N N . LYS A 1 215 ? 23.811 1.467 -32.921 1.00 88.31 215 LYS A N 1
ATOM 1709 C CA . LYS A 1 215 ? 23.659 0.015 -32.765 1.00 88.31 215 LYS A CA 1
ATOM 1710 C C . LYS A 1 215 ? 22.965 -0.248 -31.437 1.00 88.31 215 LYS A C 1
ATOM 1712 O O . LYS A 1 215 ? 23.330 0.330 -30.421 1.00 88.31 215 LYS A O 1
ATOM 1717 N N . SER A 1 216 ? 21.983 -1.134 -31.436 1.00 91.25 216 SER A N 1
ATOM 1718 C CA . SER A 1 216 ? 21.325 -1.540 -30.202 1.00 91.25 216 SER A CA 1
ATOM 1719 C C . SER A 1 216 ? 20.742 -2.930 -30.346 1.00 91.25 216 SER A C 1
ATOM 1721 O O . SER A 1 216 ? 20.280 -3.313 -31.420 1.00 91.25 216 SER A O 1
ATOM 1723 N N . TYR A 1 217 ? 20.755 -3.684 -29.260 1.00 94.94 217 TYR A N 1
ATOM 1724 C CA . TYR A 1 217 ? 19.931 -4.862 -29.092 1.00 94.94 217 TYR A CA 1
ATOM 1725 C C . TYR A 1 217 ? 18.460 -4.473 -28.940 1.00 94.94 217 TYR A C 1
ATOM 1727 O O . TYR A 1 217 ? 18.123 -3.520 -28.237 1.00 94.94 217 TYR A O 1
ATOM 1735 N N . PHE A 1 218 ? 17.583 -5.239 -29.574 1.00 95.75 218 PHE A N 1
ATOM 1736 C CA . PHE A 1 218 ? 16.138 -5.066 -29.554 1.00 95.75 218 PHE A CA 1
ATOM 1737 C C . PHE A 1 218 ? 15.463 -6.292 -28.958 1.00 95.75 218 PHE A C 1
ATOM 1739 O O . PHE A 1 218 ? 15.844 -7.419 -29.266 1.00 95.75 218 PHE A O 1
ATOM 1746 N N . PHE A 1 219 ? 14.437 -6.062 -28.143 1.00 97.62 219 PHE A N 1
ATOM 1747 C CA . PHE A 1 219 ? 13.503 -7.085 -27.698 1.00 97.62 219 PHE A CA 1
ATOM 1748 C C . PHE A 1 219 ? 12.315 -7.157 -28.659 1.00 97.62 219 PHE A C 1
ATOM 1750 O O . PHE A 1 219 ? 11.731 -6.122 -28.997 1.00 97.62 219 PHE A O 1
ATOM 1757 N N . ARG A 1 220 ? 11.943 -8.381 -29.048 1.00 97.75 220 ARG A N 1
ATOM 1758 C CA . ARG A 1 220 ? 10.877 -8.716 -30.012 1.00 97.75 220 ARG A CA 1
ATOM 1759 C C . ARG A 1 220 ? 9.457 -8.463 -29.491 1.00 97.75 220 ARG A C 1
ATOM 1761 O O . ARG A 1 220 ? 8.592 -9.329 -29.570 1.00 97.75 220 ARG A O 1
ATOM 1768 N N . LEU A 1 221 ? 9.191 -7.289 -28.916 1.00 97.56 221 LEU A N 1
ATOM 1769 C CA . LEU A 1 221 ? 7.900 -6.959 -28.305 1.00 97.56 221 LEU A CA 1
ATOM 1770 C C . LEU A 1 221 ? 6.726 -7.067 -29.295 1.00 97.56 221 LEU A C 1
ATOM 1772 O O . LEU A 1 221 ? 5.610 -7.383 -28.879 1.00 97.56 221 LEU A O 1
ATOM 1776 N N . SER A 1 222 ? 6.965 -6.837 -30.591 1.00 96.81 222 SER A N 1
ATOM 1777 C CA . SER A 1 222 ? 5.930 -6.948 -31.625 1.00 96.81 222 SER A CA 1
ATOM 1778 C C . SER A 1 222 ? 5.297 -8.345 -31.715 1.00 96.81 222 SER A C 1
ATOM 1780 O O . SER A 1 222 ? 4.120 -8.453 -32.054 1.00 96.81 222 SER A O 1
ATOM 1782 N N . GLU A 1 223 ? 6.018 -9.399 -31.321 1.00 97.25 223 GLU A N 1
ATOM 1783 C CA . GLU A 1 223 ? 5.551 -10.794 -31.354 1.00 97.25 223 GLU A CA 1
ATOM 1784 C C . GLU A 1 223 ? 4.598 -11.148 -30.190 1.00 97.25 223 GLU A C 1
ATOM 1786 O O . GLU A 1 223 ? 3.982 -12.213 -30.187 1.00 97.25 223 GLU A O 1
ATOM 1791 N N . TRP A 1 224 ? 4.443 -10.262 -29.196 1.00 97.94 224 TRP A N 1
ATOM 1792 C CA . TRP A 1 224 ? 3.739 -10.561 -27.939 1.00 97.94 224 TRP A CA 1
ATOM 1793 C C . TRP A 1 224 ? 2.329 -9.968 -27.825 1.00 97.94 224 TRP A C 1
ATOM 1795 O O . TRP A 1 224 ? 1.633 -10.255 -26.850 1.00 97.94 224 TRP A O 1
ATOM 1805 N N . GLY A 1 225 ? 1.882 -9.174 -28.805 1.00 98.00 225 GLY A N 1
ATOM 1806 C CA . GLY A 1 225 ? 0.593 -8.467 -28.762 1.00 98.00 225 GLY A CA 1
ATOM 1807 C C . GLY A 1 225 ? -0.609 -9.379 -28.496 1.00 98.00 225 GLY A C 1
ATOM 1808 O O . GLY A 1 225 ? -1.352 -9.147 -27.542 1.00 98.00 225 GLY A O 1
ATOM 1809 N N . ASP A 1 226 ? -0.759 -10.457 -29.269 1.00 98.06 226 ASP A N 1
ATOM 1810 C CA . ASP A 1 226 ? -1.900 -11.377 -29.147 1.00 98.06 226 ASP A CA 1
ATOM 1811 C C . ASP A 1 226 ? -1.921 -12.107 -27.796 1.00 98.06 226 ASP A C 1
ATOM 1813 O O . ASP A 1 226 ? -2.970 -12.234 -27.163 1.00 98.06 226 ASP A O 1
ATOM 1817 N N . ARG A 1 227 ? -0.750 -12.539 -27.302 1.00 98.19 227 ARG A N 1
ATOM 1818 C CA . ARG A 1 227 ? -0.635 -13.213 -25.996 1.00 98.19 227 ARG A CA 1
ATOM 1819 C C . ARG A 1 227 ? -0.970 -12.276 -24.838 1.00 98.19 227 ARG A C 1
ATOM 1821 O O . ARG A 1 227 ? -1.581 -12.709 -23.865 1.00 98.19 227 ARG A O 1
ATOM 1828 N N . LEU A 1 228 ? -0.597 -11.002 -24.945 1.00 98.69 228 LEU A N 1
ATOM 1829 C CA . LEU A 1 228 ? -0.967 -9.981 -23.966 1.00 98.69 228 LEU A CA 1
ATOM 1830 C C . LEU A 1 228 ? -2.475 -9.712 -23.976 1.00 98.69 228 LEU A C 1
ATOM 1832 O O . LEU A 1 228 ? -3.089 -9.671 -22.914 1.00 98.69 228 LEU A O 1
ATOM 1836 N N . LEU A 1 229 ? -3.091 -9.572 -25.153 1.00 98.62 229 LEU A N 1
ATOM 1837 C CA . LEU A 1 229 ? -4.542 -9.382 -25.261 1.00 98.62 229 LEU A CA 1
ATOM 1838 C C . LEU A 1 229 ? -5.312 -10.560 -24.655 1.00 98.62 229 LEU A C 1
ATOM 1840 O O . LEU A 1 229 ? -6.250 -10.338 -23.888 1.00 98.62 229 LEU A O 1
ATOM 1844 N N . HIS A 1 230 ? -4.864 -11.786 -24.927 1.00 98.50 230 HIS A N 1
ATOM 1845 C CA . HIS A 1 230 ? -5.432 -12.994 -24.338 1.00 98.50 230 HIS A CA 1
ATOM 1846 C C . HIS A 1 230 ? -5.290 -13.016 -22.808 1.00 98.50 230 HIS A C 1
ATOM 1848 O O . HIS A 1 230 ? -6.273 -13.242 -22.108 1.00 98.50 230 HIS A O 1
ATOM 1854 N N . LEU A 1 231 ? -4.112 -12.665 -22.273 1.00 98.38 231 LEU A N 1
ATOM 1855 C CA . LEU A 1 231 ? -3.905 -12.501 -20.830 1.00 98.38 231 LEU A CA 1
ATOM 1856 C C . LEU A 1 231 ? -4.931 -11.538 -20.216 1.00 98.38 231 LEU A C 1
ATOM 1858 O O . LEU A 1 231 ? -5.503 -11.830 -19.167 1.00 98.38 231 LEU A O 1
ATOM 1862 N N . TYR A 1 232 ? -5.164 -10.383 -20.843 1.00 98.38 232 TYR A N 1
ATOM 1863 C CA . TYR A 1 232 ? -6.095 -9.394 -20.299 1.00 98.38 232 TYR A CA 1
ATOM 1864 C C . TYR A 1 232 ? -7.554 -9.847 -20.382 1.00 98.38 232 TYR A C 1
ATOM 1866 O O . TYR A 1 232 ? -8.365 -9.394 -19.571 1.00 98.38 232 TYR A O 1
ATOM 1874 N N . GLU A 1 233 ? -7.903 -10.682 -21.360 1.00 97.88 233 GLU A N 1
ATOM 1875 C CA . GLU A 1 233 ? -9.226 -11.294 -21.497 1.00 97.88 233 GLU A CA 1
ATOM 1876 C C . GLU A 1 233 ? -9.464 -12.357 -20.417 1.00 97.88 233 GLU A C 1
ATOM 1878 O O . GLU A 1 233 ? -10.466 -12.281 -19.708 1.00 97.88 233 GLU A O 1
ATOM 1883 N N . GLU A 1 234 ? -8.522 -13.287 -20.234 1.00 98.00 234 GLU A N 1
ATOM 1884 C CA . GLU A 1 234 ? -8.626 -14.370 -19.247 1.00 98.00 234 GLU A CA 1
ATOM 1885 C C . GLU A 1 234 ? -8.521 -13.875 -17.801 1.00 98.00 234 GLU A C 1
ATOM 1887 O O . GLU A 1 234 ? -9.137 -14.432 -16.891 1.00 98.00 234 GLU A O 1
ATOM 1892 N N . ARG A 1 235 ? -7.737 -12.816 -17.573 1.00 97.44 235 ARG A N 1
ATOM 1893 C CA . ARG A 1 235 ? -7.496 -12.230 -16.251 1.00 97.44 235 ARG A CA 1
ATOM 1894 C C . ARG A 1 235 ? -7.938 -10.764 -16.252 1.00 97.44 235 ARG A C 1
ATOM 1896 O O . ARG A 1 235 ? -7.089 -9.869 -16.302 1.00 97.44 235 ARG A O 1
ATOM 1903 N N . PRO A 1 236 ? -9.255 -10.480 -16.159 1.00 95.94 236 PRO A N 1
ATOM 1904 C CA . PRO A 1 236 ? -9.775 -9.111 -16.204 1.00 95.94 236 PRO A CA 1
ATOM 1905 C C . PRO A 1 236 ? -9.213 -8.216 -15.091 1.00 95.94 236 PRO A C 1
ATOM 1907 O O . PRO A 1 236 ? -9.078 -7.012 -15.295 1.00 95.94 236 PRO A O 1
ATOM 1910 N N . ASP A 1 237 ? -8.804 -8.805 -13.966 1.00 95.38 237 ASP A N 1
ATOM 1911 C CA . ASP A 1 237 ? -8.235 -8.094 -12.817 1.00 95.38 237 ASP A CA 1
ATOM 1912 C C . ASP A 1 237 ? -6.695 -8.044 -12.824 1.00 95.38 237 ASP A C 1
ATOM 1914 O O . ASP A 1 237 ? -6.088 -7.654 -11.822 1.00 95.38 237 ASP A O 1
ATOM 1918 N N . PHE A 1 238 ? -6.045 -8.442 -13.930 1.00 98.12 238 PHE A N 1
ATOM 1919 C CA . PHE A 1 238 ? -4.590 -8.323 -14.087 1.00 98.12 238 PHE A CA 1
ATOM 1920 C C . PHE A 1 238 ? -4.141 -6.857 -14.057 1.00 98.12 238 PHE A C 1
ATOM 1922 O O . PHE A 1 238 ? -3.068 -6.562 -13.540 1.00 98.12 238 PHE A O 1
ATOM 1929 N N . ILE A 1 239 ? -4.966 -5.936 -14.570 1.00 98.38 239 ILE A N 1
ATOM 1930 C CA . ILE A 1 239 ? -4.709 -4.492 -14.539 1.00 98.38 239 ILE A CA 1
ATOM 1931 C C . ILE A 1 239 ? -5.873 -3.803 -13.836 1.00 98.38 239 ILE A C 1
ATOM 1933 O O . ILE A 1 239 ? -7.001 -3.849 -14.325 1.00 98.38 239 ILE A O 1
ATOM 1937 N N . LEU A 1 240 ? -5.585 -3.108 -12.738 1.00 96.38 240 LEU A N 1
ATOM 1938 C CA . LEU A 1 240 ? -6.546 -2.252 -12.048 1.00 96.38 240 LEU A CA 1
ATOM 1939 C C . LEU A 1 240 ? -6.035 -0.802 -11.954 1.00 96.38 240 LEU A C 1
ATOM 1941 O O . LEU A 1 240 ? -4.827 -0.567 -11.961 1.00 96.38 240 LEU A O 1
ATOM 1945 N N . PRO A 1 241 ? -6.935 0.192 -11.884 1.00 95.94 241 PRO A N 1
ATOM 1946 C CA . PRO A 1 241 ? -8.385 0.073 -12.063 1.00 95.94 241 PRO A CA 1
ATOM 1947 C C . PRO A 1 241 ? -8.773 -0.190 -13.535 1.00 95.94 241 PRO A C 1
ATOM 1949 O O . PRO A 1 241 ? -7.973 0.011 -14.452 1.00 95.94 241 PRO A O 1
ATOM 1952 N N . TYR A 1 242 ? -10.015 -0.620 -13.789 1.00 95.12 242 TYR A N 1
ATOM 1953 C CA . TYR A 1 242 ? -10.458 -1.048 -15.129 1.00 95.12 242 TYR A CA 1
ATOM 1954 C C . TYR A 1 242 ? -10.322 0.025 -16.221 1.00 95.12 242 TYR A C 1
ATOM 1956 O O . TYR A 1 242 ? -10.129 -0.311 -17.389 1.00 95.12 242 TYR A O 1
ATOM 1964 N N . GLN A 1 243 ? -10.366 1.317 -15.875 1.00 94.69 243 GLN A N 1
ATOM 1965 C CA . GLN A 1 243 ? -10.104 2.384 -16.847 1.00 94.69 243 GLN A CA 1
ATOM 1966 C C . GLN A 1 243 ? -8.683 2.273 -17.427 1.00 94.69 243 GLN A C 1
ATOM 1968 O O . GLN A 1 243 ? -8.503 2.379 -18.638 1.00 94.69 243 GLN A O 1
ATOM 1973 N N . ARG A 1 244 ? -7.687 1.969 -16.584 1.00 96.25 244 ARG A N 1
ATOM 1974 C CA . ARG A 1 244 ? -6.285 1.780 -16.988 1.00 96.25 244 ARG A CA 1
ATOM 1975 C C . ARG A 1 244 ? -6.091 0.521 -17.824 1.00 96.25 244 ARG A C 1
ATOM 1977 O O . ARG A 1 244 ? -5.355 0.551 -18.808 1.00 96.25 244 ARG A O 1
ATOM 1984 N N . ARG A 1 245 ? -6.808 -0.560 -17.499 1.00 97.50 245 ARG A N 1
ATOM 1985 C CA . ARG A 1 245 ? -6.855 -1.771 -18.337 1.00 97.50 245 ARG A CA 1
ATOM 1986 C C . ARG A 1 245 ? -7.296 -1.441 -19.761 1.00 97.50 245 ARG A C 1
ATOM 1988 O O . ARG A 1 245 ? -6.654 -1.864 -20.718 1.00 97.50 245 ARG A O 1
ATOM 1995 N N . ASN A 1 246 ? -8.368 -0.666 -19.902 1.00 97.12 246 ASN A N 1
ATOM 1996 C CA . ASN A 1 246 ? -8.911 -0.312 -21.212 1.00 97.12 246 ASN A CA 1
ATOM 1997 C C . ASN A 1 246 ? -7.934 0.555 -22.022 1.00 97.12 246 ASN A C 1
ATOM 1999 O O . ASN A 1 246 ? -7.794 0.344 -23.225 1.00 97.12 246 ASN A O 1
ATOM 2003 N N . GLU A 1 247 ? -7.214 1.476 -21.370 1.00 96.31 247 GLU A N 1
ATOM 2004 C CA . GLU A 1 247 ? -6.140 2.259 -22.000 1.00 96.31 247 GLU A CA 1
ATOM 2005 C C . GLU A 1 247 ? -5.012 1.359 -22.536 1.00 96.31 247 GLU A C 1
ATOM 2007 O O . GLU A 1 247 ? -4.550 1.556 -23.663 1.00 96.31 247 GLU A O 1
ATOM 2012 N N . VAL A 1 248 ? -4.595 0.350 -21.761 1.00 98.06 248 VAL A N 1
ATOM 2013 C CA . VAL A 1 248 ? -3.561 -0.617 -22.168 1.00 98.06 248 VAL A CA 1
ATOM 2014 C C . VAL A 1 248 ? -4.037 -1.481 -23.334 1.00 98.06 248 VAL A C 1
ATOM 2016 O O . VAL A 1 248 ? -3.334 -1.574 -24.337 1.00 98.06 248 VAL A O 1
ATOM 2019 N N . ILE A 1 249 ? -5.245 -2.046 -23.261 1.00 98.25 249 ILE A N 1
ATOM 2020 C CA . ILE A 1 249 ? -5.827 -2.851 -24.349 1.00 98.25 249 ILE A CA 1
ATOM 2021 C C . ILE A 1 249 ? -5.929 -2.028 -25.637 1.00 98.25 249 ILE A C 1
ATOM 2023 O O . ILE A 1 249 ? -5.530 -2.486 -26.706 1.00 98.25 249 ILE A O 1
ATOM 2027 N N . ALA A 1 250 ? -6.421 -0.790 -25.546 1.00 97.62 250 ALA A N 1
ATOM 2028 C CA . ALA A 1 250 ? -6.522 0.103 -26.695 1.00 97.62 250 ALA A CA 1
ATOM 2029 C C . ALA A 1 250 ? -5.151 0.443 -27.298 1.00 97.62 250 ALA A C 1
ATOM 2031 O O . ALA A 1 250 ? -5.057 0.655 -28.505 1.00 97.62 250 ALA A O 1
ATOM 2032 N N . PHE A 1 251 ? -4.095 0.505 -26.483 1.00 95.69 251 PHE A N 1
ATOM 2033 C CA . PHE A 1 251 ? -2.731 0.694 -26.967 1.00 95.69 251 PHE A CA 1
ATOM 2034 C C . PHE A 1 251 ? -2.204 -0.557 -27.680 1.00 95.69 251 PHE A C 1
ATOM 2036 O O . PHE A 1 251 ? -1.737 -0.442 -28.808 1.00 95.69 251 PHE A O 1
ATOM 2043 N N . VAL A 1 252 ? -2.332 -1.742 -27.073 1.00 97.44 252 VAL A N 1
ATOM 2044 C CA . VAL A 1 252 ? -1.844 -3.006 -27.658 1.00 97.44 252 VAL A CA 1
ATOM 2045 C C . VAL A 1 252 ? -2.555 -3.325 -28.979 1.00 97.44 252 VAL A C 1
ATOM 2047 O O . VAL A 1 252 ? -1.902 -3.721 -29.941 1.00 97.44 252 VAL A O 1
ATOM 2050 N N . ASN A 1 253 ? -3.857 -3.037 -29.086 1.00 96.25 253 ASN A N 1
ATOM 2051 C CA . ASN A 1 253 ? -4.630 -3.207 -30.324 1.00 96.25 253 ASN A CA 1
ATOM 2052 C C . ASN A 1 253 ? -4.145 -2.347 -31.507 1.00 96.25 253 ASN A C 1
ATOM 2054 O O . ASN A 1 253 ? -4.499 -2.633 -32.648 1.00 96.25 253 ASN A O 1
ATOM 2058 N N . LYS A 1 254 ? -3.348 -1.293 -31.275 1.00 94.81 254 LYS A N 1
ATOM 2059 C CA . LYS A 1 254 ? -2.739 -0.502 -32.362 1.00 94.81 254 LYS A CA 1
ATOM 2060 C C . LYS A 1 254 ? -1.531 -1.196 -33.000 1.00 94.81 254 LYS A C 1
ATOM 2062 O O . LYS A 1 254 ? -1.041 -0.717 -34.021 1.00 94.81 254 LYS A O 1
ATOM 2067 N N . GLY A 1 255 ? -1.067 -2.297 -32.412 1.00 92.94 255 GLY A N 1
ATOM 2068 C CA . GLY A 1 255 ? 0.162 -2.987 -32.780 1.00 92.94 255 GLY A CA 1
ATOM 2069 C C . GLY A 1 255 ? 1.345 -2.536 -31.925 1.00 92.94 255 GLY A C 1
ATOM 2070 O O . GLY A 1 255 ? 1.488 -1.358 -31.590 1.00 92.94 255 GLY A O 1
ATOM 2071 N N . LEU A 1 256 ? 2.200 -3.494 -31.572 1.00 95.06 256 LEU A N 1
ATOM 2072 C CA . LEU A 1 256 ? 3.428 -3.263 -30.818 1.00 95.06 256 LEU A CA 1
ATOM 2073 C C . LEU A 1 256 ? 4.633 -3.246 -31.762 1.00 95.06 256 LEU A C 1
ATOM 2075 O O . LEU A 1 256 ? 4.636 -3.903 -32.801 1.00 95.06 256 LEU A O 1
ATOM 2079 N N . ARG A 1 257 ? 5.665 -2.489 -31.388 1.00 92.12 257 ARG A N 1
ATOM 2080 C CA . ARG A 1 257 ? 6.957 -2.454 -32.081 1.00 92.12 257 ARG A CA 1
ATOM 2081 C C . ARG A 1 257 ? 8.038 -3.005 -31.171 1.00 92.12 257 ARG A C 1
ATOM 2083 O O . ARG A 1 257 ? 7.920 -2.902 -29.951 1.00 92.12 257 ARG A O 1
ATOM 2090 N N . ASP A 1 258 ? 9.088 -3.536 -31.780 1.00 94.31 258 ASP A N 1
ATOM 2091 C CA . ASP A 1 258 ? 10.264 -3.999 -31.054 1.00 94.31 258 ASP A CA 1
ATOM 2092 C C . ASP A 1 258 ? 10.946 -2.833 -30.340 1.00 94.31 258 ASP A C 1
ATOM 2094 O O . ASP A 1 258 ? 11.007 -1.707 -30.843 1.00 94.31 258 ASP A O 1
ATOM 2098 N N . VAL A 1 259 ? 11.424 -3.100 -29.129 1.00 92.00 259 VAL A N 1
ATOM 2099 C CA . VAL A 1 259 ? 11.935 -2.072 -28.219 1.00 92.00 259 VAL A CA 1
ATOM 2100 C C . VAL A 1 259 ? 13.442 -2.193 -28.146 1.00 92.00 259 VAL A C 1
ATOM 2102 O O . VAL A 1 259 ? 13.961 -3.286 -27.949 1.00 92.00 259 VAL A O 1
ATOM 2105 N N . SER A 1 260 ? 14.152 -1.073 -28.270 1.00 90.94 260 SER A N 1
ATOM 2106 C CA . SER A 1 260 ? 15.590 -1.037 -28.010 1.00 90.94 260 SER A CA 1
ATOM 2107 C C . SER A 1 260 ? 15.856 -1.291 -26.525 1.00 90.94 260 SER A C 1
ATOM 2109 O O . SER A 1 260 ? 15.372 -0.552 -25.669 1.00 90.94 260 SER A O 1
ATOM 2111 N N . VAL A 1 261 ? 16.660 -2.308 -26.227 1.00 92.62 261 VAL A N 1
ATOM 2112 C CA . VAL A 1 261 ? 16.957 -2.794 -24.872 1.00 92.62 261 VAL A CA 1
ATOM 2113 C C . VAL A 1 261 ? 18.438 -2.719 -24.502 1.00 92.62 261 VAL A C 1
ATOM 2115 O O . VAL A 1 261 ? 18.853 -3.249 -23.473 1.00 92.62 261 VAL A O 1
ATOM 2118 N N . SER A 1 262 ? 19.233 -1.998 -25.290 1.00 92.75 262 SER A N 1
ATOM 2119 C CA . SER A 1 262 ? 20.599 -1.627 -24.925 1.00 92.75 262 SER A CA 1
ATOM 2120 C C . SER A 1 262 ? 20.965 -0.211 -25.383 1.00 92.75 262 SER A C 1
ATOM 2122 O O . SER A 1 262 ? 20.171 0.462 -26.047 1.00 92.75 262 SER A O 1
ATOM 2124 N N . ARG A 1 263 ? 22.173 0.220 -25.021 1.00 86.00 263 ARG A N 1
ATOM 2125 C CA . ARG A 1 263 ? 22.851 1.462 -25.425 1.00 86.00 263 ARG A CA 1
ATOM 2126 C C . ARG A 1 263 ? 24.332 1.177 -25.634 1.00 86.00 263 ARG A C 1
ATOM 2128 O O . ARG A 1 263 ? 24.870 0.373 -24.872 1.00 86.00 263 ARG A O 1
ATOM 2135 N N . THR A 1 264 ? 24.999 1.838 -26.576 1.00 87.00 264 THR A N 1
ATOM 2136 C CA . THR A 1 264 ? 26.464 1.728 -26.682 1.00 87.00 264 THR A CA 1
ATOM 2137 C C . THR A 1 264 ? 27.155 2.681 -25.712 1.00 87.00 264 THR A C 1
ATOM 2139 O O . THR A 1 264 ? 26.678 3.786 -25.444 1.00 87.00 264 THR A O 1
ATOM 2142 N N . ILE A 1 265 ? 28.326 2.287 -25.210 1.00 83.69 265 ILE A N 1
ATOM 2143 C CA . ILE A 1 265 ? 29.150 3.186 -24.387 1.00 83.69 265 ILE A CA 1
ATOM 2144 C C . ILE A 1 265 ? 29.782 4.335 -25.166 1.00 83.69 265 ILE A C 1
ATOM 2146 O O . ILE A 1 265 ? 30.049 5.392 -24.593 1.00 83.69 265 ILE A O 1
ATOM 2150 N N . GLU A 1 266 ? 29.995 4.154 -26.470 1.00 72.62 266 GLU A N 1
ATOM 2151 C CA . GLU A 1 266 ? 30.520 5.199 -27.354 1.00 72.62 266 GLU A CA 1
ATOM 2152 C C . GLU A 1 266 ? 29.589 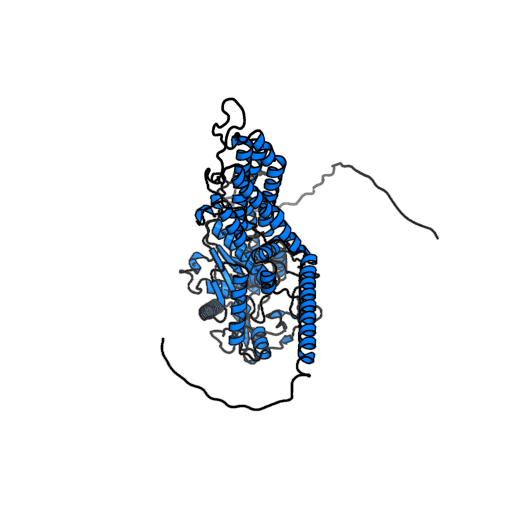6.420 -27.420 1.00 72.62 266 GLU A C 1
ATOM 2154 O O . GLU A 1 266 ? 30.053 7.536 -27.643 1.00 72.62 266 GLU A O 1
ATOM 2159 N N . GLY A 1 267 ? 28.294 6.244 -27.127 1.00 66.25 267 GLY A N 1
ATOM 2160 C CA . GLY A 1 267 ? 27.323 7.330 -26.969 1.00 66.25 267 GLY A CA 1
ATOM 2161 C C . GLY A 1 267 ? 27.532 8.214 -25.728 1.00 66.25 267 GLY A C 1
ATOM 2162 O O . GLY A 1 267 ? 26.704 9.088 -25.460 1.00 66.25 267 GLY A O 1
ATOM 2163 N N . GLY A 1 268 ? 28.609 7.995 -24.960 1.00 67.81 268 GLY A N 1
ATOM 2164 C CA . GLY A 1 268 ? 28.972 8.784 -23.779 1.00 67.81 268 GLY A CA 1
ATOM 2165 C C . GLY A 1 268 ? 28.220 8.395 -22.505 1.00 67.81 268 GLY A C 1
ATOM 2166 O O . GLY A 1 268 ? 28.188 9.183 -21.565 1.00 67.81 268 GLY A O 1
ATOM 2167 N N . PHE A 1 269 ? 27.608 7.207 -22.481 1.00 75.62 269 PHE A N 1
ATOM 2168 C CA . PHE A 1 269 ? 26.827 6.682 -21.361 1.00 75.62 269 PHE A CA 1
ATOM 2169 C C . PHE A 1 269 ? 27.410 5.348 -20.888 1.00 75.62 269 PHE A C 1
ATOM 2171 O O . PHE A 1 269 ? 27.495 4.401 -21.666 1.00 75.62 269 PHE A O 1
ATOM 2178 N N . SER A 1 270 ? 27.811 5.252 -19.618 1.00 86.38 270 SER A N 1
ATOM 2179 C CA . SER A 1 270 ? 28.492 4.047 -19.105 1.00 86.38 270 SER A CA 1
ATOM 2180 C C . SER A 1 270 ? 27.880 3.450 -17.837 1.00 86.38 270 SER A C 1
ATOM 2182 O O . SER A 1 270 ? 28.231 2.327 -17.454 1.00 86.38 270 SER A O 1
ATOM 2184 N N . TRP A 1 271 ? 26.968 4.188 -17.201 1.00 92.94 271 TRP A N 1
ATOM 2185 C CA . TRP A 1 271 ? 26.404 3.869 -15.897 1.00 92.94 271 TRP A CA 1
ATOM 2186 C C . TRP A 1 271 ? 25.184 2.937 -15.979 1.00 92.94 271 TRP A C 1
ATOM 2188 O O . TRP A 1 271 ? 24.030 3.372 -16.011 1.00 92.94 271 TRP A O 1
ATOM 2198 N N . GLY A 1 272 ? 25.449 1.630 -15.995 1.00 93.00 272 GLY A N 1
ATOM 2199 C CA . GLY A 1 272 ? 24.431 0.581 -15.947 1.00 93.00 272 GLY A CA 1
ATOM 2200 C C . GLY A 1 272 ? 25.014 -0.831 -16.002 1.00 93.00 272 GLY A C 1
ATOM 2201 O O . GLY A 1 272 ? 26.233 -1.019 -16.068 1.00 93.00 272 GLY A O 1
ATOM 2202 N N . VAL A 1 273 ? 24.138 -1.837 -15.991 1.00 95.12 273 VAL A N 1
ATOM 2203 C CA . VAL A 1 273 ? 24.534 -3.250 -16.105 1.00 95.12 273 VAL A CA 1
ATOM 2204 C C . VAL A 1 273 ? 24.999 -3.546 -17.529 1.00 95.12 273 VAL A C 1
ATOM 2206 O O . VAL A 1 273 ? 24.325 -3.197 -18.494 1.00 95.12 273 VAL A O 1
ATOM 2209 N N . ARG A 1 274 ? 26.163 -4.181 -17.684 1.00 95.19 274 ARG A N 1
ATOM 2210 C CA . ARG A 1 274 ? 26.708 -4.536 -19.003 1.00 95.19 274 ARG A CA 1
ATOM 2211 C C . ARG A 1 274 ? 25.966 -5.713 -19.612 1.00 95.19 274 ARG A C 1
ATOM 2213 O O . ARG A 1 274 ? 25.591 -6.637 -18.895 1.00 95.19 274 ARG A O 1
ATOM 2220 N N . VAL A 1 275 ? 25.818 -5.704 -20.934 1.00 95.56 275 VAL A N 1
ATOM 2221 C CA . VAL A 1 275 ? 25.343 -6.880 -21.665 1.00 95.56 275 VAL A CA 1
ATOM 2222 C C . VAL A 1 275 ? 26.375 -8.011 -21.480 1.00 95.56 275 VAL A C 1
ATOM 2224 O O . VAL A 1 275 ? 27.553 -7.807 -21.780 1.00 95.56 275 VAL A O 1
ATOM 2227 N N . PRO A 1 276 ? 25.986 -9.198 -20.969 1.00 92.62 276 PRO A N 1
ATOM 2228 C CA . PRO A 1 276 ? 26.930 -10.263 -20.615 1.00 92.62 276 PRO A CA 1
ATOM 2229 C C . PRO A 1 276 ? 27.802 -10.770 -21.767 1.00 92.62 276 PRO A C 1
ATOM 2231 O O . PRO A 1 276 ? 28.925 -11.211 -21.529 1.00 92.62 276 PRO A O 1
ATOM 2234 N N . THR A 1 277 ? 27.263 -10.762 -22.983 1.00 90.94 277 THR A N 1
ATOM 2235 C CA . THR A 1 277 ? 27.895 -11.264 -24.211 1.00 90.94 277 THR A CA 1
ATOM 2236 C C . THR A 1 277 ? 28.594 -10.169 -25.016 1.00 90.94 277 THR A C 1
ATOM 2238 O O . THR A 1 277 ? 29.377 -10.485 -25.907 1.00 90.94 277 THR A O 1
ATOM 2241 N N . ASP A 1 278 ? 28.358 -8.898 -24.680 1.00 93.69 278 ASP A N 1
ATOM 2242 C CA . ASP A 1 278 ? 28.824 -7.736 -25.435 1.00 93.69 278 ASP A CA 1
ATOM 2243 C C . ASP A 1 278 ? 29.034 -6.522 -24.502 1.00 93.69 278 ASP A C 1
ATOM 2245 O O . ASP A 1 278 ? 28.144 -5.685 -24.328 1.00 93.69 278 ASP A O 1
ATOM 2249 N N . PRO A 1 279 ? 30.203 -6.404 -23.848 1.00 89.94 279 PRO A N 1
ATOM 2250 C CA . PRO A 1 279 ? 30.440 -5.385 -22.826 1.00 89.94 279 PRO A CA 1
ATOM 2251 C C . PRO A 1 279 ? 30.506 -3.948 -23.374 1.00 89.94 279 PRO A C 1
ATOM 2253 O O . PRO A 1 279 ? 30.538 -3.004 -22.575 1.00 89.94 279 PRO A O 1
ATOM 2256 N N . GLU A 1 280 ? 30.511 -3.758 -24.699 1.00 91.38 280 GLU A N 1
ATOM 2257 C CA . GLU A 1 280 ? 30.380 -2.442 -25.343 1.00 91.38 280 GLU A CA 1
ATOM 2258 C C . GLU A 1 280 ? 28.958 -1.875 -25.199 1.00 91.38 280 GLU A C 1
ATOM 2260 O O . GLU A 1 280 ? 28.744 -0.668 -25.355 1.00 91.38 280 GLU A O 1
ATOM 2265 N N . HIS A 1 281 ? 27.999 -2.728 -24.825 1.00 93.19 281 HIS A N 1
ATOM 2266 C CA . HIS A 1 281 ? 26.617 -2.366 -24.571 1.00 93.19 281 HIS A CA 1
ATOM 2267 C C . HIS A 1 281 ? 26.262 -2.351 -23.076 1.00 93.19 281 HIS A C 1
ATOM 2269 O O . HIS A 1 281 ? 26.676 -3.195 -22.273 1.00 93.19 281 HIS A O 1
ATOM 2275 N N . VAL A 1 282 ? 25.422 -1.386 -22.707 1.00 93.56 282 VAL A N 1
ATOM 2276 C CA . VAL A 1 282 ? 24.751 -1.290 -21.406 1.00 93.56 282 VAL A CA 1
ATOM 2277 C C . VAL A 1 282 ? 23.288 -1.688 -21.590 1.00 93.56 282 VAL A C 1
ATOM 2279 O O . VAL A 1 282 ? 22.628 -1.219 -22.520 1.00 93.56 282 VAL A O 1
ATOM 2282 N N . ILE A 1 283 ? 22.785 -2.562 -20.720 1.00 94.56 283 ILE A N 1
ATOM 2283 C CA . ILE A 1 283 ? 21.388 -3.002 -20.689 1.00 94.56 283 ILE A CA 1
ATOM 2284 C C . ILE A 1 283 ? 20.493 -1.797 -20.395 1.00 94.56 283 ILE A C 1
ATOM 2286 O O . ILE A 1 283 ? 20.779 -0.974 -19.526 1.00 94.56 283 ILE A O 1
ATOM 2290 N N . TYR A 1 284 ? 19.396 -1.689 -21.139 1.00 88.62 284 TYR A N 1
ATOM 2291 C CA . TYR A 1 284 ? 18.428 -0.616 -20.972 1.00 88.62 284 TYR A CA 1
ATOM 2292 C C . TYR A 1 284 ? 17.789 -0.641 -19.583 1.00 88.62 284 TYR A C 1
ATOM 2294 O O . TYR A 1 284 ? 17.378 -1.695 -19.092 1.00 88.62 284 TYR A O 1
ATOM 2302 N N . VAL A 1 285 ? 17.645 0.551 -19.000 1.00 83.00 285 VAL A N 1
ATOM 2303 C CA . VAL A 1 285 ? 17.218 0.745 -17.611 1.00 83.00 285 VAL A CA 1
ATOM 2304 C C . VAL A 1 285 ? 15.898 0.053 -17.286 1.00 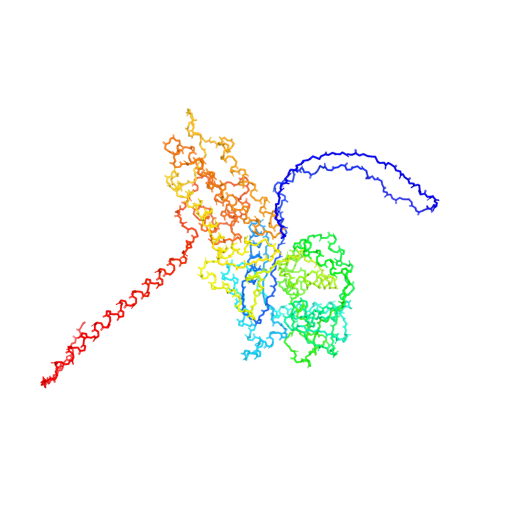83.00 285 VAL A C 1
ATOM 2306 O O . VAL A 1 285 ? 15.746 -0.440 -16.186 1.00 83.00 285 VAL A O 1
ATOM 2309 N N . TRP A 1 286 ? 14.960 -0.086 -18.228 1.00 85.81 286 TRP A N 1
ATOM 2310 C CA . TRP A 1 286 ? 13.699 -0.774 -17.933 1.00 85.81 286 TRP A CA 1
ATOM 2311 C C . TRP A 1 286 ? 13.826 -2.298 -17.833 1.00 85.81 286 TRP A C 1
ATOM 2313 O O . TRP A 1 286 ? 13.066 -2.888 -17.074 1.00 85.81 286 TRP A O 1
ATOM 2323 N N . ILE A 1 287 ? 14.774 -2.948 -18.525 1.00 92.31 287 ILE A N 1
ATOM 2324 C CA . ILE A 1 287 ? 15.043 -4.380 -18.283 1.00 92.31 287 ILE A CA 1
ATOM 2325 C C . ILE A 1 287 ? 15.667 -4.557 -16.902 1.00 92.31 287 ILE A C 1
ATOM 2327 O O . ILE A 1 287 ? 15.229 -5.410 -16.130 1.00 92.31 287 ILE A O 1
ATOM 2331 N N . ASP A 1 288 ? 16.676 -3.740 -16.610 1.00 95.50 288 ASP A N 1
ATOM 2332 C CA . ASP A 1 288 ? 17.373 -3.698 -15.327 1.00 95.50 288 ASP A CA 1
ATOM 2333 C C . ASP A 1 288 ? 16.371 -3.474 -14.181 1.00 95.50 288 ASP A C 1
ATOM 2335 O O . ASP A 1 288 ? 16.102 -4.371 -13.379 1.00 95.50 288 ASP A O 1
ATOM 2339 N N . ALA A 1 289 ? 15.677 -2.338 -14.219 1.00 96.25 289 ALA A N 1
ATOM 2340 C CA . ALA A 1 289 ? 14.695 -1.932 -13.234 1.00 96.25 289 ALA A CA 1
ATOM 2341 C C . ALA A 1 289 ? 13.570 -2.953 -13.066 1.00 96.25 289 ALA A C 1
ATOM 2343 O O . ALA A 1 289 ? 13.324 -3.361 -11.941 1.00 96.25 289 ALA A O 1
ATOM 2344 N N . LEU A 1 290 ? 12.898 -3.430 -14.123 1.00 98.06 290 LEU A N 1
ATOM 2345 C CA . LEU A 1 290 ? 11.788 -4.389 -13.964 1.00 98.06 290 LEU A CA 1
ATOM 2346 C C . LEU A 1 290 ? 12.237 -5.719 -13.342 1.00 98.06 290 LEU A C 1
ATOM 2348 O O . LEU A 1 290 ? 11.471 -6.347 -12.611 1.00 98.06 290 LEU A O 1
ATOM 2352 N N . THR A 1 291 ? 13.492 -6.122 -13.551 1.00 98.31 291 THR A N 1
ATOM 2353 C CA . THR A 1 291 ? 14.030 -7.356 -12.963 1.00 98.31 291 THR A CA 1
ATOM 2354 C C . THR A 1 291 ? 14.145 -7.271 -11.435 1.00 98.31 291 THR A C 1
ATOM 2356 O O . THR A 1 291 ? 14.183 -8.311 -10.780 1.00 98.31 291 THR A O 1
ATOM 2359 N N . ASN A 1 292 ? 14.105 -6.070 -10.832 1.00 98.50 292 ASN A N 1
ATOM 2360 C CA . ASN A 1 292 ? 14.190 -5.882 -9.375 1.00 98.50 292 ASN A CA 1
ATOM 2361 C C . ASN A 1 292 ? 13.186 -6.750 -8.600 1.00 98.50 292 ASN A C 1
ATOM 2363 O O . ASN A 1 292 ? 13.535 -7.305 -7.556 1.00 98.50 292 ASN A O 1
ATOM 2367 N N . TYR A 1 293 ? 11.981 -6.917 -9.154 1.00 98.31 293 TYR A N 1
ATOM 2368 C CA . TYR A 1 293 ? 10.909 -7.691 -8.539 1.00 98.31 293 TYR A CA 1
ATOM 2369 C C . TYR A 1 293 ? 11.301 -9.156 -8.350 1.00 98.31 293 TYR A C 1
ATOM 2371 O O . TYR A 1 293 ? 10.970 -9.745 -7.328 1.00 98.31 293 TYR A O 1
ATOM 2379 N N . LEU A 1 294 ? 12.056 -9.724 -9.293 1.00 98.25 294 LEU A N 1
ATOM 2380 C CA . LEU A 1 294 ? 12.579 -11.087 -9.201 1.00 98.25 294 LEU A CA 1
ATOM 2381 C C . LEU A 1 294 ? 13.880 -11.135 -8.392 1.00 98.25 294 LEU A C 1
ATOM 2383 O O . LEU A 1 294 ? 14.094 -12.064 -7.613 1.00 98.25 294 LEU A O 1
ATOM 2387 N N . SER A 1 295 ? 14.741 -10.120 -8.529 1.00 98.00 295 SER A N 1
ATOM 2388 C CA . SER A 1 295 ? 16.002 -10.012 -7.784 1.00 98.00 295 SER A CA 1
ATOM 2389 C C . SER A 1 295 ? 15.780 -10.053 -6.271 1.00 98.00 295 SER A C 1
ATOM 2391 O O . SER A 1 295 ? 16.520 -10.725 -5.553 1.00 98.00 295 SER A O 1
ATOM 2393 N N . ALA A 1 296 ? 14.739 -9.374 -5.779 1.00 97.25 296 ALA A N 1
ATOM 2394 C CA . ALA A 1 296 ? 14.364 -9.372 -4.364 1.00 97.25 296 ALA A CA 1
ATOM 2395 C C . ALA A 1 296 ? 13.945 -10.758 -3.842 1.00 97.25 296 ALA A C 1
ATOM 2397 O O . ALA A 1 296 ? 14.047 -11.036 -2.643 1.00 97.25 296 ALA A O 1
ATOM 2398 N N . LEU A 1 297 ? 13.501 -11.638 -4.742 1.00 97.69 297 LEU A N 1
ATOM 2399 C CA . LEU A 1 297 ? 13.094 -13.002 -4.430 1.00 97.69 297 LEU A CA 1
ATOM 2400 C C . LEU A 1 297 ? 14.242 -14.019 -4.511 1.00 97.69 297 LEU A C 1
ATOM 2402 O O . LEU A 1 297 ? 14.073 -15.156 -4.077 1.00 97.69 297 LEU A O 1
ATOM 2406 N N . GLY A 1 298 ? 15.416 -13.613 -5.004 1.00 96.75 298 GLY A N 1
ATOM 2407 C CA . GLY A 1 298 ? 16.581 -14.490 -5.159 1.00 96.75 298 GLY A CA 1
ATOM 2408 C C . GLY A 1 298 ? 16.766 -15.073 -6.562 1.00 96.75 298 GLY A C 1
ATOM 2409 O O . GLY A 1 298 ? 17.611 -15.949 -6.738 1.00 96.75 298 GLY A O 1
ATOM 2410 N N . PHE A 1 299 ? 16.040 -14.573 -7.570 1.00 97.56 299 PHE A N 1
ATOM 2411 C CA . PHE A 1 299 ? 16.263 -14.952 -8.970 1.00 97.56 299 PHE A CA 1
ATOM 2412 C C . PHE A 1 299 ? 17.752 -14.781 -9.350 1.00 97.56 299 PHE A C 1
ATOM 2414 O O . PHE A 1 299 ? 18.352 -13.760 -8.994 1.00 97.56 299 PHE A O 1
ATOM 2421 N N . PRO A 1 300 ? 18.382 -15.744 -10.054 1.00 95.94 300 PRO A N 1
ATOM 2422 C CA . PRO A 1 300 ? 17.778 -16.816 -10.857 1.00 95.94 300 PRO A CA 1
ATOM 2423 C C . PRO A 1 300 ? 17.471 -18.149 -10.155 1.00 95.94 300 PRO A C 1
ATOM 2425 O O . PRO A 1 300 ? 17.148 -19.109 -10.848 1.00 95.94 300 PRO A O 1
ATOM 2428 N N . ASP A 1 301 ? 17.577 -18.245 -8.829 1.00 95.94 301 ASP A N 1
ATOM 2429 C CA . ASP A 1 301 ? 17.210 -19.471 -8.106 1.00 95.94 301 ASP A CA 1
ATOM 2430 C C . ASP A 1 301 ? 15.690 -19.520 -7.859 1.00 95.94 301 ASP A C 1
ATOM 2432 O O . ASP A 1 301 ? 15.174 -18.860 -6.957 1.00 95.94 301 ASP A O 1
ATOM 2436 N N . GLU A 1 302 ? 14.963 -20.242 -8.716 1.00 94.12 302 GLU A N 1
ATOM 2437 C CA . GLU A 1 302 ? 13.489 -20.271 -8.732 1.00 94.12 302 GLU A CA 1
ATOM 2438 C C . GLU A 1 302 ? 12.891 -21.326 -7.784 1.00 94.12 302 GLU A C 1
ATOM 2440 O O . GLU A 1 302 ? 11.788 -21.156 -7.265 1.00 94.12 302 GLU A O 1
ATOM 2445 N N . ASP A 1 303 ? 13.630 -22.402 -7.505 1.00 91.81 303 ASP A N 1
ATOM 2446 C CA . ASP A 1 303 ? 13.140 -23.557 -6.739 1.00 91.81 303 ASP A CA 1
ATOM 2447 C C . ASP A 1 303 ? 13.372 -23.433 -5.222 1.00 91.81 303 ASP A C 1
ATOM 2449 O O . ASP A 1 303 ? 13.040 -24.345 -4.450 1.00 91.81 303 ASP A O 1
ATOM 2453 N N . ALA A 1 304 ? 13.921 -22.303 -4.774 1.00 90.31 304 ALA A N 1
ATOM 2454 C CA . ALA A 1 304 ? 14.320 -22.079 -3.393 1.00 90.31 304 ALA A CA 1
ATOM 2455 C C . ALA A 1 304 ? 13.918 -20.697 -2.852 1.00 90.31 304 ALA A C 1
ATOM 2457 O O . ALA A 1 304 ? 13.510 -19.781 -3.567 1.00 90.31 304 ALA A O 1
ATOM 2458 N N . GLY A 1 305 ? 14.048 -20.559 -1.530 1.00 94.12 305 GLY A N 1
ATOM 2459 C CA . GLY A 1 305 ? 13.982 -19.279 -0.832 1.00 94.12 305 GLY A CA 1
ATOM 2460 C C . GLY A 1 305 ? 12.684 -18.497 -1.044 1.00 94.12 305 GLY A C 1
ATOM 2461 O O . GLY A 1 305 ? 11.584 -19.051 -1.023 1.00 94.12 305 GLY A O 1
ATOM 2462 N N . LYS A 1 306 ? 12.828 -17.176 -1.199 1.00 95.56 306 LYS A N 1
ATOM 2463 C CA . LYS A 1 306 ? 11.701 -16.249 -1.352 1.00 95.56 306 LYS A CA 1
ATOM 2464 C C . LYS A 1 306 ? 10.987 -16.428 -2.695 1.00 95.56 306 LYS A C 1
ATOM 2466 O O . LYS A 1 306 ? 9.789 -16.187 -2.741 1.00 95.56 306 LYS A O 1
ATOM 2471 N N . PHE A 1 307 ? 11.675 -16.869 -3.751 1.00 96.81 307 PHE A N 1
ATOM 2472 C CA . PHE A 1 307 ? 11.071 -17.057 -5.072 1.00 96.81 307 PHE A CA 1
ATOM 2473 C C . PHE A 1 307 ? 9.936 -18.073 -5.025 1.00 96.81 307 PHE A C 1
ATOM 2475 O O . PHE A 1 307 ? 8.792 -17.720 -5.294 1.00 96.81 307 PHE A O 1
ATOM 2482 N N . LYS A 1 308 ? 10.223 -19.285 -4.544 1.00 94.88 308 LYS A N 1
ATOM 2483 C CA . LYS A 1 308 ? 9.218 -20.342 -4.377 1.00 94.88 308 LYS A CA 1
ATOM 2484 C C . LYS A 1 308 ? 8.082 -19.968 -3.418 1.00 94.88 308 LYS A C 1
ATOM 2486 O O . LYS A 1 308 ? 6.978 -20.487 -3.544 1.00 94.88 308 LYS A O 1
ATOM 2491 N N . ALA A 1 309 ? 8.362 -19.119 -2.430 1.00 94.94 309 ALA A N 1
ATOM 2492 C CA . ALA A 1 309 ? 7.380 -18.720 -1.428 1.00 94.94 309 ALA A CA 1
ATOM 2493 C C . ALA A 1 309 ? 6.457 -17.585 -1.900 1.00 94.94 309 ALA A C 1
ATOM 2495 O O . ALA A 1 309 ? 5.297 -17.562 -1.511 1.00 94.94 309 ALA A O 1
ATOM 2496 N N . PHE A 1 310 ? 6.950 -16.639 -2.704 1.00 96.38 310 PHE A N 1
ATOM 2497 C CA . PHE A 1 310 ? 6.261 -15.367 -2.965 1.00 96.38 310 PHE A CA 1
ATOM 2498 C C . PHE A 1 310 ? 6.000 -15.066 -4.449 1.00 96.38 310 PHE A C 1
ATOM 2500 O O . PHE A 1 310 ? 5.282 -14.110 -4.746 1.00 96.38 310 PHE A O 1
ATOM 2507 N N . TRP A 1 311 ? 6.530 -15.859 -5.385 1.00 95.94 311 TRP A N 1
ATOM 2508 C CA . TRP A 1 311 ? 6.182 -15.790 -6.809 1.00 95.94 311 TRP A CA 1
ATOM 2509 C C . TRP A 1 311 ? 5.267 -16.965 -7.183 1.00 95.94 311 TRP A C 1
ATOM 2511 O O . TRP A 1 311 ? 5.544 -18.080 -6.741 1.00 95.94 311 TRP A O 1
ATOM 2521 N N . PRO A 1 312 ? 4.174 -16.763 -7.951 1.00 88.94 312 PRO A N 1
ATOM 2522 C CA . PRO A 1 312 ? 3.775 -15.559 -8.691 1.00 88.94 312 PRO A CA 1
ATOM 2523 C C . PRO A 1 312 ? 2.724 -14.595 -8.077 1.00 88.94 312 PRO A C 1
ATOM 2525 O O . PRO A 1 312 ? 2.344 -13.670 -8.804 1.00 88.94 312 PRO A O 1
ATOM 2528 N N . PRO A 1 313 ? 2.200 -14.721 -6.831 1.00 90.00 313 PRO A N 1
ATOM 2529 C CA . PRO A 1 313 ? 1.110 -13.869 -6.321 1.00 90.00 313 PRO A CA 1
ATOM 2530 C C . PRO A 1 313 ? 1.551 -12.427 -5.971 1.00 90.00 313 PRO A C 1
ATOM 2532 O O . PRO A 1 313 ? 1.330 -11.918 -4.872 1.00 90.00 313 PRO A O 1
ATOM 2535 N N . ALA A 1 314 ? 2.200 -11.755 -6.924 1.00 95.25 314 ALA A N 1
ATOM 2536 C CA . ALA A 1 314 ? 2.712 -10.403 -6.811 1.00 95.25 314 ALA A CA 1
ATOM 2537 C C . ALA A 1 314 ? 1.676 -9.351 -7.236 1.00 95.25 314 ALA A C 1
ATOM 2539 O O . ALA A 1 314 ? 1.054 -9.459 -8.297 1.00 95.25 314 ALA A O 1
ATOM 2540 N N . CYS A 1 315 ? 1.542 -8.294 -6.441 1.00 97.88 315 CYS A N 1
ATOM 2541 C CA . CYS A 1 315 ? 0.787 -7.089 -6.754 1.00 97.88 315 CYS A CA 1
ATOM 2542 C C . CYS A 1 315 ? 1.751 -5.907 -6.908 1.00 97.88 315 CYS A C 1
ATOM 2544 O O . CYS A 1 315 ? 2.268 -5.374 -5.924 1.00 97.88 315 CYS A O 1
ATOM 2546 N N . HIS A 1 316 ? 1.973 -5.471 -8.146 1.00 98.62 316 HIS A N 1
ATOM 2547 C CA . HIS A 1 316 ? 2.788 -4.295 -8.442 1.00 98.62 316 HIS A CA 1
ATOM 2548 C C . HIS A 1 316 ? 1.920 -3.040 -8.401 1.00 98.62 316 HIS A C 1
ATOM 2550 O O . HIS A 1 316 ? 1.026 -2.882 -9.232 1.00 98.62 316 HIS A O 1
ATOM 2556 N N . VAL A 1 317 ? 2.173 -2.135 -7.458 1.00 98.50 317 VAL A N 1
ATOM 2557 C CA . VAL A 1 317 ? 1.490 -0.838 -7.393 1.00 98.50 317 VAL A CA 1
ATOM 2558 C C . VAL A 1 317 ? 2.393 0.209 -8.023 1.00 98.50 317 VAL A C 1
ATOM 2560 O O . VAL A 1 317 ? 3.532 0.380 -7.602 1.00 98.50 317 VAL A O 1
ATOM 2563 N N . VAL A 1 318 ? 1.899 0.916 -9.035 1.00 97.50 318 VAL A N 1
ATOM 2564 C CA . VAL A 1 318 ? 2.691 1.853 -9.832 1.00 97.50 318 VAL A CA 1
ATOM 2565 C C . VAL A 1 318 ? 1.945 3.152 -10.123 1.00 97.50 318 VAL A C 1
ATOM 2567 O O . VAL A 1 318 ? 0.719 3.215 -10.057 1.00 97.50 318 VAL A O 1
ATOM 2570 N N . GLY A 1 319 ? 2.680 4.202 -10.487 1.00 94.62 319 GLY A N 1
ATOM 2571 C CA . GLY A 1 319 ? 2.082 5.404 -11.065 1.00 94.62 319 GLY A CA 1
ATOM 2572 C C . GLY A 1 319 ? 1.613 5.156 -12.502 1.00 94.62 319 GLY A C 1
ATOM 2573 O O . GLY A 1 319 ? 2.225 4.388 -13.249 1.00 94.62 319 GLY A O 1
ATOM 2574 N N . LYS A 1 320 ? 0.538 5.829 -12.926 1.00 92.81 320 LYS A N 1
ATOM 2575 C CA . LYS A 1 320 ? 0.003 5.714 -14.296 1.00 92.81 320 LYS A CA 1
ATOM 2576 C C . LYS A 1 320 ? 1.015 6.038 -15.407 1.00 92.81 320 LYS A C 1
ATOM 2578 O O . LYS A 1 320 ? 0.857 5.548 -16.520 1.00 92.81 320 LYS A O 1
ATOM 2583 N N . ASP A 1 321 ? 2.049 6.835 -15.126 1.00 88.88 321 ASP A N 1
ATOM 2584 C CA . ASP A 1 321 ? 3.132 7.167 -16.064 1.00 88.88 321 ASP A CA 1
ATOM 2585 C C . ASP A 1 321 ? 3.932 5.946 -16.508 1.00 88.88 321 ASP A C 1
ATOM 2587 O O . ASP A 1 321 ? 4.374 5.894 -17.652 1.00 88.88 321 ASP A O 1
ATOM 2591 N N . ILE A 1 322 ? 4.096 4.962 -15.626 1.00 93.44 322 ILE A N 1
ATOM 2592 C CA . ILE A 1 322 ? 4.951 3.795 -15.875 1.00 93.44 322 ILE A CA 1
ATOM 2593 C C . ILE A 1 322 ? 4.137 2.515 -16.099 1.00 93.44 322 ILE A C 1
ATOM 2595 O O . ILE A 1 322 ? 4.691 1.415 -16.163 1.00 93.44 322 ILE A O 1
ATOM 2599 N N . LEU A 1 323 ? 2.816 2.651 -16.257 1.00 96.31 323 LEU A N 1
ATOM 2600 C CA . LEU A 1 323 ? 1.891 1.537 -16.455 1.00 96.31 323 LEU A CA 1
ATOM 2601 C C . LEU A 1 323 ? 2.253 0.695 -17.683 1.00 96.31 323 LEU A C 1
ATOM 2603 O O . LEU A 1 323 ? 2.213 -0.526 -17.605 1.00 96.31 323 LEU A O 1
ATOM 2607 N N . ARG A 1 324 ? 2.636 1.309 -18.810 1.00 95.12 324 ARG A N 1
ATOM 2608 C CA . ARG A 1 324 ? 2.951 0.556 -20.040 1.00 95.12 324 ARG A CA 1
ATOM 2609 C C . ARG A 1 324 ? 4.136 -0.389 -19.853 1.00 95.12 324 ARG A C 1
ATOM 2611 O O . ARG A 1 324 ? 4.096 -1.509 -20.352 1.00 95.12 324 ARG A O 1
ATOM 2618 N N . PHE A 1 325 ? 5.147 0.011 -19.084 1.00 95.62 325 PHE A N 1
ATOM 2619 C CA . PHE A 1 325 ? 6.272 -0.870 -18.776 1.00 95.62 325 PHE A CA 1
ATOM 2620 C C . PHE A 1 325 ? 5.818 -2.085 -17.966 1.00 95.62 325 PHE A C 1
ATOM 2622 O O . PHE A 1 325 ? 6.192 -3.203 -18.288 1.00 95.62 325 PHE A O 1
ATOM 2629 N N . HIS A 1 326 ? 4.938 -1.891 -16.985 1.00 98.38 326 HIS A N 1
ATOM 2630 C CA . HIS A 1 326 ? 4.494 -2.958 -16.084 1.00 98.38 326 HIS A CA 1
ATOM 2631 C C . HIS A 1 326 ? 3.390 -3.842 -16.663 1.00 98.38 326 HIS A C 1
ATOM 2633 O O . HIS A 1 326 ? 3.295 -5.011 -16.309 1.00 98.38 326 HIS A O 1
ATOM 2639 N N . ALA A 1 327 ? 2.548 -3.295 -17.537 1.00 98.31 327 ALA A N 1
ATOM 2640 C CA . ALA A 1 327 ? 1.405 -4.001 -18.096 1.00 98.31 327 ALA A CA 1
ATOM 2641 C C . ALA A 1 327 ? 1.675 -4.592 -19.483 1.00 98.31 327 ALA A C 1
ATOM 2643 O O . ALA A 1 327 ? 0.942 -5.493 -19.873 1.00 98.31 327 ALA A O 1
ATOM 2644 N N . ILE A 1 328 ? 2.691 -4.118 -20.217 1.00 98.38 328 ILE A N 1
ATOM 2645 C CA . ILE A 1 328 ? 3.014 -4.573 -21.582 1.00 98.38 328 ILE A CA 1
ATOM 2646 C C . ILE A 1 328 ? 4.419 -5.174 -21.621 1.00 98.38 328 ILE A C 1
ATOM 2648 O O . ILE A 1 328 ? 4.560 -6.374 -21.838 1.00 98.38 328 ILE A O 1
ATOM 2652 N N . LEU A 1 329 ? 5.454 -4.355 -21.390 1.00 97.69 329 LEU A N 1
ATOM 2653 C CA . LEU A 1 329 ? 6.845 -4.796 -21.535 1.00 97.69 329 LEU A CA 1
ATOM 2654 C C . LEU A 1 329 ? 7.184 -5.912 -20.541 1.00 97.69 329 LEU A C 1
ATOM 2656 O O . LEU A 1 329 ? 7.719 -6.942 -20.935 1.00 97.69 329 LEU A O 1
ATOM 2660 N N . TRP A 1 330 ? 6.821 -5.735 -19.273 1.00 98.38 330 TRP A N 1
ATOM 2661 C CA . TRP A 1 330 ? 7.115 -6.684 -18.208 1.00 98.38 330 TRP A CA 1
ATOM 2662 C C . TRP A 1 330 ? 6.483 -8.067 -18.423 1.00 98.38 330 TRP A C 1
ATOM 2664 O O . TRP A 1 330 ? 7.231 -9.042 -18.485 1.00 98.38 330 TRP A O 1
ATOM 2674 N N . PRO A 1 331 ? 5.155 -8.207 -18.611 1.00 98.50 331 PRO A N 1
ATOM 2675 C CA . PRO A 1 331 ? 4.567 -9.513 -18.883 1.00 98.50 331 PRO A CA 1
ATOM 2676 C C . PRO A 1 331 ? 5.064 -10.120 -20.198 1.00 98.50 331 PRO A C 1
ATOM 2678 O O . PRO A 1 331 ? 5.229 -11.335 -20.259 1.00 98.50 331 PRO A O 1
ATOM 2681 N N . ALA A 1 332 ? 5.360 -9.317 -21.229 1.00 98.56 332 ALA A N 1
ATOM 2682 C CA . ALA A 1 332 ? 5.989 -9.832 -22.447 1.00 98.56 332 ALA A CA 1
ATOM 2683 C C . ALA A 1 332 ? 7.377 -10.423 -22.160 1.00 98.56 332 ALA A C 1
ATOM 2685 O O . ALA A 1 332 ? 7.652 -11.542 -22.581 1.00 98.56 332 ALA A O 1
ATOM 2686 N N . MET A 1 333 ? 8.221 -9.724 -21.393 1.00 98.12 333 MET A N 1
ATOM 2687 C CA . MET A 1 333 ? 9.536 -10.222 -20.977 1.00 98.12 333 MET A CA 1
ATOM 2688 C C . MET A 1 333 ? 9.432 -11.494 -20.133 1.00 98.12 333 MET A C 1
ATOM 2690 O O . MET A 1 333 ? 10.177 -12.439 -20.371 1.00 98.12 333 MET A O 1
ATOM 2694 N N . LEU A 1 334 ? 8.501 -11.548 -19.178 1.00 98.50 334 LEU A N 1
ATOM 2695 C CA . LEU A 1 334 ? 8.281 -12.737 -18.355 1.00 98.50 334 LEU A CA 1
ATOM 2696 C C . LEU A 1 334 ? 7.850 -13.936 -19.205 1.00 98.50 334 LEU A C 1
ATOM 2698 O O . LEU A 1 334 ? 8.461 -14.998 -19.114 1.00 98.50 334 LEU A O 1
ATOM 2702 N N . MET A 1 335 ? 6.867 -13.765 -20.097 1.00 98.50 335 MET A N 1
ATOM 2703 C CA . MET A 1 335 ? 6.440 -14.843 -20.995 1.00 98.50 335 MET A CA 1
ATOM 2704 C C . MET A 1 335 ? 7.558 -15.273 -21.954 1.00 98.50 335 MET A C 1
ATOM 2706 O O . MET A 1 335 ? 7.734 -16.469 -22.192 1.00 98.50 335 MET A O 1
ATOM 2710 N N . ALA A 1 336 ? 8.332 -14.317 -22.474 1.00 98.25 336 ALA A N 1
ATOM 2711 C CA . ALA A 1 336 ? 9.500 -14.559 -23.316 1.00 98.25 336 ALA A CA 1
ATOM 2712 C C . ALA A 1 336 ? 10.579 -15.362 -22.580 1.00 98.25 336 ALA A C 1
ATOM 2714 O O . ALA A 1 336 ? 11.131 -16.315 -23.129 1.00 98.25 336 ALA A O 1
ATOM 2715 N N . ALA A 1 337 ? 10.815 -15.039 -21.310 1.00 97.75 337 ALA A N 1
ATOM 2716 C CA . ALA A 1 337 ? 11.706 -15.762 -20.413 1.00 97.75 337 ALA A CA 1
ATOM 2717 C C . ALA A 1 337 ? 11.109 -17.090 -19.901 1.00 97.75 337 ALA A C 1
ATOM 2719 O O . ALA A 1 337 ? 11.818 -17.873 -19.276 1.00 97.75 337 ALA A O 1
ATOM 2720 N N . GLY A 1 338 ? 9.835 -17.390 -20.173 1.00 97.25 338 GLY A N 1
ATOM 2721 C CA . GLY A 1 338 ? 9.157 -18.586 -19.664 1.00 97.25 338 GLY A CA 1
ATOM 2722 C C . GLY A 1 338 ? 8.916 -18.566 -18.153 1.00 97.25 338 GLY A C 1
ATOM 2723 O O . GLY A 1 338 ? 8.908 -19.626 -17.539 1.00 97.25 338 GLY A O 1
ATOM 2724 N N . LEU A 1 339 ? 8.762 -17.378 -17.572 1.00 97.31 339 LEU A N 1
ATOM 2725 C CA . LEU A 1 339 ? 8.461 -17.151 -16.162 1.00 97.31 339 LEU A CA 1
ATOM 2726 C C . LEU A 1 339 ? 6.959 -16.929 -15.953 1.00 97.31 339 LEU A C 1
ATOM 2728 O O . LEU A 1 339 ? 6.264 -16.412 -16.833 1.00 97.31 339 LEU A O 1
ATOM 2732 N N . GLU A 1 340 ? 6.465 -17.284 -14.767 1.00 97.31 340 GLU A N 1
ATOM 2733 C CA . GLU A 1 340 ? 5.088 -16.983 -14.370 1.00 97.31 340 GLU A CA 1
ATOM 2734 C C . GLU A 1 340 ? 4.848 -15.472 -14.239 1.00 97.31 340 GLU A C 1
ATOM 2736 O O . GLU A 1 340 ? 5.773 -14.691 -14.010 1.00 97.31 340 GLU A O 1
ATOM 2741 N N . LEU A 1 341 ? 3.589 -15.061 -14.393 1.00 98.12 341 LEU A N 1
ATOM 2742 C CA . LEU A 1 341 ? 3.177 -13.658 -14.397 1.00 98.12 341 LEU A CA 1
ATOM 2743 C C . LEU A 1 341 ? 2.690 -13.204 -13.022 1.00 98.12 341 LEU A C 1
ATOM 2745 O O . LEU A 1 341 ? 1.994 -13.980 -12.368 1.00 98.12 341 LEU A O 1
ATOM 2749 N N . PRO A 1 342 ? 2.919 -11.932 -12.634 1.00 97.19 342 PRO A N 1
ATOM 2750 C CA . PRO A 1 342 ? 2.397 -11.396 -11.381 1.00 97.19 342 PRO A CA 1
ATOM 2751 C C . PRO A 1 342 ? 0.872 -11.535 -11.313 1.00 97.19 342 PRO A C 1
ATOM 2753 O O . PRO A 1 342 ? 0.189 -11.614 -12.341 1.00 97.19 342 PRO A O 1
ATOM 2756 N N . GLN A 1 343 ? 0.303 -11.527 -10.110 1.00 96.50 343 GLN A N 1
ATOM 2757 C CA . GLN A 1 343 ? -1.148 -11.553 -9.928 1.00 96.50 343 GLN A CA 1
ATOM 2758 C C . GLN A 1 343 ? -1.812 -10.301 -10.512 1.00 96.50 343 GLN A C 1
ATOM 2760 O O . GLN A 1 343 ? -2.862 -10.407 -11.157 1.00 96.50 343 GLN A O 1
ATOM 2765 N N . ARG A 1 344 ? -1.206 -9.130 -10.283 1.00 97.12 344 ARG A N 1
ATOM 2766 C CA . ARG A 1 344 ? -1.817 -7.839 -10.605 1.00 97.12 344 ARG A CA 1
ATOM 2767 C C . ARG A 1 344 ? -0.802 -6.716 -10.802 1.00 97.12 344 ARG A C 1
ATOM 2769 O O . ARG A 1 344 ? 0.218 -6.647 -10.123 1.00 97.12 344 ARG A O 1
ATOM 2776 N N . VAL A 1 345 ? -1.166 -5.776 -11.669 1.00 98.50 345 VAL A N 1
ATOM 2777 C CA . VAL A 1 345 ? -0.597 -4.432 -11.777 1.00 98.50 345 VAL A CA 1
ATOM 2778 C C . VAL A 1 345 ? -1.691 -3.419 -11.440 1.00 98.50 345 VAL A C 1
ATOM 2780 O O . VAL A 1 345 ? -2.713 -3.350 -12.121 1.00 98.50 345 VAL A O 1
ATOM 2783 N N . PHE A 1 346 ? -1.491 -2.622 -10.393 1.00 98.38 346 PHE A N 1
ATOM 2784 C CA . PHE A 1 346 ? -2.378 -1.522 -10.028 1.00 98.38 346 PHE A CA 1
ATOM 2785 C C . PHE A 1 346 ? -1.733 -0.179 -10.384 1.00 98.38 346 PHE A C 1
ATOM 2787 O O . PHE A 1 346 ? -0.640 0.113 -9.908 1.00 98.38 346 PHE A O 1
ATOM 2794 N N . ALA A 1 347 ? -2.407 0.667 -11.166 1.00 97.38 347 ALA A N 1
ATOM 2795 C CA . ALA A 1 347 ? -1.913 1.993 -11.541 1.00 97.38 347 ALA A CA 1
ATOM 2796 C C . ALA A 1 347 ? -2.719 3.136 -10.908 1.00 97.38 347 ALA A C 1
ATOM 2798 O O . ALA A 1 347 ? -3.861 3.397 -11.294 1.00 97.38 347 ALA A O 1
ATOM 2799 N N . HIS A 1 348 ? -2.098 3.867 -9.980 1.00 95.44 348 HIS A N 1
ATOM 2800 C CA . HIS A 1 348 ? -2.695 5.041 -9.339 1.00 95.44 348 HIS A CA 1
ATOM 2801 C C . HIS A 1 348 ? -2.428 6.345 -10.114 1.00 95.44 348 HIS A C 1
ATOM 2803 O O . HIS A 1 348 ? -1.530 6.430 -10.959 1.00 95.44 348 HIS A O 1
ATOM 2809 N N . GLY A 1 349 ? -3.222 7.381 -9.827 1.00 91.62 349 GLY A N 1
ATOM 2810 C CA . GLY A 1 349 ? -3.044 8.719 -10.393 1.00 91.62 349 GLY A CA 1
ATOM 2811 C C . GLY A 1 349 ? -1.969 9.543 -9.685 1.00 91.62 349 GLY A C 1
ATOM 2812 O O . GLY A 1 349 ? -1.256 9.059 -8.802 1.00 91.62 349 GLY A O 1
ATOM 2813 N N . TRP A 1 350 ? -1.821 10.798 -10.099 1.00 86.88 350 TRP A N 1
ATOM 2814 C CA . TRP A 1 350 ? -0.838 11.717 -9.525 1.00 86.88 350 TRP A CA 1
ATOM 2815 C C . TRP A 1 350 ? -1.434 12.615 -8.453 1.00 86.88 350 TRP A C 1
ATOM 2817 O O . TRP A 1 350 ? -2.590 13.022 -8.532 1.00 86.88 350 TRP A O 1
ATOM 2827 N N . TRP A 1 351 ? -0.571 13.018 -7.525 1.00 86.25 351 TRP A N 1
ATOM 2828 C CA . TRP A 1 351 ? -0.805 14.212 -6.734 1.00 86.25 351 TRP A CA 1
ATOM 2829 C C . TRP A 1 351 ? -0.379 15.458 -7.518 1.00 86.25 351 TRP A C 1
ATOM 2831 O O . TRP A 1 351 ? 0.769 15.571 -7.968 1.00 86.25 351 TRP A O 1
ATOM 2841 N N . THR A 1 352 ? -1.304 16.396 -7.670 1.00 83.88 352 THR A N 1
ATOM 2842 C CA . THR A 1 352 ? -1.093 17.714 -8.269 1.00 83.88 352 THR A CA 1
ATOM 2843 C C . THR A 1 352 ? -1.069 18.800 -7.196 1.00 83.88 352 THR A C 1
ATOM 2845 O O . THR A 1 352 ? -1.383 18.548 -6.034 1.00 83.88 352 THR A O 1
ATOM 2848 N N . ARG A 1 353 ? -0.656 20.011 -7.569 1.00 78.56 353 ARG A N 1
ATOM 2849 C CA . ARG A 1 353 ? -0.849 21.224 -6.771 1.00 78.56 353 ARG A CA 1
ATOM 2850 C C . ARG A 1 353 ? -1.362 22.322 -7.694 1.00 78.56 353 ARG A C 1
ATOM 2852 O O . ARG A 1 353 ? -0.666 22.671 -8.646 1.00 78.56 353 ARG A O 1
ATOM 2859 N N . ASN A 1 354 ? -2.551 22.860 -7.419 1.00 72.56 354 ASN A N 1
ATOM 2860 C CA . ASN A 1 354 ? -3.271 23.768 -8.322 1.00 72.56 354 ASN A CA 1
ATOM 2861 C C . ASN A 1 354 ? -3.511 23.155 -9.718 1.00 72.56 354 ASN A C 1
ATOM 2863 O O . ASN A 1 354 ? -3.437 23.850 -10.728 1.00 72.56 354 ASN A O 1
ATOM 2867 N N . GLY A 1 355 ? -3.750 21.842 -9.786 1.00 71.19 355 GLY A N 1
ATOM 2868 C CA . GLY A 1 355 ? -3.985 21.114 -11.038 1.00 71.19 355 GLY A CA 1
ATOM 2869 C C . GLY A 1 355 ? -2.726 20.787 -11.852 1.00 71.19 355 GLY A C 1
ATOM 2870 O O . GLY A 1 355 ? -2.818 20.069 -12.846 1.00 71.19 355 GLY A O 1
ATOM 2871 N N . GLU A 1 356 ? -1.542 21.240 -11.431 1.00 68.69 356 GLU A N 1
ATOM 2872 C CA . GLU A 1 356 ? -0.273 20.890 -12.074 1.00 68.69 356 GLU A CA 1
ATOM 2873 C C . GLU A 1 356 ? 0.409 19.711 -11.373 1.00 68.69 356 GLU A C 1
ATOM 2875 O O . GLU A 1 356 ? 0.500 19.673 -10.143 1.00 68.69 356 GLU A O 1
ATOM 2880 N N . LYS A 1 357 ? 0.943 18.752 -12.147 1.00 70.56 357 LYS A N 1
ATOM 2881 C CA . LYS A 1 357 ? 1.748 17.645 -11.599 1.00 70.56 357 LYS A CA 1
ATOM 2882 C C . LYS A 1 357 ? 2.897 18.221 -10.771 1.00 70.56 357 LYS A C 1
ATOM 2884 O O . LYS A 1 357 ? 3.639 19.091 -11.237 1.00 70.56 357 LYS A O 1
ATOM 2889 N N . MET A 1 358 ? 3.071 17.709 -9.554 1.00 75.31 358 MET A N 1
ATOM 2890 C CA . MET A 1 358 ? 4.209 18.109 -8.736 1.00 75.31 358 MET A CA 1
ATOM 2891 C C . MET A 1 358 ? 5.517 17.697 -9.409 1.00 75.31 358 MET A C 1
ATOM 2893 O O . MET A 1 358 ? 5.747 16.525 -9.707 1.00 75.31 358 MET A O 1
ATOM 2897 N N . SER A 1 359 ? 6.375 18.679 -9.662 1.00 68.12 359 SER A N 1
ATOM 2898 C CA . SER A 1 359 ? 7.693 18.480 -10.248 1.00 68.12 359 SER A CA 1
ATOM 2899 C C . SER A 1 359 ? 8.647 19.572 -9.785 1.00 68.12 359 SER A C 1
ATOM 2901 O O . SER A 1 359 ? 8.275 20.727 -9.574 1.00 68.12 359 SER A O 1
ATOM 2903 N N . LYS A 1 360 ? 9.918 19.213 -9.632 1.00 59.97 360 LYS A N 1
ATOM 2904 C CA . LYS A 1 360 ? 10.927 20.148 -9.123 1.00 59.97 360 LYS A CA 1
ATOM 2905 C C . LYS A 1 360 ? 11.223 21.288 -10.090 1.00 59.97 360 LYS A C 1
ATOM 2907 O O . LYS A 1 360 ? 11.471 22.394 -9.628 1.00 59.97 360 LYS A O 1
ATOM 2912 N N . SER A 1 361 ? 11.110 21.064 -11.403 1.00 59.50 361 SER A N 1
ATOM 2913 C CA . SER A 1 361 ? 11.226 22.126 -12.414 1.00 59.50 361 SER A CA 1
ATOM 2914 C C . SER A 1 361 ? 10.188 23.237 -12.239 1.00 59.50 361 SER A C 1
ATOM 2916 O O . SER A 1 361 ? 10.454 24.370 -12.620 1.00 59.50 361 SER A O 1
ATOM 2918 N N . LEU A 1 362 ? 9.034 22.924 -11.640 1.00 61.03 362 LEU A N 1
ATOM 2919 C CA . LEU A 1 362 ? 7.970 23.885 -11.340 1.00 61.03 362 LEU A CA 1
ATOM 2920 C C . LEU A 1 362 ? 8.054 24.443 -9.908 1.00 61.03 362 LEU A C 1
ATOM 2922 O O . LEU A 1 362 ? 7.264 25.308 -9.543 1.00 61.03 362 LEU A O 1
ATOM 2926 N N . GLY A 1 363 ? 8.974 23.946 -9.070 1.00 69.12 363 GLY A N 1
ATOM 2927 C CA . GLY A 1 363 ? 9.134 24.386 -7.678 1.00 69.12 363 GLY A CA 1
ATOM 2928 C C . GLY A 1 363 ? 7.922 24.119 -6.771 1.00 69.12 363 GLY A C 1
ATOM 2929 O O . GLY A 1 363 ? 7.857 24.650 -5.667 1.00 69.12 363 GLY A O 1
ATOM 2930 N N . ASN A 1 364 ? 6.958 23.305 -7.212 1.00 73.50 364 ASN A N 1
ATOM 2931 C CA . ASN A 1 364 ? 5.676 23.087 -6.530 1.00 73.50 364 ASN A CA 1
ATOM 2932 C C . ASN A 1 364 ? 5.657 21.838 -5.623 1.00 73.50 364 ASN A C 1
ATOM 2934 O O . ASN A 1 364 ? 4.604 21.480 -5.095 1.00 73.50 364 ASN A O 1
ATOM 2938 N N . VAL A 1 365 ? 6.809 21.187 -5.436 1.00 80.31 365 VAL A N 1
ATOM 2939 C CA . VAL A 1 365 ? 6.953 19.915 -4.715 1.00 80.31 365 VAL A CA 1
ATOM 2940 C C . VAL A 1 365 ? 6.730 20.073 -3.213 1.00 80.31 365 VAL A C 1
ATOM 2942 O O . VAL A 1 365 ? 7.243 20.999 -2.594 1.00 80.31 365 VAL A O 1
ATOM 2945 N N . VAL A 1 366 ? 5.997 19.125 -2.630 1.00 84.12 366 VAL A N 1
ATOM 2946 C CA . VAL A 1 366 ? 5.806 18.998 -1.181 1.00 84.12 366 VAL A CA 1
ATOM 2947 C C . VAL A 1 366 ? 6.819 17.999 -0.619 1.00 84.12 366 VAL A C 1
ATOM 2949 O O . VAL A 1 366 ? 6.874 16.848 -1.075 1.00 84.12 366 VAL A O 1
ATOM 2952 N N . ASP A 1 367 ? 7.615 18.446 0.357 1.00 90.44 367 ASP A N 1
ATOM 2953 C CA . ASP A 1 367 ? 8.574 17.606 1.076 1.00 90.44 367 ASP A CA 1
ATOM 2954 C C . ASP A 1 367 ? 7.844 16.770 2.149 1.00 90.44 367 ASP A C 1
ATOM 2956 O O . ASP A 1 367 ? 7.252 17.335 3.072 1.00 90.44 367 ASP A O 1
ATOM 2960 N N . PRO A 1 368 ? 7.846 15.429 2.049 1.00 92.25 368 PRO A N 1
ATOM 2961 C CA . PRO A 1 368 ? 7.164 14.573 3.011 1.00 92.25 368 PRO A CA 1
ATOM 2962 C C . PRO A 1 368 ? 7.777 14.638 4.417 1.00 92.25 368 PRO A C 1
ATOM 2964 O O . PRO A 1 368 ? 7.042 14.453 5.380 1.00 92.25 368 PRO A O 1
ATOM 2967 N N . PHE A 1 369 ? 9.074 14.926 4.569 1.00 94.31 369 PHE A N 1
ATOM 2968 C CA . PHE A 1 369 ? 9.708 15.016 5.888 1.00 94.31 369 PHE A CA 1
ATOM 2969 C C . PHE A 1 369 ? 9.210 16.235 6.662 1.00 94.31 369 PHE A C 1
ATOM 2971 O O . PHE A 1 369 ? 8.823 16.106 7.822 1.00 94.31 369 PHE A O 1
ATOM 2978 N N . GLU A 1 370 ? 9.142 17.392 5.997 1.00 92.31 370 GLU A N 1
ATOM 2979 C CA . GLU A 1 370 ? 8.579 18.614 6.584 1.00 92.31 370 GLU A CA 1
ATOM 2980 C C . GLU A 1 370 ? 7.102 18.417 6.952 1.00 92.31 370 GLU A C 1
ATOM 2982 O O . GLU A 1 370 ? 6.646 18.890 7.992 1.00 92.31 370 GLU A O 1
ATOM 2987 N N . MET A 1 371 ? 6.341 17.682 6.131 1.00 91.62 371 MET A N 1
ATOM 2988 C CA . MET A 1 371 ? 4.941 17.377 6.437 1.00 91.62 371 MET A CA 1
ATOM 2989 C C . MET A 1 371 ? 4.804 16.449 7.648 1.00 91.62 371 MET A C 1
ATOM 2991 O O . MET A 1 371 ? 3.973 16.714 8.514 1.00 91.62 371 MET A O 1
ATOM 2995 N N . VAL A 1 372 ? 5.618 15.395 7.755 1.00 93.94 372 VAL A N 1
ATOM 2996 C CA . VAL A 1 372 ? 5.608 14.509 8.932 1.00 93.94 372 VAL A CA 1
ATOM 2997 C C . VAL A 1 372 ? 5.965 15.280 10.203 1.00 93.94 372 VAL A C 1
ATOM 2999 O O . VAL A 1 372 ? 5.301 15.091 11.219 1.00 93.94 372 VAL A O 1
ATOM 3002 N N . GLU A 1 373 ? 6.957 16.172 10.152 1.00 92.44 373 GLU A N 1
ATOM 3003 C CA . GLU A 1 373 ? 7.311 17.035 11.286 1.00 92.44 373 GLU A CA 1
ATOM 3004 C C . GLU A 1 373 ? 6.156 17.973 11.671 1.00 92.44 373 GLU A C 1
ATOM 3006 O O . GLU A 1 373 ? 5.876 18.162 12.855 1.00 92.44 373 GLU A O 1
ATOM 3011 N N . ALA A 1 374 ? 5.448 18.522 10.680 1.00 90.00 374 ALA A N 1
ATOM 3012 C CA . ALA A 1 374 ? 4.374 19.482 10.904 1.00 90.00 374 ALA A CA 1
ATOM 3013 C C . ALA A 1 374 ? 3.073 18.857 11.435 1.00 90.00 374 ALA A C 1
ATOM 3015 O O . ALA A 1 374 ? 2.427 19.450 12.300 1.00 90.00 374 ALA A O 1
ATOM 3016 N N . VAL A 1 375 ? 2.645 17.706 10.898 1.00 90.56 375 VAL A N 1
ATOM 3017 C CA . VAL A 1 375 ? 1.315 17.131 11.200 1.00 90.56 375 VAL A CA 1
ATOM 3018 C C . VAL A 1 375 ? 1.339 15.737 11.819 1.00 90.56 375 VAL A C 1
ATOM 3020 O O . VAL A 1 375 ? 0.317 15.306 12.353 1.00 90.56 375 VAL A O 1
ATOM 3023 N N . GLY A 1 376 ? 2.480 15.051 11.794 1.00 93.75 376 GLY A N 1
ATOM 3024 C CA . GLY A 1 376 ? 2.608 13.658 12.211 1.00 93.75 376 GLY A CA 1
ATOM 3025 C C . GLY A 1 376 ? 2.394 12.659 11.069 1.00 93.75 376 GLY A C 1
ATOM 3026 O O . GLY A 1 376 ? 1.671 12.907 10.102 1.00 93.75 376 GLY A O 1
ATOM 3027 N N . SER A 1 377 ? 3.045 11.500 11.196 1.00 95.88 377 SER A N 1
ATOM 3028 C CA . SER A 1 377 ? 3.049 10.448 10.171 1.00 95.88 377 SER A CA 1
ATOM 3029 C C . SER A 1 377 ? 1.647 9.894 9.902 1.00 95.88 377 SER A C 1
ATOM 3031 O O . SER A 1 377 ? 1.197 9.883 8.761 1.00 95.88 377 SER A O 1
ATOM 3033 N N . ASP A 1 378 ? 0.906 9.524 10.948 1.00 96.69 378 ASP A N 1
ATOM 3034 C CA . ASP A 1 378 ? -0.440 8.951 10.822 1.00 96.69 378 ASP A CA 1
ATOM 3035 C C . ASP A 1 378 ? -1.432 9.893 10.136 1.00 96.69 378 ASP A C 1
ATOM 3037 O O . ASP A 1 378 ? -2.211 9.473 9.284 1.00 96.69 378 ASP A O 1
ATOM 3041 N N . GLN A 1 379 ? -1.384 11.180 10.470 1.00 95.06 379 GLN A N 1
ATOM 3042 C CA . GLN A 1 379 ? -2.226 12.210 9.870 1.00 95.06 379 GLN A CA 1
ATOM 3043 C C . GLN A 1 379 ? -1.955 12.327 8.374 1.00 95.06 379 GLN A C 1
ATOM 3045 O O . GLN A 1 379 ? -2.893 12.358 7.575 1.00 95.06 379 GLN A O 1
ATOM 3050 N N . LEU A 1 380 ? -0.675 12.353 7.994 1.00 95.50 380 LEU A N 1
ATOM 3051 C CA . LEU A 1 380 ? -0.278 12.425 6.596 1.00 95.50 380 LEU A CA 1
ATOM 3052 C C . LEU A 1 380 ? -0.652 11.146 5.839 1.00 95.50 380 LEU A C 1
ATOM 3054 O O . LEU A 1 380 ? -1.189 11.231 4.738 1.00 95.50 380 LEU A O 1
ATOM 3058 N N . ARG A 1 381 ? -0.426 9.967 6.431 1.00 97.56 381 ARG A N 1
ATOM 3059 C CA . ARG A 1 381 ? -0.822 8.676 5.852 1.00 97.56 381 ARG A CA 1
ATOM 3060 C C . ARG A 1 381 ? -2.320 8.625 5.585 1.00 97.56 381 ARG A C 1
ATOM 3062 O O . ARG A 1 381 ? -2.735 8.326 4.470 1.00 97.56 381 ARG A O 1
ATOM 3069 N N . PHE A 1 382 ? -3.129 8.958 6.587 1.00 97.44 382 PHE A N 1
ATOM 3070 C CA . PHE A 1 382 ? -4.578 8.956 6.456 1.00 97.44 382 PHE A CA 1
ATOM 3071 C C . PHE A 1 382 ? -5.045 9.937 5.385 1.00 97.44 382 PHE A C 1
ATOM 3073 O O . PHE A 1 382 ? -5.834 9.559 4.526 1.00 97.44 382 PHE A O 1
ATOM 3080 N N . PHE A 1 383 ? -4.512 11.160 5.363 1.00 96.12 383 PHE A N 1
ATOM 3081 C CA . PHE A 1 383 ? -4.815 12.118 4.303 1.00 96.12 383 PHE A CA 1
ATOM 3082 C C . PHE A 1 383 ? -4.513 11.552 2.907 1.00 96.12 383 PHE A C 1
ATOM 3084 O O . PHE A 1 383 ? -5.389 11.548 2.040 1.00 96.12 383 PHE A O 1
ATOM 3091 N N . LEU A 1 384 ? -3.309 11.007 2.712 1.00 95.81 384 LEU A N 1
ATOM 3092 C CA . LEU A 1 384 ? -2.888 10.435 1.435 1.00 95.81 384 LEU A CA 1
ATOM 3093 C C . LEU A 1 384 ? -3.788 9.280 0.976 1.00 95.81 384 LEU A C 1
ATOM 3095 O O . LEU A 1 384 ? -4.052 9.155 -0.216 1.00 95.81 384 LEU A O 1
ATOM 3099 N N . LEU A 1 385 ? -4.269 8.451 1.903 1.00 96.38 385 LEU A N 1
ATOM 3100 C CA . LEU A 1 385 ? -5.097 7.283 1.595 1.00 96.38 385 LEU A CA 1
ATOM 3101 C C . LEU A 1 385 ? -6.585 7.604 1.402 1.00 96.38 385 LEU A C 1
ATOM 3103 O O . LEU A 1 385 ? -7.288 6.786 0.812 1.00 96.38 385 LEU A O 1
ATOM 3107 N N . THR A 1 386 ? -7.072 8.747 1.897 1.00 94.31 386 THR A N 1
ATOM 3108 C CA . THR A 1 386 ? -8.514 9.054 1.964 1.00 94.31 386 THR A CA 1
ATOM 3109 C C . THR A 1 386 ? -8.985 10.165 1.042 1.00 94.31 386 THR A C 1
ATOM 3111 O O . THR A 1 386 ? -10.117 10.107 0.569 1.00 94.31 386 THR A O 1
ATOM 3114 N N . GLU A 1 387 ? -8.161 11.180 0.791 1.00 92.38 387 GLU A N 1
ATOM 3115 C CA . GLU A 1 387 ? -8.621 12.379 0.082 1.00 92.38 387 GLU A CA 1
ATOM 3116 C C . GLU A 1 387 ? -8.918 12.100 -1.398 1.00 92.38 387 GLU A C 1
ATOM 3118 O O . GLU A 1 387 ? -9.796 12.721 -1.993 1.00 92.38 387 GLU A O 1
ATOM 3123 N N . VAL A 1 388 ? -8.216 11.132 -1.991 1.00 90.06 388 VAL A N 1
ATOM 3124 C CA . VAL A 1 388 ? -8.334 10.786 -3.409 1.00 90.06 388 VAL A CA 1
ATOM 3125 C C . VAL A 1 388 ? -8.755 9.333 -3.538 1.00 90.06 388 VAL A C 1
ATOM 3127 O O . VAL A 1 388 ? -8.180 8.444 -2.908 1.00 90.06 388 VAL A O 1
ATOM 3130 N N . SER A 1 389 ? -9.731 9.072 -4.408 1.00 92.62 389 SER A N 1
ATOM 3131 C CA . SER A 1 389 ? -10.046 7.700 -4.798 1.00 92.62 389 SER A CA 1
ATOM 3132 C C . SER A 1 389 ? -8.833 7.081 -5.495 1.00 92.62 389 SER A C 1
ATOM 3134 O O . SER A 1 389 ? -8.405 7.549 -6.551 1.00 92.62 389 SER A O 1
ATOM 3136 N N . PHE A 1 390 ? -8.250 6.058 -4.869 1.00 91.81 390 PHE A N 1
ATOM 3137 C CA . PHE A 1 390 ? -7.019 5.413 -5.330 1.00 91.81 390 PHE A CA 1
ATOM 3138 C C . PHE A 1 390 ? -7.187 4.909 -6.773 1.00 91.81 390 PHE A C 1
ATOM 3140 O O . PHE A 1 390 ? -8.059 4.089 -7.048 1.00 91.81 390 PHE A O 1
ATOM 3147 N N . GLY A 1 391 ? -6.391 5.452 -7.701 1.00 90.25 391 GLY A N 1
ATOM 3148 C CA . GLY A 1 391 ? -6.586 5.280 -9.152 1.00 90.25 391 GLY A CA 1
ATOM 3149 C C . GLY A 1 391 ? -6.747 6.601 -9.914 1.00 90.25 391 GLY A C 1
ATOM 3150 O O . GLY A 1 391 ? -6.299 6.720 -11.059 1.00 90.25 391 GLY A O 1
ATOM 3151 N N . ASN A 1 392 ? -7.322 7.610 -9.257 1.00 91.25 392 ASN A N 1
ATOM 3152 C CA . ASN A 1 392 ? -7.542 8.942 -9.814 1.00 91.25 392 ASN A CA 1
ATOM 3153 C C . ASN A 1 392 ? -6.406 9.903 -9.460 1.00 91.25 392 ASN A C 1
ATOM 3155 O O . ASN A 1 392 ? -5.620 9.657 -8.545 1.00 91.25 392 ASN A O 1
ATOM 3159 N N . ASP A 1 393 ? -6.326 11.001 -10.208 1.00 90.25 393 ASP A N 1
ATOM 3160 C CA . ASP A 1 393 ? -5.496 12.139 -9.822 1.00 90.25 393 ASP A CA 1
ATOM 3161 C C . ASP A 1 393 ? -6.190 12.919 -8.702 1.00 90.25 393 ASP A C 1
ATOM 3163 O O . ASP A 1 393 ? -7.423 12.945 -8.627 1.00 90.25 393 ASP A O 1
ATOM 3167 N N . GLY A 1 394 ? -5.410 13.588 -7.860 1.00 87.06 394 GLY A N 1
ATOM 3168 C CA . GLY A 1 394 ? -5.947 14.478 -6.840 1.00 87.06 394 GLY A CA 1
ATOM 3169 C C . GLY A 1 394 ? -5.033 15.648 -6.542 1.00 87.06 394 GLY A C 1
ATOM 3170 O O . GLY A 1 394 ? -3.827 15.584 -6.771 1.00 87.06 394 GLY A O 1
ATOM 3171 N N . ASP A 1 395 ? -5.622 16.729 -6.043 1.00 87.00 395 ASP A N 1
ATOM 3172 C CA . ASP A 1 395 ? -4.912 17.979 -5.802 1.00 87.00 395 ASP A CA 1
ATOM 3173 C C . ASP A 1 395 ? -4.591 18.148 -4.320 1.00 87.00 395 ASP A C 1
ATOM 3175 O O . ASP A 1 395 ? -5.459 18.043 -3.454 1.00 87.00 395 ASP A O 1
ATOM 3179 N N . PHE A 1 396 ? -3.323 18.408 -4.021 1.00 87.31 396 PHE A N 1
ATOM 3180 C CA . PHE A 1 396 ? -2.866 18.649 -2.666 1.00 87.31 396 PHE A CA 1
ATOM 3181 C C . PHE A 1 396 ? -3.233 20.069 -2.231 1.00 87.31 396 PHE A C 1
ATOM 3183 O O . PHE A 1 396 ? -2.764 21.052 -2.812 1.00 87.31 396 PHE A O 1
ATOM 3190 N N . SER A 1 397 ? -3.972 20.189 -1.127 1.00 87.50 397 SER A N 1
ATOM 3191 C CA . SER A 1 397 ? -4.188 21.466 -0.448 1.00 87.50 397 SER A CA 1
ATOM 3192 C C . SER A 1 397 ? -4.065 21.317 1.068 1.00 87.50 397 SER A C 1
ATOM 3194 O O . SER A 1 397 ? -4.450 20.307 1.651 1.00 87.50 397 SER A O 1
ATOM 3196 N N . GLN A 1 398 ? -3.551 22.347 1.745 1.00 85.62 398 GLN A N 1
ATOM 3197 C CA . GLN A 1 398 ? -3.482 22.325 3.212 1.00 85.62 398 GLN A CA 1
ATOM 3198 C C . GLN A 1 398 ? -4.879 22.271 3.850 1.00 85.62 398 GLN A C 1
ATOM 3200 O O . GLN A 1 398 ? -5.046 21.704 4.925 1.00 85.62 398 GLN A O 1
ATOM 3205 N N . GLU A 1 399 ? -5.888 22.841 3.188 1.00 88.31 399 GLU A N 1
ATOM 3206 C CA . GLU A 1 399 ? -7.278 22.811 3.644 1.00 88.31 399 GLU A CA 1
ATOM 3207 C C . GLU A 1 399 ? -7.862 21.393 3.620 1.00 88.31 399 GLU A C 1
ATOM 3209 O O . GLU A 1 399 ? -8.420 20.948 4.625 1.00 88.31 399 GLU A O 1
ATOM 3214 N N . SER A 1 400 ? -7.682 20.654 2.518 1.00 89.88 400 SER A N 1
ATOM 3215 C CA . SER A 1 400 ? -8.133 19.258 2.420 1.00 89.88 400 SER A CA 1
ATOM 3216 C C . SER A 1 400 ? -7.439 18.368 3.453 1.00 89.88 400 SER A C 1
ATOM 3218 O O . SER A 1 400 ? -8.100 17.586 4.139 1.00 89.88 400 SER A O 1
ATOM 3220 N N . MET A 1 401 ? -6.136 18.573 3.665 1.00 90.75 401 MET A N 1
ATOM 3221 C CA . MET A 1 401 ? -5.376 17.881 4.705 1.00 90.75 401 MET A CA 1
ATOM 3222 C C . MET A 1 401 ? -5.929 18.158 6.106 1.00 90.75 401 MET A C 1
ATOM 3224 O O . MET A 1 401 ? -6.222 17.218 6.846 1.00 90.75 401 MET A O 1
ATOM 3228 N N . ARG A 1 402 ? -6.162 19.429 6.459 1.00 90.56 402 ARG A N 1
ATOM 3229 C CA . ARG A 1 402 ? -6.767 19.798 7.751 1.00 90.56 402 ARG A CA 1
ATOM 3230 C C . ARG A 1 402 ? -8.147 19.172 7.930 1.00 90.56 402 ARG A C 1
ATOM 3232 O O . ARG A 1 402 ? -8.435 18.645 9.001 1.00 90.56 402 ARG A O 1
ATOM 3239 N N . ARG A 1 403 ? -8.982 19.168 6.888 1.00 91.19 403 ARG A N 1
ATOM 3240 C CA . ARG A 1 403 ? -10.302 18.521 6.916 1.00 91.19 403 ARG A CA 1
ATOM 3241 C C . ARG A 1 403 ? -10.191 17.017 7.179 1.00 91.19 403 ARG A C 1
ATOM 3243 O O . ARG A 1 403 ? -10.915 16.505 8.027 1.00 91.19 403 ARG A O 1
ATOM 3250 N N . SER A 1 404 ? -9.277 16.321 6.502 1.00 92.06 404 SER A N 1
ATOM 3251 C CA . SER A 1 404 ? -9.036 14.886 6.720 1.00 92.06 404 SER A CA 1
ATOM 3252 C C . SER A 1 404 ? -8.581 14.598 8.161 1.00 92.06 404 SER A C 1
ATOM 3254 O O . SER A 1 404 ? -9.125 13.722 8.835 1.00 92.06 404 SER A O 1
ATOM 3256 N N . MET A 1 405 ? -7.681 15.420 8.702 1.00 92.06 405 MET A N 1
ATOM 3257 C CA . MET A 1 405 ? -7.248 15.331 10.102 1.00 92.06 405 MET A CA 1
ATOM 3258 C C . MET A 1 405 ? -8.386 15.605 11.102 1.00 92.06 405 MET A C 1
ATOM 3260 O O . MET A 1 405 ? -8.471 14.946 12.140 1.00 92.06 405 MET A O 1
ATOM 3264 N N . MET A 1 406 ? -9.281 16.554 10.803 1.00 92.38 406 MET A N 1
ATOM 3265 C CA . MET A 1 406 ? -10.463 16.821 11.630 1.00 92.38 406 MET A CA 1
ATOM 3266 C C . MET A 1 406 ? -11.415 15.626 11.669 1.00 92.38 406 MET A C 1
ATOM 3268 O O . MET A 1 406 ? -11.982 15.362 12.723 1.00 92.38 406 MET A O 1
ATOM 3272 N N . VAL A 1 407 ? -11.568 14.883 10.567 1.00 93.81 407 VAL A N 1
ATOM 3273 C CA . VAL A 1 407 ? -12.367 13.646 10.554 1.00 93.81 407 VAL A CA 1
ATOM 3274 C C . VAL A 1 407 ? -11.791 12.625 11.538 1.00 93.81 407 VAL A C 1
ATOM 3276 O O . VAL A 1 407 ? -12.535 12.107 12.367 1.00 93.81 407 VAL A O 1
ATOM 3279 N N . LEU A 1 408 ? -10.473 12.391 11.529 1.00 93.44 408 LEU A N 1
ATOM 3280 C CA . LEU A 1 408 ? -9.834 11.504 12.512 1.00 93.44 408 LEU A CA 1
ATOM 3281 C C . LEU A 1 408 ? -10.075 11.965 13.952 1.00 93.44 408 LEU A C 1
ATOM 3283 O O . LEU A 1 408 ? -10.479 11.176 14.805 1.00 93.44 408 LEU A O 1
ATOM 3287 N N . SER A 1 409 ? -9.841 13.248 14.230 1.00 93.31 409 SER A N 1
ATOM 3288 C CA . SER A 1 409 ? -9.966 13.783 15.587 1.00 93.31 409 SER A CA 1
ATOM 3289 C C . SER A 1 409 ? -11.412 13.740 16.097 1.00 93.31 409 SER A C 1
ATOM 3291 O O . SER A 1 409 ? -11.658 13.257 17.204 1.00 93.31 409 SER A O 1
ATOM 3293 N N . ASN A 1 410 ? -12.369 14.193 15.283 1.00 93.75 410 ASN A N 1
ATOM 3294 C CA . ASN A 1 410 ? -13.766 14.359 15.682 1.00 93.75 410 ASN A CA 1
ATOM 3295 C C . ASN A 1 410 ? -14.553 13.050 15.686 1.00 93.75 410 ASN A C 1
ATOM 3297 O O . ASN A 1 410 ? -15.424 12.889 16.534 1.00 93.75 410 ASN A O 1
ATOM 3301 N N . GLU A 1 411 ? -14.272 12.132 14.762 1.00 96.19 411 GLU A N 1
ATOM 3302 C CA . GLU A 1 411 ? -15.032 10.884 14.665 1.00 96.19 411 GLU A CA 1
ATOM 3303 C C . GLU A 1 411 ? -14.371 9.785 15.497 1.00 96.19 411 GLU A C 1
ATOM 3305 O O . GLU A 1 411 ? -14.997 9.210 16.383 1.00 96.19 411 GLU A O 1
ATOM 3310 N N . VAL A 1 412 ? -13.082 9.521 15.275 1.00 97.44 412 VAL A N 1
ATOM 3311 C CA . VAL A 1 412 ? -12.374 8.427 15.957 1.00 97.44 412 VAL A CA 1
ATOM 3312 C C . VAL A 1 412 ? -11.870 8.871 17.329 1.00 97.44 412 VAL A C 1
ATOM 3314 O O . VAL A 1 412 ? -12.173 8.241 18.342 1.00 97.44 412 VAL A O 1
ATOM 3317 N N . GLY A 1 413 ? -11.104 9.965 17.382 1.00 96.06 413 GLY A N 1
ATOM 3318 C CA . GLY A 1 413 ? -10.462 10.424 18.616 1.00 96.06 413 GLY A CA 1
ATOM 3319 C C . GLY A 1 413 ? -11.470 10.757 19.717 1.00 96.06 413 GLY A C 1
ATOM 3320 O O . GLY A 1 413 ? -11.305 10.337 20.863 1.00 96.06 413 GLY A O 1
ATOM 3321 N N . ASN A 1 414 ? -12.537 11.474 19.362 1.00 95.25 414 ASN A N 1
ATOM 3322 C CA . ASN A 1 414 ? -13.623 11.814 20.278 1.00 95.25 414 ASN A CA 1
ATOM 3323 C C . ASN A 1 414 ? -14.370 10.574 20.789 1.00 95.25 414 ASN A C 1
ATOM 3325 O O . ASN A 1 414 ? -14.636 10.490 21.987 1.00 95.25 414 ASN A O 1
ATOM 3329 N N . LEU A 1 415 ? -14.680 9.610 19.913 1.00 97.81 415 LEU A N 1
ATOM 3330 C CA . LEU A 1 415 ? -15.364 8.375 20.300 1.00 97.81 415 LEU A CA 1
ATOM 3331 C C . LEU A 1 415 ? -14.573 7.631 21.374 1.00 97.81 415 LEU A C 1
ATOM 3333 O O . LEU A 1 415 ? -15.097 7.374 22.456 1.00 97.81 415 LEU A O 1
ATOM 3337 N N . VAL A 1 416 ? -13.298 7.342 21.098 1.00 97.81 416 VAL A N 1
ATOM 3338 C CA . VAL A 1 416 ? -12.425 6.598 22.017 1.00 97.81 416 VAL A CA 1
ATOM 3339 C C . VAL A 1 416 ? -12.302 7.336 23.347 1.00 97.81 416 VAL A C 1
ATOM 3341 O O . VAL A 1 416 ? -12.485 6.739 24.408 1.00 97.81 416 VAL A O 1
ATOM 3344 N N . ASN A 1 417 ? -12.090 8.656 23.309 1.00 96.75 417 ASN A N 1
ATOM 3345 C CA . ASN A 1 417 ? -11.998 9.457 24.525 1.00 96.75 417 ASN A CA 1
ATOM 3346 C C . ASN A 1 417 ? -13.290 9.403 25.362 1.00 96.75 417 ASN A C 1
ATOM 3348 O O . ASN A 1 417 ? -13.217 9.213 26.580 1.00 96.75 417 ASN A O 1
ATOM 3352 N N . ARG A 1 418 ? -14.468 9.525 24.729 1.00 97.25 418 ARG A N 1
ATOM 3353 C CA . ARG A 1 418 ? -15.776 9.436 25.402 1.00 97.25 418 ARG A CA 1
ATOM 3354 C C . ARG A 1 418 ? -15.989 8.060 26.020 1.00 97.25 418 ARG A C 1
ATOM 3356 O O . ARG A 1 418 ? -16.330 7.991 27.200 1.00 97.25 418 ARG A O 1
ATOM 3363 N N . VAL A 1 419 ? -15.764 6.994 25.254 1.00 98.31 419 VAL A N 1
ATOM 3364 C CA . VAL A 1 419 ? -15.943 5.605 25.700 1.00 98.31 419 VAL A CA 1
ATOM 3365 C C . VAL A 1 419 ? -15.065 5.314 26.913 1.00 98.31 419 VAL A C 1
ATOM 3367 O O . VAL A 1 419 ? -15.586 4.979 27.975 1.00 98.31 419 VAL A O 1
ATOM 3370 N N . VAL A 1 420 ? -13.751 5.532 26.806 1.00 98.31 420 VAL A N 1
ATOM 3371 C CA . VAL A 1 420 ? -12.801 5.240 27.892 1.00 98.31 420 VAL A CA 1
ATOM 3372 C C . VAL A 1 420 ? -13.092 6.105 29.123 1.00 98.31 420 VAL A C 1
ATOM 3374 O O . VAL A 1 420 ? -13.039 5.625 30.257 1.00 98.31 420 VAL A O 1
ATOM 3377 N N . THR A 1 421 ? -13.470 7.374 28.935 1.00 98.25 421 THR A N 1
ATOM 3378 C CA . THR A 1 421 ? -13.857 8.254 30.049 1.00 98.25 421 THR A CA 1
ATOM 3379 C C . THR A 1 421 ? -15.106 7.750 30.771 1.00 98.25 421 THR A C 1
ATOM 3381 O O . THR A 1 421 ? -15.158 7.776 32.003 1.00 98.25 421 THR A O 1
ATOM 3384 N N . LEU A 1 422 ? -16.129 7.324 30.029 1.00 98.25 422 LEU A N 1
ATOM 3385 C CA . LEU A 1 422 ? -17.383 6.849 30.609 1.00 98.25 422 LEU A CA 1
ATOM 3386 C C . LEU A 1 422 ? -17.210 5.487 31.285 1.00 98.25 422 LEU A C 1
ATOM 3388 O O . LEU A 1 422 ? -17.715 5.324 32.392 1.00 98.25 422 LEU A O 1
ATOM 33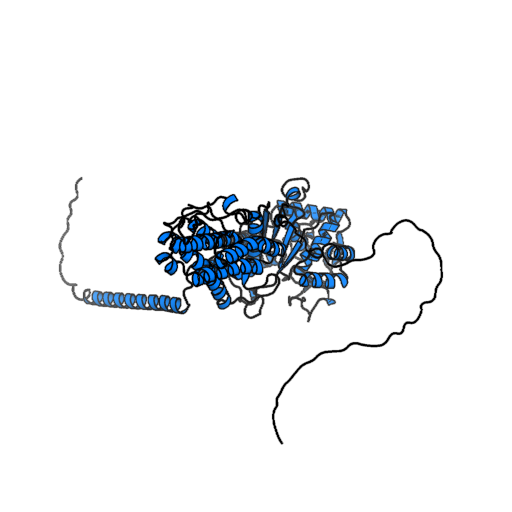92 N N . LEU A 1 423 ? -16.430 4.567 30.712 1.00 98.44 423 LEU A N 1
ATOM 3393 C CA . LEU A 1 423 ? -16.080 3.293 31.354 1.00 98.44 423 LEU A CA 1
ATOM 3394 C C . LEU A 1 423 ? -15.380 3.515 32.702 1.00 98.44 423 LEU A C 1
ATOM 3396 O O . LEU A 1 423 ? -15.796 2.956 33.717 1.00 98.44 423 LEU A O 1
ATOM 3400 N N . ASN A 1 424 ? -14.392 4.413 32.751 1.00 98.12 424 ASN A N 1
ATOM 3401 C CA . ASN A 1 424 ? -13.716 4.778 34.000 1.00 98.12 424 ASN A CA 1
ATOM 3402 C C . ASN A 1 424 ? -14.674 5.365 35.053 1.00 98.12 424 ASN A C 1
ATOM 3404 O O . ASN A 1 424 ? -14.527 5.097 36.242 1.00 98.12 424 ASN A O 1
ATOM 3408 N N . LYS A 1 425 ? -15.672 6.155 34.636 1.00 97.31 425 LYS A N 1
ATOM 3409 C CA . LYS A 1 425 ? -16.602 6.832 35.558 1.00 97.31 425 LYS A CA 1
ATOM 3410 C C . LYS A 1 425 ? -17.807 5.990 35.983 1.00 97.31 425 LYS A C 1
ATOM 3412 O O . LYS A 1 425 ? -18.306 6.190 37.085 1.00 97.31 425 LYS A O 1
ATOM 3417 N N . GLN A 1 426 ? -18.314 5.119 35.113 1.00 96.75 426 GLN A N 1
ATOM 3418 C CA . GLN A 1 426 ? -19.621 4.453 35.268 1.00 96.75 426 GLN A CA 1
ATOM 3419 C C . GLN A 1 426 ? -19.517 2.923 35.366 1.00 96.75 426 GLN A C 1
ATOM 3421 O O . GLN A 1 426 ? -20.429 2.271 35.881 1.00 96.75 426 GLN A O 1
ATOM 3426 N N . ALA A 1 427 ? -18.395 2.350 34.925 1.00 95.69 427 ALA A N 1
ATOM 3427 C CA . ALA A 1 427 ? -18.119 0.913 34.947 1.00 95.69 427 ALA A CA 1
ATOM 3428 C C . ALA A 1 427 ? -16.827 0.565 35.716 1.00 95.69 427 ALA A C 1
ATOM 3430 O O . ALA A 1 427 ? -16.286 -0.524 35.568 1.00 95.69 427 ALA A O 1
ATOM 3431 N N . GLY A 1 428 ? -16.311 1.488 36.539 1.00 96.00 428 GLY A N 1
ATOM 3432 C CA . GLY A 1 428 ? -15.141 1.239 37.390 1.00 96.00 428 GLY A CA 1
ATOM 3433 C C . GLY A 1 428 ? -13.830 1.022 36.629 1.00 96.00 428 GLY A C 1
ATOM 3434 O O . GLY A 1 428 ? -12.908 0.435 37.184 1.00 96.00 428 GLY A O 1
ATOM 3435 N N . GLY A 1 429 ? -13.745 1.468 35.372 1.00 97.44 429 GLY A N 1
ATOM 3436 C CA . GLY A 1 429 ? -12.567 1.236 34.529 1.00 97.44 429 GLY A CA 1
ATOM 3437 C C . GLY A 1 429 ? -12.474 -0.192 33.992 1.00 97.44 429 GLY A C 1
ATOM 3438 O O . GLY A 1 429 ? -11.401 -0.611 33.575 1.00 97.44 429 GLY A O 1
ATOM 3439 N N . LEU A 1 430 ? -13.585 -0.929 33.988 1.00 97.81 430 LEU A N 1
ATOM 3440 C CA . LEU A 1 430 ? -13.680 -2.274 33.437 1.00 97.81 430 LEU A CA 1
ATOM 3441 C C . LEU A 1 430 ? -14.720 -2.309 32.315 1.00 97.81 430 LEU A C 1
ATOM 3443 O O . LEU A 1 430 ? -15.695 -1.553 32.332 1.00 97.81 430 LEU A O 1
ATOM 3447 N N . VAL A 1 431 ? -14.542 -3.220 31.363 1.00 97.50 431 VAL A N 1
ATOM 3448 C CA . VAL A 1 431 ? -15.585 -3.574 30.393 1.00 97.50 431 VAL A CA 1
ATOM 3449 C C . VAL A 1 431 ? -16.730 -4.272 31.142 1.00 97.50 431 VAL A C 1
ATOM 3451 O O . VAL A 1 431 ? -16.489 -5.313 31.760 1.00 97.50 431 VAL A O 1
ATOM 3454 N N . PRO A 1 432 ? -17.954 -3.715 31.159 1.00 96.00 432 PRO A N 1
ATOM 3455 C CA . PRO A 1 432 ? -19.029 -4.243 31.993 1.00 96.00 432 PRO A CA 1
ATOM 3456 C C . PRO A 1 432 ? -19.671 -5.507 31.389 1.00 96.00 432 PRO A C 1
ATOM 3458 O O . PRO A 1 432 ? -19.709 -5.635 30.165 1.00 96.00 432 PRO A O 1
ATOM 3461 N N . PRO A 1 433 ? -20.216 -6.418 32.221 1.00 94.44 433 PRO A N 1
ATOM 3462 C CA . PRO A 1 433 ? -21.111 -7.473 31.748 1.00 94.44 433 PRO A CA 1
ATOM 3463 C C . PRO A 1 433 ? -22.422 -6.880 31.222 1.00 94.44 433 PRO A C 1
ATOM 3465 O O . PRO A 1 433 ? -22.845 -5.809 31.670 1.00 94.44 433 PRO A O 1
ATOM 3468 N N . LEU A 1 434 ? -23.088 -7.607 30.323 1.00 94.56 434 LEU A N 1
ATOM 3469 C CA . LEU A 1 434 ? -24.438 -7.271 29.884 1.00 94.56 434 LEU A CA 1
ATOM 3470 C C . LEU A 1 434 ? -25.455 -7.704 30.940 1.00 94.56 434 LEU A C 1
ATOM 3472 O O . LEU A 1 434 ? -25.497 -8.873 31.317 1.00 94.56 434 LEU A O 1
ATOM 3476 N N . LYS A 1 435 ? -26.279 -6.764 31.406 1.00 92.75 435 LYS A N 1
ATOM 3477 C CA . LYS A 1 435 ? -27.250 -6.982 32.486 1.00 92.75 435 LYS A CA 1
ATOM 3478 C C . LYS A 1 435 ? -28.666 -6.585 32.092 1.00 92.75 435 LYS A C 1
ATOM 3480 O O . LYS A 1 435 ? -28.866 -5.603 31.377 1.00 92.75 435 LYS A O 1
ATOM 3485 N N . LYS A 1 436 ? -29.667 -7.275 32.635 1.00 87.75 436 LYS A N 1
ATOM 3486 C CA . LYS A 1 436 ? -31.077 -6.873 32.537 1.00 87.75 436 LYS A CA 1
ATOM 3487 C C . LYS A 1 436 ? -31.267 -5.501 33.189 1.00 87.75 436 LYS A C 1
ATOM 3489 O O . LYS A 1 436 ? -30.788 -5.267 34.302 1.00 87.75 436 LYS A O 1
ATOM 3494 N N . SER A 1 437 ? -31.927 -4.584 32.482 1.00 76.62 437 SER A N 1
ATOM 3495 C CA . SER A 1 437 ? -31.978 -3.178 32.889 1.00 76.62 437 SER A CA 1
ATOM 3496 C C . SER A 1 437 ? -33.149 -2.838 33.820 1.00 76.62 437 SER A C 1
ATOM 3498 O O . SER A 1 437 ? -33.039 -1.928 34.636 1.00 76.62 437 SER A O 1
ATOM 3500 N N . GLN A 1 438 ? -34.256 -3.593 33.766 1.00 71.69 438 GLN A N 1
ATOM 3501 C CA . GLN A 1 438 ? -35.448 -3.376 34.603 1.00 71.69 438 GLN A CA 1
ATOM 3502 C C . GLN A 1 438 ? -36.188 -4.687 34.934 1.00 71.69 438 GLN A C 1
ATOM 3504 O O . GLN A 1 438 ? -36.090 -5.666 34.193 1.00 71.69 438 GLN A O 1
ATOM 3509 N N . GLY A 1 439 ? -36.972 -4.672 36.021 1.00 64.31 439 GLY A N 1
ATOM 3510 C CA . GLY A 1 439 ? -37.802 -5.790 36.497 1.00 64.31 439 GLY A CA 1
ATOM 3511 C C . GLY A 1 439 ? -37.322 -6.396 37.821 1.00 64.31 439 GLY A C 1
ATOM 3512 O O . GLY A 1 439 ? -36.327 -5.942 38.382 1.00 64.31 439 GLY A O 1
ATOM 3513 N N . ASP A 1 440 ? -38.029 -7.425 38.303 1.00 57.34 440 ASP A N 1
ATOM 3514 C CA . ASP A 1 440 ? -37.727 -8.116 39.572 1.00 57.34 440 ASP A CA 1
ATOM 3515 C C . ASP A 1 440 ? -36.357 -8.834 39.560 1.00 57.34 440 ASP A C 1
ATOM 3517 O O . ASP A 1 440 ? -35.776 -9.056 40.620 1.00 57.34 440 ASP A O 1
ATOM 3521 N N . ASP A 1 441 ? -35.799 -9.096 38.369 1.00 65.75 441 ASP A N 1
ATOM 3522 C CA . ASP A 1 441 ? -34.475 -9.708 38.149 1.00 65.75 441 ASP A CA 1
ATOM 3523 C C . ASP A 1 441 ? -33.440 -8.705 37.590 1.00 65.75 441 ASP A C 1
ATOM 3525 O O . ASP A 1 441 ? -32.549 -9.064 36.814 1.00 65.75 441 ASP A O 1
ATOM 3529 N N . ALA A 1 442 ? -33.578 -7.409 37.898 1.00 66.69 442 ALA A N 1
ATOM 3530 C CA . ALA A 1 442 ? -32.562 -6.421 37.533 1.00 66.69 442 ALA A CA 1
ATOM 3531 C C . ALA A 1 442 ? -31.182 -6.884 38.046 1.00 66.69 442 ALA A C 1
ATOM 3533 O O . ALA A 1 442 ? -31.061 -7.273 39.203 1.00 66.69 442 ALA A O 1
ATOM 3534 N N . GLU A 1 443 ? -30.157 -6.829 37.185 1.00 70.69 443 GLU A N 1
ATOM 3535 C CA . GLU A 1 443 ? -28.800 -7.387 37.399 1.00 70.69 443 GLU A CA 1
ATOM 3536 C C . GLU A 1 443 ? -28.576 -8.875 37.046 1.00 70.69 443 GLU A C 1
ATOM 3538 O O . GLU A 1 443 ? -27.446 -9.364 37.176 1.00 70.69 443 GLU A O 1
ATOM 3543 N N . GLU A 1 444 ? -29.568 -9.582 36.497 1.00 85.94 444 GLU A N 1
ATOM 3544 C CA . GLU A 1 444 ? -29.338 -10.865 35.810 1.00 85.94 444 GLU A CA 1
ATOM 3545 C C . GLU A 1 444 ? -28.475 -10.665 34.547 1.00 85.94 444 GLU A C 1
ATOM 3547 O O . GLU A 1 444 ? -28.614 -9.651 33.853 1.00 85.94 444 GLU A O 1
ATOM 3552 N N . ASP A 1 445 ? -27.554 -11.595 34.266 1.00 88.88 445 ASP A N 1
ATOM 3553 C CA . ASP A 1 445 ? -26.773 -11.586 33.020 1.00 88.88 445 ASP A CA 1
ATOM 3554 C C . ASP A 1 445 ? -27.681 -11.861 31.815 1.00 88.88 445 ASP A C 1
ATOM 3556 O O . ASP A 1 445 ? -28.535 -12.743 31.865 1.00 88.88 445 ASP A O 1
ATOM 3560 N N . ILE A 1 446 ? -27.483 -11.112 30.729 1.00 92.00 446 ILE A N 1
ATOM 3561 C CA . ILE A 1 446 ? -28.248 -11.266 29.482 1.00 92.00 446 ILE A CA 1
ATOM 3562 C C . ILE A 1 446 ? -27.323 -11.488 28.285 1.00 92.00 446 ILE A C 1
ATOM 3564 O O . ILE A 1 446 ? -26.124 -11.210 28.346 1.00 92.00 446 ILE A O 1
ATOM 3568 N N . GLU A 1 447 ? -27.889 -11.948 27.173 1.00 89.88 447 GLU A N 1
ATOM 3569 C CA . GLU A 1 447 ? -27.167 -12.115 25.912 1.00 89.88 447 GLU A CA 1
ATOM 3570 C C . GLU A 1 447 ? -27.382 -10.913 24.976 1.00 89.88 447 GLU A C 1
ATOM 3572 O O . GLU A 1 447 ? -28.297 -10.107 25.149 1.00 89.88 447 GLU A O 1
ATOM 3577 N N . GLU A 1 448 ? -26.566 -10.799 23.921 1.00 89.62 448 GLU A N 1
ATOM 3578 C CA . GLU A 1 448 ? -26.665 -9.697 22.945 1.00 89.62 448 GLU A CA 1
ATOM 3579 C C . GLU A 1 448 ? -28.051 -9.592 22.289 1.00 89.62 448 GLU A C 1
ATOM 3581 O O . GLU A 1 448 ? -28.511 -8.494 21.968 1.00 89.62 448 GLU A O 1
ATOM 3586 N N . ARG A 1 449 ? -28.751 -10.723 22.120 1.00 89.81 449 ARG A N 1
ATOM 3587 C CA . ARG A 1 449 ? -30.108 -10.759 21.551 1.00 89.81 449 ARG A CA 1
ATOM 3588 C C . ARG A 1 449 ? -31.138 -10.012 22.400 1.00 89.81 449 ARG A C 1
ATOM 3590 O O . ARG A 1 449 ? -32.118 -9.520 21.841 1.00 89.81 449 ARG A O 1
ATOM 3597 N N . ASP A 1 450 ? -30.896 -9.887 23.702 1.00 91.69 450 ASP A N 1
ATOM 3598 C CA . ASP A 1 450 ? -31.812 -9.275 24.669 1.00 91.69 450 ASP A CA 1
ATOM 3599 C C . ASP A 1 450 ? -31.591 -7.762 24.821 1.00 91.69 450 ASP A C 1
ATOM 3601 O O . ASP A 1 450 ? -32.372 -7.080 25.485 1.00 91.69 450 ASP A O 1
ATOM 3605 N N . LEU A 1 451 ? -30.543 -7.217 24.190 1.00 93.00 451 LEU A N 1
ATOM 3606 C CA . LEU A 1 451 ? -30.279 -5.780 24.160 1.00 93.00 451 LEU A CA 1
ATOM 3607 C C . LEU A 1 451 ? -31.405 -5.011 23.460 1.00 93.00 451 LEU A C 1
ATOM 3609 O O . LEU A 1 451 ? -32.209 -5.566 22.714 1.00 93.00 451 LEU A O 1
ATOM 3613 N N . ASP A 1 452 ? -31.473 -3.698 23.661 1.00 93.38 452 ASP A N 1
ATOM 3614 C CA . ASP A 1 452 ? -32.392 -2.869 22.885 1.00 93.38 452 ASP A CA 1
ATOM 3615 C C . ASP A 1 452 ? -32.021 -2.867 21.386 1.00 93.38 452 ASP A C 1
ATOM 3617 O O . ASP A 1 452 ? -30.907 -3.222 20.988 1.00 93.38 452 ASP A O 1
ATOM 3621 N N . GLN A 1 453 ? -32.964 -2.451 20.537 1.00 95.31 453 GLN A N 1
ATOM 3622 C CA . GLN A 1 453 ? -32.767 -2.483 19.088 1.00 95.31 453 GLN A CA 1
ATOM 3623 C C . GLN A 1 453 ? -31.558 -1.655 18.636 1.00 95.31 453 GLN A C 1
ATOM 3625 O O . GLN A 1 453 ? -30.801 -2.124 17.797 1.00 95.31 453 GLN A O 1
ATOM 3630 N N . SER A 1 454 ? -31.333 -0.472 19.215 1.00 96.56 454 SER A N 1
ATOM 3631 C CA . SER A 1 454 ? -30.235 0.406 18.793 1.00 96.56 454 SER A CA 1
ATOM 3632 C C . SER A 1 454 ? -28.860 -0.184 19.122 1.00 96.56 454 SER A C 1
ATOM 3634 O O . SER A 1 454 ? -27.920 -0.055 18.338 1.00 96.56 454 SER A O 1
ATOM 3636 N N . SER A 1 455 ? -28.761 -0.890 20.250 1.00 97.50 455 SER A N 1
ATOM 3637 C CA . SER A 1 455 ? -27.574 -1.647 20.643 1.00 97.50 455 SER A CA 1
ATOM 3638 C C . SER A 1 455 ? -27.298 -2.804 19.679 1.00 97.50 455 SER A C 1
ATOM 3640 O O . SER A 1 455 ? -26.162 -2.975 19.236 1.00 97.50 455 SER A O 1
ATOM 3642 N N . ARG A 1 456 ? -28.336 -3.564 19.297 1.00 97.06 456 ARG A N 1
ATOM 3643 C CA . ARG A 1 456 ? -28.209 -4.645 18.304 1.00 97.06 456 ARG A CA 1
ATOM 3644 C C . ARG A 1 456 ? -27.819 -4.121 16.922 1.00 97.06 456 ARG A C 1
ATOM 3646 O O . ARG A 1 456 ? -26.939 -4.700 16.297 1.00 97.06 456 ARG A O 1
ATOM 3653 N N . ASP A 1 457 ? -28.401 -3.005 16.487 1.00 98.06 457 ASP A N 1
ATOM 3654 C CA . ASP A 1 457 ? -28.096 -2.393 15.188 1.00 98.06 457 ASP A CA 1
ATOM 3655 C C . ASP A 1 457 ? -26.615 -1.988 15.085 1.00 98.06 457 ASP A C 1
ATOM 3657 O O . ASP A 1 457 ? -25.989 -2.158 14.038 1.00 98.06 457 ASP A O 1
ATOM 3661 N N . LEU A 1 458 ? -26.023 -1.456 16.163 1.00 98.44 458 LEU A N 1
ATOM 3662 C CA . LEU A 1 458 ? -24.599 -1.110 16.172 1.00 98.44 458 LEU A CA 1
ATOM 3663 C C . LEU A 1 458 ? -23.701 -2.358 16.195 1.00 98.44 458 LEU A C 1
ATOM 3665 O O . LEU A 1 458 ? -22.662 -2.358 15.531 1.00 98.44 458 LEU A O 1
ATOM 3669 N N . LEU A 1 459 ? -24.086 -3.421 16.910 1.00 97.81 459 LEU A N 1
ATOM 3670 C CA . LEU A 1 459 ? -23.356 -4.696 16.884 1.00 97.81 459 LEU A CA 1
ATOM 3671 C C . LEU A 1 459 ? -23.396 -5.345 15.495 1.00 97.81 459 LEU A C 1
ATOM 3673 O O . LEU A 1 459 ? -22.363 -5.801 15.013 1.00 97.81 459 LEU A O 1
ATOM 3677 N N . GLU A 1 460 ? -24.532 -5.297 14.799 1.00 97.38 460 GLU A N 1
ATOM 3678 C CA . GLU A 1 460 ? -24.640 -5.787 13.420 1.00 97.38 460 GLU A CA 1
ATOM 3679 C C . GLU A 1 460 ? -23.708 -5.012 12.473 1.00 97.38 460 GLU A C 1
ATOM 3681 O O . GLU A 1 460 ? -23.015 -5.596 11.641 1.00 97.38 460 GLU A O 1
ATOM 3686 N N . GLN A 1 461 ? -23.606 -3.690 12.635 1.00 97.94 461 GLN A N 1
ATOM 3687 C CA . GLN A 1 461 ? -22.659 -2.880 11.862 1.00 97.94 461 GLN A CA 1
ATOM 3688 C C . GLN A 1 461 ? -21.198 -3.185 12.205 1.00 97.94 461 GLN A C 1
ATOM 3690 O O . GLN A 1 461 ? -20.342 -3.143 11.319 1.00 97.94 461 GLN A O 1
ATOM 3695 N N . CYS A 1 462 ? -20.907 -3.489 13.473 1.00 98.06 462 CYS A N 1
ATOM 3696 C CA . CYS A 1 462 ? -19.600 -3.980 13.893 1.00 98.06 462 CYS A CA 1
ATOM 3697 C C . CYS A 1 462 ? -19.269 -5.304 13.194 1.00 98.06 462 CYS A C 1
ATOM 3699 O O . CYS A 1 462 ? -18.152 -5.468 12.700 1.00 98.06 462 CYS A O 1
ATOM 3701 N N . ASP A 1 463 ? -20.219 -6.240 13.143 1.00 96.44 463 ASP A N 1
ATOM 3702 C CA . ASP A 1 463 ? -20.071 -7.567 12.528 1.00 96.44 463 ASP A CA 1
ATOM 3703 C C . ASP A 1 463 ? -19.908 -7.489 11.009 1.00 96.44 463 ASP A C 1
ATOM 3705 O O . ASP A 1 463 ? -19.062 -8.173 10.433 1.00 96.44 463 ASP A O 1
ATOM 3709 N N . ALA A 1 464 ? -20.601 -6.551 10.369 1.00 96.50 464 ALA A N 1
ATOM 3710 C CA . ALA A 1 464 ? -20.480 -6.293 8.941 1.00 96.50 464 ALA A CA 1
ATOM 3711 C C . ALA A 1 464 ? -19.176 -5.575 8.530 1.00 96.50 464 ALA A C 1
ATOM 3713 O O . ALA A 1 464 ? -18.941 -5.402 7.332 1.00 96.50 464 ALA A O 1
ATOM 3714 N N . LEU A 1 465 ? -18.329 -5.130 9.470 1.00 97.81 465 LEU A N 1
ATOM 3715 C CA . LEU A 1 465 ? -17.116 -4.370 9.146 1.00 97.81 465 LEU A CA 1
ATOM 3716 C C . LEU A 1 465 ? -16.098 -5.227 8.379 1.00 97.81 465 LEU A C 1
ATOM 3718 O O . LEU A 1 465 ? -15.677 -4.856 7.284 1.00 97.81 465 LEU A O 1
ATOM 3722 N N . LEU A 1 466 ? -15.702 -6.373 8.938 1.00 96.44 466 LEU A N 1
ATOM 3723 C CA . LEU A 1 466 ? -14.600 -7.185 8.414 1.00 96.44 466 LEU A CA 1
ATOM 3724 C C . LEU A 1 466 ? -14.808 -7.649 6.955 1.00 96.44 466 LEU A C 1
ATOM 3726 O O . LEU A 1 466 ? -13.869 -7.504 6.165 1.00 96.44 466 LEU A O 1
ATOM 3730 N N . PRO A 1 467 ? -15.994 -8.146 6.541 1.00 95.94 467 PRO A N 1
ATOM 3731 C CA . PRO A 1 467 ? -16.236 -8.507 5.143 1.00 95.94 467 PRO A CA 1
ATOM 3732 C C . PRO A 1 467 ? -16.012 -7.345 4.168 1.00 95.94 467 PRO A C 1
ATOM 3734 O O . PRO A 1 467 ? -15.381 -7.534 3.129 1.00 95.94 467 PRO A O 1
ATOM 3737 N N . LYS A 1 468 ? -16.452 -6.131 4.523 1.00 97.25 468 LYS A N 1
ATOM 3738 C CA . LYS A 1 468 ? -16.263 -4.939 3.684 1.00 97.25 468 LYS A CA 1
ATOM 3739 C C . LYS A 1 468 ? -14.799 -4.521 3.596 1.00 97.25 468 LYS A C 1
ATOM 3741 O O . LYS A 1 468 ? -14.311 -4.210 2.515 1.00 97.25 468 LYS A O 1
ATOM 3746 N N . LEU A 1 469 ? -14.076 -4.577 4.718 1.00 97.75 469 LEU A N 1
ATOM 3747 C CA . LEU A 1 469 ? -12.640 -4.291 4.745 1.00 97.75 469 LEU A CA 1
ATOM 3748 C C . LEU A 1 469 ? -11.857 -5.247 3.829 1.00 97.75 469 LEU A C 1
ATOM 3750 O O . LEU A 1 469 ? -10.970 -4.804 3.099 1.00 97.75 469 LEU A O 1
ATOM 3754 N N . ARG A 1 470 ? -12.208 -6.543 3.832 1.00 97.06 470 ARG A N 1
ATOM 3755 C CA . ARG A 1 470 ? -11.636 -7.548 2.918 1.00 97.06 470 ARG A CA 1
ATOM 3756 C C . ARG A 1 470 ? -11.959 -7.247 1.456 1.00 97.06 470 ARG A C 1
ATOM 3758 O O . ARG A 1 470 ? -11.058 -7.313 0.621 1.00 97.06 470 ARG A O 1
ATOM 3765 N N . GLU A 1 471 ? -13.202 -6.880 1.147 1.00 96.25 471 GLU A N 1
ATOM 3766 C CA . GLU A 1 471 ? -13.614 -6.494 -0.209 1.00 96.25 471 GLU A CA 1
ATOM 3767 C C . GLU A 1 471 ? -12.817 -5.282 -0.722 1.00 96.25 471 GLU A C 1
ATOM 3769 O O . GLU A 1 471 ? -12.235 -5.328 -1.810 1.00 96.25 471 GLU A O 1
ATOM 3774 N N . ASP A 1 472 ? -12.710 -4.225 0.083 1.00 97.00 472 ASP A N 1
ATOM 3775 C CA . ASP A 1 472 ? -11.988 -3.009 -0.291 1.00 97.00 472 ASP A CA 1
ATOM 3776 C C . ASP A 1 472 ? -10.479 -3.245 -0.447 1.00 97.00 472 ASP A C 1
ATOM 3778 O O . ASP A 1 472 ? -9.859 -2.734 -1.387 1.00 97.00 472 ASP A O 1
ATOM 3782 N N . ALA A 1 473 ? -9.868 -4.049 0.427 1.00 95.94 473 ALA A N 1
ATOM 3783 C CA . ALA A 1 473 ? -8.457 -4.410 0.316 1.00 95.94 473 ALA A CA 1
ATOM 3784 C C . ALA A 1 473 ? -8.171 -5.259 -0.935 1.00 95.94 473 ALA A C 1
ATOM 3786 O O . ALA A 1 473 ? -7.178 -5.017 -1.633 1.00 95.94 473 ALA A O 1
ATOM 3787 N N . ALA A 1 474 ? -9.065 -6.197 -1.275 1.00 93.75 474 ALA A N 1
ATOM 3788 C CA . ALA A 1 474 ? -8.959 -7.020 -2.479 1.00 93.75 474 ALA A CA 1
ATOM 3789 C C . ALA A 1 474 ? -8.990 -6.185 -3.770 1.00 93.75 474 ALA A C 1
ATOM 3791 O O . ALA A 1 474 ? -8.366 -6.574 -4.760 1.00 93.75 474 ALA A O 1
ATOM 3792 N N . GLN A 1 475 ? -9.646 -5.021 -3.747 1.00 94.00 475 GLN A N 1
ATOM 3793 C CA . GLN A 1 475 ? -9.729 -4.062 -4.858 1.00 94.00 475 GLN A CA 1
ATOM 3794 C C . GLN A 1 475 ? -8.680 -2.936 -4.793 1.00 94.00 475 GLN A C 1
ATOM 3796 O O . GLN A 1 475 ? -8.731 -2.003 -5.594 1.00 94.00 475 GLN A O 1
ATOM 3801 N N . GLN A 1 476 ? -7.737 -2.997 -3.843 1.00 96.38 476 GLN A N 1
ATOM 3802 C CA . GLN A 1 476 ? -6.754 -1.938 -3.572 1.00 96.38 476 GLN A CA 1
ATOM 3803 C C . GLN A 1 476 ? -7.427 -0.568 -3.386 1.00 96.38 476 GLN A C 1
ATOM 3805 O O . GLN A 1 476 ? -6.984 0.444 -3.926 1.00 96.38 476 GLN A O 1
ATOM 3810 N N . ALA A 1 477 ? -8.512 -0.523 -2.610 1.00 96.81 477 ALA A N 1
ATOM 3811 C CA . ALA A 1 477 ? -9.303 0.677 -2.368 1.00 96.81 477 ALA A CA 1
ATOM 3812 C C . ALA A 1 477 ? -9.131 1.204 -0.926 1.00 96.81 477 ALA A C 1
ATOM 3814 O O . ALA A 1 477 ? -10.103 1.240 -0.169 1.00 96.81 477 ALA A O 1
ATOM 3815 N N . PRO A 1 478 ? -7.933 1.684 -0.521 1.00 97.12 478 PRO A N 1
ATOM 3816 C CA . PRO A 1 478 ? -7.693 2.143 0.853 1.00 97.12 478 PRO A CA 1
ATOM 3817 C C . PRO A 1 478 ? -8.600 3.315 1.270 1.00 97.12 478 PRO A C 1
ATOM 3819 O O . PRO A 1 478 ? -8.928 3.459 2.444 1.00 97.12 478 PRO A O 1
ATOM 3822 N N . HIS A 1 479 ? -9.062 4.117 0.308 1.00 96.94 479 HIS A N 1
ATOM 3823 C CA . HIS A 1 479 ? -10.027 5.195 0.526 1.00 96.94 479 HIS A CA 1
ATOM 3824 C C . HIS A 1 479 ? -11.415 4.685 0.952 1.00 96.94 479 HIS A C 1
ATOM 3826 O O . HIS A 1 479 ? -12.041 5.286 1.823 1.00 96.94 479 HIS A O 1
ATOM 3832 N N . LYS A 1 480 ? -11.889 3.570 0.376 1.00 98.06 480 LYS A N 1
ATOM 3833 C CA . LYS A 1 480 ? -13.150 2.927 0.778 1.00 98.06 480 LYS A CA 1
ATOM 3834 C C . LYS A 1 480 ? -12.995 2.193 2.106 1.00 98.06 480 LYS A C 1
ATOM 3836 O O . LYS A 1 480 ? -13.789 2.415 3.011 1.00 98.06 480 LYS A O 1
ATOM 3841 N N . TYR A 1 481 ? -11.879 1.484 2.272 1.00 98.44 481 TYR A N 1
ATOM 3842 C CA . TYR A 1 481 ? -11.515 0.860 3.541 1.00 98.44 481 TYR A CA 1
ATOM 3843 C C . TYR A 1 481 ? -11.573 1.880 4.694 1.00 98.44 481 TYR A C 1
ATOM 3845 O O . TYR A 1 481 ? -12.230 1.666 5.710 1.00 98.44 481 TYR A O 1
ATOM 3853 N N . ALA A 1 482 ? -10.936 3.044 4.522 1.00 98.25 482 ALA A N 1
ATOM 3854 C CA . ALA A 1 482 ? -10.963 4.112 5.517 1.00 98.25 482 ALA A CA 1
ATOM 3855 C C . ALA A 1 482 ? -12.366 4.700 5.723 1.00 98.25 482 ALA A C 1
ATOM 3857 O O . ALA A 1 482 ? -12.732 5.041 6.849 1.00 98.25 482 ALA A O 1
ATOM 3858 N N . HIS A 1 483 ? -13.160 4.802 4.654 1.00 98.12 483 HIS A N 1
ATOM 3859 C CA . HIS A 1 483 ? -14.551 5.230 4.734 1.00 98.12 483 HIS A CA 1
ATOM 3860 C C . HIS A 1 483 ? -15.394 4.292 5.609 1.00 98.12 483 HIS A C 1
ATOM 3862 O O . HIS A 1 483 ? -16.157 4.791 6.438 1.00 98.12 483 HIS A O 1
ATOM 3868 N N . GLU A 1 484 ? -15.242 2.970 5.495 1.00 98.44 484 GLU A N 1
ATOM 3869 C CA . GLU A 1 484 ? -15.972 2.012 6.338 1.00 98.44 484 GLU A CA 1
ATOM 3870 C C . GLU A 1 484 ? -15.615 2.170 7.822 1.00 98.44 484 GLU A C 1
ATOM 3872 O O . GLU A 1 484 ? -16.503 2.235 8.675 1.00 98.44 484 GLU A O 1
ATOM 3877 N N . VAL A 1 485 ? -14.326 2.348 8.133 1.00 98.50 485 VAL A N 1
ATOM 3878 C CA . VAL A 1 485 ? -13.855 2.579 9.509 1.00 98.50 485 VAL A CA 1
ATOM 3879 C C . VAL A 1 485 ? -14.427 3.875 10.095 1.00 98.50 485 VAL A C 1
ATOM 3881 O O . VAL A 1 485 ? -14.946 3.887 11.213 1.00 98.50 485 VAL A O 1
ATOM 3884 N N . VAL A 1 486 ? -14.376 4.977 9.339 1.00 98.38 486 VAL A N 1
ATOM 3885 C CA . VAL A 1 486 ? -14.932 6.272 9.771 1.00 98.38 486 VAL A CA 1
ATOM 3886 C C . VAL A 1 486 ? -16.455 6.214 9.893 1.00 98.38 486 VAL A C 1
ATOM 3888 O O . VAL A 1 486 ? -17.028 6.839 10.785 1.00 98.38 486 VAL A O 1
ATOM 3891 N N . THR A 1 487 ? -17.127 5.466 9.020 1.00 98.56 487 THR A N 1
ATOM 3892 C CA . THR A 1 487 ? -18.583 5.293 9.066 1.00 98.56 487 THR A CA 1
ATOM 3893 C C . THR A 1 487 ? -19.008 4.581 10.343 1.00 98.56 487 THR A C 1
ATOM 3895 O O . THR A 1 487 ? -19.912 5.061 11.028 1.00 98.56 487 THR A O 1
ATOM 3898 N N . LEU A 1 488 ? -18.302 3.518 10.738 1.00 98.75 488 LEU A N 1
ATOM 3899 C CA . LEU A 1 488 ? -18.557 2.861 12.018 1.00 98.75 488 LEU A CA 1
ATOM 3900 C C . LEU A 1 488 ? -18.326 3.814 13.203 1.00 98.75 488 LEU A C 1
ATOM 3902 O O . LEU A 1 488 ? -19.142 3.860 14.124 1.00 98.75 488 LEU A O 1
ATOM 3906 N N . ALA A 1 489 ? -17.271 4.636 13.158 1.00 98.62 489 ALA A N 1
ATOM 3907 C CA . ALA A 1 489 ? -17.018 5.643 14.190 1.00 98.62 489 ALA A CA 1
ATOM 3908 C C . ALA A 1 489 ? -18.162 6.668 14.305 1.00 98.62 489 ALA A C 1
ATOM 3910 O O . ALA A 1 489 ? -18.584 7.013 15.411 1.00 98.62 489 ALA A O 1
ATOM 3911 N N . ARG A 1 490 ? -18.715 7.126 13.175 1.00 98.62 490 ARG A N 1
ATOM 3912 C CA . ARG A 1 490 ? -19.882 8.026 13.144 1.00 98.62 490 ARG A CA 1
ATOM 3913 C C . ARG A 1 490 ? -21.120 7.378 13.749 1.00 98.62 490 ARG A C 1
ATOM 3915 O O . ARG A 1 490 ? -21.804 8.009 14.554 1.00 98.62 490 ARG A O 1
ATOM 3922 N N . HIS A 1 491 ? -21.398 6.125 13.397 1.00 98.56 491 HIS A N 1
ATOM 3923 C CA . HIS A 1 491 ? -22.534 5.392 13.950 1.00 98.56 491 HIS A CA 1
ATOM 3924 C C . HIS A 1 491 ? -22.397 5.185 15.462 1.00 98.56 491 HIS A C 1
ATOM 3926 O O . HIS A 1 491 ? -23.347 5.447 16.195 1.00 98.56 491 HIS A O 1
ATOM 3932 N N . ALA A 1 492 ? -21.203 4.839 15.949 1.00 98.62 492 ALA A N 1
ATOM 3933 C CA . ALA A 1 492 ? -20.938 4.699 17.379 1.00 98.62 492 ALA A CA 1
ATOM 3934 C C . ALA A 1 492 ? -21.050 6.035 18.144 1.00 98.62 492 ALA A C 1
ATOM 3936 O O . ALA A 1 492 ? -21.609 6.075 19.241 1.00 98.62 492 ALA A O 1
ATOM 3937 N N . ASN A 1 493 ? -20.586 7.152 17.565 1.00 98.50 493 ASN A N 1
ATOM 3938 C CA . ASN A 1 493 ? -20.794 8.482 18.155 1.00 98.50 493 ASN A CA 1
ATOM 3939 C C . ASN A 1 493 ? -22.278 8.843 18.245 1.00 98.50 493 ASN A C 1
ATOM 3941 O O . ASN A 1 493 ? -22.717 9.348 19.280 1.00 98.50 493 ASN A O 1
ATOM 3945 N N . LYS A 1 494 ? -23.040 8.594 17.172 1.00 98.31 494 LYS A N 1
ATOM 3946 C CA . LYS A 1 494 ? -24.485 8.839 17.139 1.00 98.31 494 LYS A CA 1
ATOM 3947 C C . LYS A 1 494 ? -25.217 7.980 18.168 1.00 98.31 494 LYS A C 1
ATOM 3949 O O . LYS A 1 494 ? -26.024 8.512 18.919 1.00 98.31 494 LYS A O 1
ATOM 3954 N N . TYR A 1 495 ? -24.885 6.695 18.245 1.00 98.56 495 TYR A N 1
ATOM 3955 C CA . TYR A 1 495 ? -25.429 5.772 19.235 1.00 98.56 495 TYR A CA 1
ATOM 3956 C C . TYR A 1 495 ? -25.196 6.267 20.669 1.00 98.56 495 TYR A C 1
ATOM 3958 O O . TYR A 1 495 ? -26.138 6.358 21.448 1.00 98.56 495 TYR A O 1
ATOM 3966 N N . LEU A 1 496 ? -23.971 6.686 21.014 1.00 98.19 496 LEU A N 1
ATOM 3967 C CA . LEU A 1 496 ? -23.696 7.263 22.335 1.00 98.19 496 LEU A CA 1
ATOM 3968 C C . LEU A 1 496 ? -24.496 8.541 22.609 1.00 98.19 496 LEU A C 1
ATOM 3970 O O . LEU A 1 496 ? -24.858 8.789 23.758 1.00 98.19 496 LEU A O 1
ATOM 3974 N N . GLU A 1 497 ? -24.734 9.367 21.590 1.00 98.00 497 GLU A N 1
ATOM 3975 C CA . GLU A 1 497 ? -25.511 10.597 21.737 1.00 98.00 497 GLU A CA 1
ATOM 3976 C C . GLU A 1 497 ? -26.994 10.328 21.980 1.00 98.00 497 GLU A C 1
ATOM 3978 O O . GLU A 1 497 ? -27.563 10.867 22.929 1.00 98.00 497 GLU A O 1
ATOM 3983 N N . ASP A 1 498 ? -27.587 9.456 21.169 1.00 97.94 498 ASP A N 1
ATOM 3984 C CA . ASP A 1 498 ? -29.003 9.109 21.253 1.00 97.94 498 ASP A CA 1
ATOM 3985 C C . ASP A 1 498 ? -29.307 8.323 22.542 1.00 97.94 498 ASP A C 1
ATOM 3987 O O . ASP A 1 498 ? -30.270 8.638 23.244 1.00 97.94 498 ASP A O 1
ATOM 3991 N N . SER A 1 499 ? -28.453 7.357 22.905 1.00 96.94 499 SER A N 1
ATOM 3992 C CA . SER A 1 499 ? -28.601 6.546 24.125 1.00 96.94 499 SER A CA 1
ATOM 3993 C C . SER A 1 499 ? -28.263 7.322 25.401 1.00 96.94 499 SER A C 1
ATOM 3995 O O . SER A 1 499 ? -28.704 6.956 26.489 1.00 96.94 499 SER A O 1
ATOM 3997 N N . ALA A 1 500 ? -27.473 8.397 25.291 1.00 97.50 500 ALA A N 1
ATOM 3998 C CA . ALA A 1 500 ? -27.086 9.298 26.377 1.00 97.50 500 ALA A CA 1
ATOM 3999 C C . ALA A 1 500 ? -26.766 8.588 27.719 1.00 97.50 500 ALA A C 1
ATOM 4001 O O . ALA A 1 500 ? -27.360 8.933 28.754 1.00 97.50 500 ALA A O 1
ATOM 4002 N N . PRO A 1 501 ? -25.807 7.636 27.765 1.00 96.50 501 PRO A N 1
ATOM 4003 C CA . PRO A 1 501 ? -25.560 6.798 28.944 1.00 96.50 501 PRO A CA 1
ATOM 4004 C C . PRO A 1 501 ? -25.226 7.608 30.206 1.00 96.50 501 PRO A C 1
ATOM 4006 O O . PRO A 1 501 ? -25.561 7.206 31.312 1.00 96.50 501 PRO A O 1
ATOM 4009 N N . TRP A 1 502 ? -24.665 8.816 30.075 1.00 96.50 502 TRP A N 1
ATOM 4010 C CA . TRP A 1 502 ? -24.426 9.729 31.205 1.00 96.50 502 TRP A CA 1
ATOM 4011 C C . TRP A 1 502 ? -25.687 10.270 31.887 1.00 96.50 502 TRP A C 1
ATOM 4013 O O . TRP A 1 502 ? -25.617 10.703 33.041 1.00 96.50 502 TRP A O 1
ATOM 4023 N N . LYS A 1 503 ? -26.826 10.286 31.191 1.00 97.31 503 LYS A N 1
ATOM 4024 C CA . LYS A 1 503 ? -28.134 10.583 31.784 1.00 97.31 503 LYS A CA 1
ATOM 4025 C C . LYS A 1 503 ? -28.760 9.302 32.318 1.00 97.31 503 LYS A C 1
ATOM 4027 O O . LYS A 1 503 ? -29.147 9.282 33.483 1.00 97.31 503 LYS A O 1
ATOM 4032 N N . VAL A 1 504 ? -28.786 8.252 31.491 1.00 95.75 504 VAL A N 1
ATOM 4033 C CA . VAL A 1 504 ? -29.405 6.957 31.813 1.00 95.75 504 VAL A CA 1
ATOM 4034 C C . VAL A 1 504 ? -28.786 6.332 33.059 1.00 95.75 504 VAL A C 1
ATOM 4036 O O . VAL A 1 504 ? -29.517 5.829 33.897 1.00 95.75 504 VAL A O 1
ATOM 4039 N N . PHE A 1 505 ? -27.478 6.485 33.284 1.00 96.00 505 PHE A N 1
ATOM 4040 C CA . PHE A 1 505 ? -26.791 5.942 34.461 1.00 96.00 505 PHE A CA 1
ATOM 4041 C C . PHE A 1 505 ? -27.379 6.407 35.805 1.00 96.00 505 PHE A C 1
ATOM 4043 O O . PHE A 1 505 ? -27.202 5.741 36.818 1.00 96.00 505 PHE A O 1
ATOM 4050 N N . LYS A 1 506 ? -28.078 7.549 35.842 1.00 94.75 506 LYS A N 1
ATOM 4051 C CA . LYS A 1 506 ? -28.720 8.056 37.067 1.00 94.75 506 LYS A CA 1
ATOM 4052 C C . LYS A 1 506 ? -30.016 7.325 37.415 1.00 94.75 506 LYS A C 1
ATOM 4054 O O . LYS A 1 506 ? -30.436 7.382 38.565 1.00 94.75 506 LYS A O 1
ATOM 4059 N N . THR A 1 507 ? -30.664 6.719 36.426 1.00 94.06 507 THR A N 1
ATOM 4060 C CA . THR A 1 507 ? -31.975 6.067 36.557 1.00 94.06 507 THR A CA 1
ATOM 4061 C C . THR A 1 507 ? -31.893 4.559 36.351 1.00 94.06 507 THR A C 1
ATOM 4063 O O . THR A 1 507 ? -32.618 3.826 37.006 1.00 94.06 507 THR A O 1
ATOM 4066 N N . ASP A 1 508 ? -31.008 4.107 35.465 1.00 93.44 508 ASP A N 1
ATOM 4067 C CA . ASP A 1 508 ? -30.802 2.713 35.080 1.00 93.44 508 ASP A CA 1
ATOM 4068 C C . ASP A 1 508 ? -29.300 2.478 34.781 1.00 93.44 508 ASP A C 1
ATOM 4070 O O . ASP A 1 508 ? -28.841 2.589 33.635 1.00 93.44 508 ASP A O 1
ATOM 4074 N N . PRO A 1 509 ? -28.478 2.226 35.821 1.00 93.88 509 PRO A N 1
ATOM 4075 C CA . PRO A 1 509 ? -27.046 1.972 35.661 1.00 93.88 509 PRO A CA 1
ATOM 4076 C C . PRO A 1 509 ? -26.724 0.781 34.751 1.00 93.88 509 PRO A C 1
ATOM 4078 O O . PRO A 1 509 ? -25.700 0.807 34.066 1.00 93.88 509 PRO A O 1
ATOM 4081 N N . SER A 1 510 ? -27.576 -0.246 34.734 1.00 93.81 510 SER A N 1
ATOM 4082 C CA . SER A 1 510 ? -27.394 -1.453 33.924 1.00 93.81 510 SER A CA 1
ATOM 4083 C C . SER A 1 510 ? -27.570 -1.154 32.435 1.00 93.81 510 SER A C 1
ATOM 4085 O O . SER A 1 510 ? -26.671 -1.464 31.655 1.00 93.81 510 SER A O 1
ATOM 4087 N N . ALA A 1 511 ? -28.632 -0.441 32.032 1.00 94.06 511 ALA A N 1
ATOM 4088 C CA . ALA A 1 511 ? -28.804 0.000 30.641 1.00 94.06 511 ALA A CA 1
ATOM 4089 C C . ALA A 1 511 ? -27.632 0.867 30.154 1.00 94.06 511 ALA A C 1
ATOM 4091 O O . ALA A 1 511 ? -27.114 0.681 29.048 1.00 94.06 511 ALA A O 1
ATOM 4092 N N . ALA A 1 512 ? -27.173 1.803 30.992 1.00 96.06 512 ALA A N 1
ATOM 4093 C CA . ALA A 1 512 ? -26.030 2.645 30.656 1.00 96.06 512 ALA A CA 1
ATOM 4094 C C . ALA A 1 512 ? -24.747 1.819 30.467 1.00 96.06 512 ALA A C 1
ATOM 4096 O O . ALA A 1 512 ? -23.986 2.075 29.537 1.00 96.06 512 ALA A O 1
ATOM 4097 N N . ARG A 1 513 ? -24.507 0.803 31.303 1.00 96.75 513 ARG A N 1
ATOM 4098 C CA . ARG A 1 513 ? -23.345 -0.090 31.176 1.00 96.75 513 ARG A CA 1
ATOM 4099 C C . ARG A 1 513 ? -23.426 -0.993 29.946 1.00 96.75 513 ARG A C 1
ATOM 4101 O O . ARG A 1 513 ? -22.416 -1.115 29.261 1.00 96.75 513 ARG A O 1
ATOM 4108 N N . ASN A 1 514 ? -24.602 -1.520 29.602 1.00 97.06 514 ASN A N 1
ATOM 4109 C CA . ASN A 1 514 ? -24.807 -2.249 28.343 1.00 97.06 514 ASN A CA 1
ATOM 4110 C C . ASN A 1 514 ? -24.452 -1.369 27.137 1.00 97.06 514 ASN A C 1
ATOM 4112 O O . ASN A 1 514 ? -23.735 -1.798 26.237 1.00 97.06 514 ASN A O 1
ATOM 4116 N N . THR A 1 515 ? -24.872 -0.099 27.172 1.00 97.94 515 THR A N 1
ATOM 4117 C CA . THR A 1 515 ? -24.522 0.883 26.135 1.00 97.94 515 THR A CA 1
ATOM 4118 C C . THR A 1 515 ? -23.007 1.060 26.011 1.00 97.94 515 THR A C 1
ATOM 4120 O O . THR A 1 515 ? -22.456 1.122 24.911 1.00 97.94 515 THR A O 1
ATOM 4123 N N . LEU A 1 516 ? -22.303 1.127 27.145 1.00 98.25 516 LEU A N 1
ATOM 4124 C CA . LEU A 1 516 ? -20.849 1.273 27.159 1.00 98.25 516 LEU A CA 1
ATOM 4125 C C . LEU A 1 516 ? -20.113 0.019 26.679 1.00 98.25 516 LEU A C 1
ATOM 4127 O O . LEU A 1 516 ? -19.070 0.176 26.051 1.00 98.25 516 LEU A O 1
ATOM 4131 N N . PHE A 1 517 ? -20.640 -1.185 26.919 1.00 98.25 517 PHE A N 1
ATOM 4132 C CA . PHE A 1 517 ? -20.092 -2.419 26.345 1.00 98.25 517 PHE A CA 1
ATOM 4133 C C . PHE A 1 517 ? -20.108 -2.362 24.812 1.00 98.25 517 PHE A C 1
ATOM 4135 O O . PHE A 1 517 ? -19.064 -2.509 24.177 1.00 98.25 517 PHE A O 1
ATOM 4142 N N .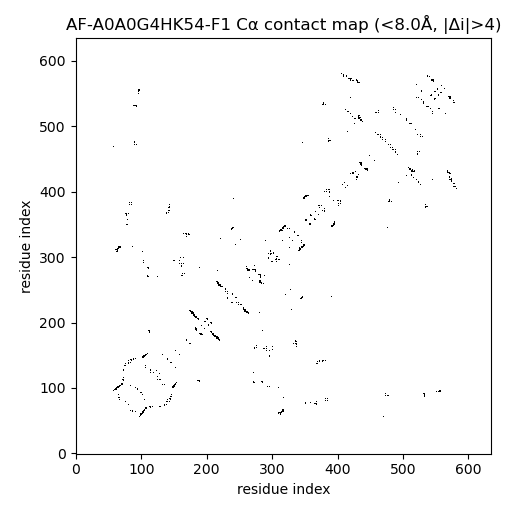 VAL A 1 518 ? -21.267 -2.056 24.217 1.00 98.38 518 VAL A N 1
ATOM 4143 C CA . VAL A 1 518 ? -21.420 -1.992 22.753 1.00 98.38 518 VAL A CA 1
ATOM 4144 C C . VAL A 1 518 ? -20.525 -0.905 22.149 1.00 98.38 518 VAL A C 1
ATOM 4146 O O . VAL A 1 518 ? -19.840 -1.133 21.152 1.00 98.38 518 VAL A O 1
ATOM 4149 N N . ALA A 1 519 ? -20.464 0.273 22.776 1.00 98.56 519 ALA A N 1
ATOM 4150 C CA . ALA A 1 519 ? -19.599 1.355 22.311 1.00 98.56 519 ALA A CA 1
ATOM 4151 C C . ALA A 1 519 ? -18.098 1.023 22.447 1.00 98.56 519 ALA A C 1
ATOM 4153 O O . ALA A 1 519 ? -17.301 1.440 21.603 1.00 98.56 519 ALA A O 1
ATOM 4154 N N . ALA A 1 520 ? -17.707 0.269 23.481 1.00 98.50 520 ALA A N 1
ATOM 4155 C CA . ALA A 1 520 ? -16.340 -0.221 23.654 1.00 98.50 520 ALA A CA 1
ATOM 4156 C C . ALA A 1 520 ? -15.954 -1.239 22.581 1.00 98.50 520 ALA A C 1
ATOM 4158 O O . ALA A 1 520 ? -14.858 -1.144 22.029 1.00 98.50 520 ALA A O 1
ATOM 4159 N N . GLU A 1 521 ? -16.859 -2.153 22.230 1.00 98.19 521 GLU A N 1
ATOM 4160 C CA . GLU A 1 521 ? -16.634 -3.103 21.142 1.00 98.19 521 GLU A CA 1
ATOM 4161 C C . GLU A 1 521 ? -16.474 -2.388 19.793 1.00 98.19 521 GLU A C 1
ATOM 4163 O O . GLU A 1 521 ? -15.522 -2.661 19.060 1.00 98.19 521 GLU A O 1
ATOM 4168 N N . ALA A 1 522 ? -17.322 -1.398 19.493 1.00 98.56 522 ALA A N 1
ATOM 4169 C CA . ALA A 1 522 ? -17.168 -0.584 18.288 1.00 98.56 522 ALA A CA 1
ATOM 4170 C C . ALA A 1 522 ? -15.803 0.131 18.256 1.00 98.56 522 ALA A C 1
ATOM 4172 O O . ALA A 1 522 ? -15.087 0.074 17.253 1.00 98.56 522 ALA A O 1
ATOM 4173 N N . ALA A 1 523 ? -15.400 0.754 19.370 1.00 98.56 523 ALA A N 1
ATOM 4174 C CA . ALA A 1 523 ? -14.103 1.420 19.490 1.00 98.56 523 ALA A CA 1
ATOM 4175 C C . ALA A 1 523 ? -12.922 0.446 19.315 1.00 98.56 523 ALA A C 1
ATOM 4177 O O . ALA A 1 523 ? -11.933 0.799 18.669 1.00 98.56 523 ALA A O 1
ATOM 4178 N N . ARG A 1 524 ? -13.036 -0.788 19.826 1.00 98.50 524 ARG A N 1
ATOM 4179 C CA . ARG A 1 524 ? -12.029 -1.847 19.661 1.00 98.50 524 ARG A CA 1
ATOM 4180 C C . ARG A 1 524 ? -11.848 -2.220 18.196 1.00 98.50 524 ARG A C 1
ATOM 4182 O O . ARG A 1 524 ? -10.718 -2.231 17.707 1.00 98.50 524 ARG A O 1
ATOM 4189 N N . ARG A 1 525 ? -12.947 -2.475 17.479 1.00 98.44 525 ARG A N 1
ATOM 4190 C CA . ARG A 1 525 ? -12.899 -2.828 16.050 1.00 98.44 525 ARG A CA 1
ATOM 4191 C C . ARG A 1 525 ? -12.337 -1.709 15.197 1.00 98.44 525 ARG A C 1
ATOM 4193 O O . ARG A 1 525 ? -11.529 -1.973 14.314 1.00 98.44 525 ARG A O 1
ATOM 4200 N N . ILE A 1 526 ? -12.706 -0.465 15.500 1.00 98.69 526 ILE A N 1
ATOM 4201 C CA . ILE A 1 526 ? -12.120 0.719 14.865 1.00 98.69 526 ILE A CA 1
ATOM 4202 C C . ILE A 1 526 ? -10.610 0.764 15.123 1.00 98.69 526 ILE A C 1
ATOM 4204 O O . ILE A 1 526 ? -9.847 0.944 14.180 1.00 98.69 526 ILE A O 1
ATOM 4208 N N . GLY A 1 527 ? -10.164 0.549 16.365 1.00 98.44 527 GLY A N 1
ATOM 4209 C CA . GLY A 1 527 ? -8.740 0.486 16.704 1.00 98.44 527 GLY A CA 1
ATOM 4210 C C . GLY A 1 527 ? -7.986 -0.570 15.891 1.00 98.44 527 GLY A C 1
ATOM 4211 O O . GLY A 1 527 ? -6.954 -0.262 15.301 1.00 98.44 527 GLY A O 1
ATOM 4212 N N . ILE A 1 528 ? -8.531 -1.786 15.782 1.00 98.56 528 ILE A N 1
ATOM 4213 C CA . ILE A 1 528 ? -7.928 -2.879 15.002 1.00 98.56 528 ILE A CA 1
ATOM 4214 C C . ILE A 1 528 ? -7.895 -2.536 13.510 1.00 98.56 528 ILE A C 1
ATOM 4216 O O . ILE A 1 528 ? -6.851 -2.668 12.868 1.00 98.56 528 ILE A O 1
ATOM 4220 N N . ALA A 1 529 ? -9.008 -2.043 12.966 1.00 98.50 529 ALA A N 1
ATOM 4221 C CA . ALA A 1 529 ? -9.133 -1.698 11.557 1.00 98.50 529 ALA A CA 1
ATOM 4222 C C . ALA A 1 529 ? -8.315 -0.457 11.159 1.00 98.50 529 ALA A C 1
ATOM 4224 O O . ALA A 1 529 ? -8.005 -0.290 9.983 1.00 98.50 529 ALA A O 1
ATOM 4225 N N . LEU A 1 530 ? -7.924 0.404 12.101 1.00 98.44 530 LEU A N 1
ATOM 4226 C CA . LEU A 1 530 ? -7.070 1.564 11.828 1.00 98.44 530 LEU A CA 1
ATOM 4227 C C . LEU A 1 530 ? -5.588 1.219 11.669 1.00 98.44 530 LEU A C 1
ATOM 4229 O O . LEU A 1 530 ? -4.858 2.032 11.107 1.00 98.44 530 LEU A O 1
ATOM 4233 N N . GLN A 1 531 ? -5.130 0.046 12.116 1.00 98.62 531 GLN A N 1
ATOM 4234 C CA . GLN A 1 531 ? -3.707 -0.324 12.088 1.00 98.62 531 GLN A CA 1
ATOM 4235 C C . GLN A 1 531 ? -3.042 -0.205 10.695 1.00 98.62 531 GLN A C 1
ATOM 4237 O O . GLN A 1 531 ? -1.901 0.258 10.630 1.00 98.62 531 GLN A O 1
ATOM 4242 N N . PRO A 1 532 ? -3.707 -0.537 9.565 1.00 98.44 532 PRO A N 1
ATOM 4243 C CA . PRO A 1 532 ? -3.171 -0.271 8.226 1.00 98.44 532 PRO A CA 1
ATOM 4244 C C . PRO A 1 532 ? -3.022 1.215 7.871 1.00 98.44 532 PRO A C 1
ATOM 4246 O O . PRO A 1 532 ? -2.120 1.594 7.122 1.00 98.44 532 PRO A O 1
ATOM 4249 N N . LEU A 1 533 ? -3.905 2.068 8.391 1.00 98.25 533 LEU A N 1
ATOM 4250 C CA . LEU A 1 533 ? -4.015 3.474 7.999 1.00 98.25 533 LEU A CA 1
ATOM 4251 C C . LEU A 1 533 ? -3.146 4.374 8.884 1.00 98.25 533 LEU A C 1
ATOM 4253 O O . LEU A 1 533 ? -2.328 5.146 8.384 1.00 98.25 533 LEU A O 1
ATOM 4257 N N . THR A 1 534 ? -3.310 4.237 10.198 1.00 98.06 534 THR A N 1
ATOM 4258 C CA . THR A 1 534 ? -2.706 5.067 11.247 1.00 98.06 534 THR A CA 1
ATOM 4259 C C . THR A 1 534 ? -2.141 4.165 12.353 1.00 98.06 534 THR A C 1
ATOM 4261 O O . THR A 1 534 ? -2.762 4.036 13.413 1.00 98.06 534 THR A O 1
ATOM 4264 N N . PRO A 1 535 ? -1.024 3.458 12.101 1.00 97.94 535 PRO A N 1
ATOM 4265 C CA . PRO A 1 535 ? -0.505 2.426 12.999 1.00 97.94 535 PRO A CA 1
ATOM 4266 C C . PRO A 1 535 ? -0.245 2.925 14.426 1.00 97.94 535 PRO A C 1
ATOM 4268 O O . PRO A 1 535 ? -0.624 2.256 15.384 1.00 97.94 535 PRO A O 1
ATOM 4271 N N . THR A 1 536 ? 0.328 4.119 14.597 1.00 97.38 536 THR A N 1
ATOM 4272 C CA . THR A 1 536 ? 0.670 4.638 15.932 1.00 97.38 536 THR A CA 1
ATOM 4273 C C . THR A 1 536 ? -0.573 5.038 16.736 1.00 97.38 536 THR A C 1
ATOM 4275 O O . THR A 1 536 ? -0.650 4.813 17.942 1.00 97.38 536 THR A O 1
ATOM 4278 N N . ALA A 1 537 ? -1.568 5.637 16.090 1.00 97.19 537 ALA A N 1
ATOM 4279 C CA . ALA A 1 537 ? -2.839 6.007 16.690 1.00 97.19 537 ALA A CA 1
ATOM 4280 C C . ALA A 1 537 ? -3.664 4.764 17.029 1.00 97.19 537 ALA A C 1
ATOM 4282 O O . ALA A 1 537 ? -4.268 4.715 18.097 1.00 97.19 537 ALA A O 1
ATOM 4283 N N . ALA A 1 538 ? -3.654 3.755 16.155 1.00 98.19 538 ALA A N 1
ATOM 4284 C CA . ALA A 1 538 ? -4.315 2.479 16.390 1.00 98.19 538 ALA A CA 1
ATOM 4285 C C . ALA A 1 538 ? -3.763 1.782 17.641 1.00 98.19 538 ALA A C 1
ATOM 4287 O O . ALA A 1 538 ? -4.543 1.398 18.509 1.00 98.19 538 ALA A O 1
ATOM 4288 N N . GLU A 1 539 ? -2.436 1.705 17.794 1.00 97.50 539 GLU A N 1
ATOM 4289 C CA . GLU A 1 539 ? -1.801 1.163 19.004 1.00 97.50 539 GLU A CA 1
ATOM 4290 C C . GLU A 1 539 ? -2.259 1.901 20.266 1.00 97.50 539 GLU A C 1
ATOM 4292 O O . GLU A 1 539 ? -2.740 1.266 21.202 1.00 97.50 539 GLU A O 1
ATOM 4297 N N . LYS A 1 540 ? -2.224 3.240 20.257 1.00 97.50 540 LYS A N 1
ATOM 4298 C CA . LYS A 1 540 ? -2.683 4.060 21.390 1.00 97.50 540 LYS A CA 1
ATOM 4299 C C . LYS A 1 540 ? -4.156 3.842 21.733 1.00 97.50 540 LYS A C 1
ATOM 4301 O O . LYS A 1 540 ? -4.516 3.879 22.907 1.00 97.50 540 LYS A O 1
ATOM 4306 N N . ILE A 1 541 ? -5.019 3.665 20.731 1.00 98.25 541 ILE A N 1
ATOM 4307 C CA . ILE A 1 541 ? -6.445 3.376 20.941 1.00 98.25 541 ILE A CA 1
ATOM 4308 C C . ILE A 1 541 ? -6.604 2.015 21.621 1.00 98.25 541 ILE A C 1
ATOM 4310 O O . ILE A 1 541 ? -7.326 1.900 22.610 1.00 98.25 541 ILE A O 1
ATOM 4314 N N . LEU A 1 542 ? -5.917 0.995 21.108 1.00 98.38 542 LEU A N 1
ATOM 4315 C CA . LEU A 1 542 ? -6.006 -0.375 21.607 1.00 98.38 542 LEU A CA 1
ATOM 4316 C C . LEU A 1 542 ? -5.424 -0.513 23.018 1.00 98.38 542 LEU A C 1
ATOM 4318 O O . LEU A 1 542 ? -6.024 -1.192 23.850 1.00 98.38 542 LEU A O 1
ATOM 4322 N N . ASP A 1 543 ? -4.339 0.203 23.323 1.00 97.94 543 ASP A N 1
ATOM 4323 C CA . ASP A 1 543 ? -3.776 0.300 24.674 1.00 97.94 543 ASP A CA 1
ATOM 4324 C C . ASP A 1 543 ? -4.783 0.914 25.660 1.00 97.94 543 ASP A C 1
ATOM 4326 O O . ASP A 1 543 ? -4.992 0.388 26.754 1.00 97.94 543 ASP A O 1
ATOM 4330 N N . GLN A 1 544 ? -5.465 2.001 25.273 1.00 97.88 544 GLN A N 1
ATOM 4331 C CA . GLN A 1 544 ? -6.484 2.636 26.119 1.00 97.88 544 GLN A CA 1
ATOM 4332 C C . GLN A 1 544 ? -7.714 1.749 26.349 1.00 97.88 544 GLN A C 1
ATOM 4334 O O . GLN A 1 544 ? -8.362 1.873 27.387 1.00 97.88 544 GLN A O 1
ATOM 4339 N N . LEU A 1 545 ? -8.031 0.852 25.416 1.00 97.88 545 LEU A N 1
ATOM 4340 C CA . LEU A 1 545 ? -9.127 -0.115 25.539 1.00 97.88 545 LEU A CA 1
ATOM 4341 C C . LEU A 1 545 ? -8.714 -1.415 26.248 1.00 97.88 545 LEU A C 1
ATOM 4343 O O . LEU A 1 545 ? -9.556 -2.290 26.428 1.00 97.88 545 LEU A O 1
ATOM 4347 N N . GLY A 1 546 ? -7.448 -1.545 26.656 1.00 96.88 546 GLY A N 1
ATOM 4348 C CA . GLY A 1 546 ? -6.953 -2.730 27.356 1.00 96.88 546 GLY A CA 1
ATOM 4349 C C . GLY A 1 546 ? -6.771 -3.959 26.463 1.00 96.88 546 GLY A C 1
ATOM 4350 O O . GLY A 1 546 ? -6.660 -5.069 26.977 1.00 96.88 546 GLY A O 1
ATOM 4351 N N . VAL A 1 547 ? -6.734 -3.788 25.138 1.00 97.31 547 VAL A N 1
ATOM 4352 C CA . VAL A 1 547 ? -6.514 -4.895 24.197 1.00 97.31 547 VAL A CA 1
ATOM 4353 C C . VAL A 1 547 ? -5.041 -5.302 24.261 1.00 97.31 547 VAL A C 1
ATOM 4355 O O . VAL A 1 547 ? -4.183 -4.448 24.011 1.00 97.31 547 VAL A O 1
ATOM 4358 N N . PRO A 1 548 ? -4.697 -6.567 24.555 1.00 94.62 548 PRO A N 1
ATOM 4359 C CA . PRO A 1 548 ? -3.302 -6.990 24.640 1.00 94.62 548 PRO A CA 1
ATOM 4360 C C . PRO A 1 548 ? -2.517 -6.702 23.354 1.00 94.62 548 PRO A C 1
ATOM 4362 O O . PRO A 1 548 ? -3.059 -6.732 22.254 1.00 94.62 548 PRO A O 1
ATOM 4365 N N . GLY A 1 549 ? -1.218 -6.426 23.481 1.00 92.31 549 GLY A N 1
ATOM 4366 C CA . GLY A 1 549 ? -0.315 -6.161 22.350 1.00 92.31 549 GLY A CA 1
ATOM 4367 C C . GLY A 1 549 ? 0.097 -7.399 21.545 1.00 92.31 549 GLY A C 1
ATOM 4368 O O . GLY A 1 549 ? 1.103 -7.352 20.840 1.00 92.31 549 GLY A O 1
ATOM 4369 N N . THR A 1 550 ? -0.604 -8.525 21.691 1.00 92.75 550 THR A N 1
ATOM 4370 C CA . THR A 1 550 ? -0.285 -9.771 20.983 1.00 92.75 550 THR A CA 1
ATOM 4371 C C . THR A 1 550 ? -0.817 -9.730 19.550 1.00 92.75 550 THR A C 1
ATOM 4373 O O . THR A 1 550 ? -1.765 -9.004 19.239 1.00 92.75 550 THR A O 1
ATOM 4376 N N . LYS A 1 551 ? -0.197 -10.510 18.653 1.00 89.75 551 LYS A N 1
ATOM 4377 C CA . LYS A 1 551 ? -0.604 -10.558 17.239 1.00 89.75 551 LYS A CA 1
ATOM 4378 C C . LYS A 1 551 ? -2.025 -11.088 17.086 1.00 89.75 551 LYS A C 1
ATOM 4380 O O . LYS A 1 551 ? -2.753 -10.625 16.220 1.00 89.75 551 LYS A O 1
ATOM 4385 N N . GLU A 1 552 ? -2.407 -12.032 17.933 1.00 92.31 552 GLU A N 1
ATOM 4386 C CA . GLU A 1 552 ? -3.699 -12.704 17.906 1.00 92.31 552 GLU A CA 1
ATOM 4387 C C . GLU A 1 552 ? -4.823 -11.727 18.281 1.00 92.31 552 GLU A C 1
ATOM 4389 O O . GLU A 1 552 ? -5.784 -11.583 17.528 1.00 92.31 552 GLU A O 1
ATOM 4394 N N . GLU A 1 553 ? -4.659 -10.979 19.375 1.00 94.38 553 GLU A N 1
ATOM 4395 C CA . GLU A 1 553 ? -5.676 -10.059 19.915 1.00 94.38 553 GLU A CA 1
ATOM 4396 C C . GLU A 1 553 ? -5.869 -8.803 19.057 1.00 94.38 553 GLU A C 1
ATOM 4398 O O . GLU A 1 553 ? -6.961 -8.230 19.017 1.00 94.38 553 GLU A O 1
ATOM 4403 N N . ARG A 1 554 ? -4.831 -8.382 18.324 1.00 96.69 554 ARG A N 1
ATOM 4404 C CA . ARG A 1 554 ? -4.882 -7.227 17.409 1.00 96.69 554 ARG A CA 1
ATOM 4405 C C . ARG A 1 554 ? -4.975 -7.619 15.933 1.00 96.69 554 ARG A C 1
ATOM 4407 O O . ARG A 1 554 ? -4.790 -6.762 15.075 1.00 96.69 554 ARG A O 1
ATOM 4414 N N . SER A 1 555 ? -5.259 -8.880 15.618 1.00 96.62 555 SER A N 1
ATOM 4415 C CA . SER A 1 555 ? -5.494 -9.339 14.242 1.00 96.62 555 SER A CA 1
ATOM 4416 C C . SER A 1 555 ? -6.875 -8.926 13.720 1.00 96.62 555 SER A C 1
ATOM 4418 O O . SER A 1 555 ? -7.753 -8.533 14.482 1.00 96.62 555 SER A O 1
ATOM 4420 N N . LEU A 1 556 ? -7.110 -9.057 12.413 1.00 95.31 556 LEU A N 1
ATOM 4421 C CA . LEU A 1 556 ? -8.460 -8.917 11.858 1.00 95.31 556 LEU A CA 1
ATOM 4422 C C . LEU A 1 556 ? -9.356 -10.118 12.203 1.00 95.31 556 LEU A C 1
ATOM 4424 O O . LEU A 1 556 ? -10.576 -9.987 12.185 1.00 95.31 556 LEU A O 1
ATOM 4428 N N . GLN A 1 557 ? -8.787 -11.271 12.569 1.00 92.50 557 GLN A N 1
ATOM 4429 C CA . GLN A 1 557 ? -9.567 -12.404 13.075 1.00 92.50 557 GLN A CA 1
ATOM 4430 C C . GLN A 1 557 ? -10.192 -12.116 14.444 1.00 92.50 557 GLN A C 1
ATOM 4432 O O . GLN A 1 557 ? -11.276 -12.614 14.739 1.00 92.50 557 GLN A O 1
ATOM 4437 N N . SER A 1 558 ? -9.569 -11.275 15.277 1.00 94.06 558 SER A N 1
ATOM 4438 C CA . SER A 1 558 ? -10.120 -10.950 16.599 1.00 94.06 558 SER A CA 1
ATOM 4439 C C . SER A 1 558 ? -11.350 -10.037 16.547 1.00 94.06 558 SER A C 1
ATOM 4441 O O . SER A 1 558 ? -11.925 -9.733 17.592 1.00 94.06 558 SER A O 1
ATOM 4443 N N . ILE A 1 559 ? -11.777 -9.592 15.360 1.00 94.06 559 ILE A N 1
ATOM 4444 C CA . ILE A 1 559 ? -13.022 -8.833 15.155 1.00 94.06 559 ILE A CA 1
ATOM 4445 C C . ILE A 1 559 ? -14.101 -9.641 14.425 1.00 94.06 559 ILE A C 1
ATOM 4447 O O . ILE A 1 559 ? -15.081 -9.064 13.958 1.00 94.06 559 ILE A O 1
ATOM 4451 N N . GLU A 1 560 ? -13.936 -10.963 14.313 1.00 92.69 560 GLU A N 1
ATOM 4452 C CA . GLU A 1 560 ? -15.017 -11.845 13.869 1.00 92.69 560 GLU A CA 1
ATOM 4453 C C . GLU A 1 560 ? -16.207 -11.801 14.844 1.00 92.69 560 GLU A C 1
ATOM 4455 O O . GLU A 1 560 ? -16.011 -11.562 16.038 1.00 92.69 560 GLU A O 1
ATOM 4460 N N . PRO A 1 561 ? -17.446 -12.081 14.392 1.00 89.00 561 PRO A N 1
ATOM 4461 C CA . PRO A 1 561 ? -18.628 -11.979 15.246 1.00 89.00 561 PRO A CA 1
ATOM 4462 C C . PRO A 1 561 ? -18.549 -12.787 16.552 1.00 89.00 561 PRO A C 1
ATOM 4464 O O . PRO A 1 561 ? -19.030 -12.342 17.590 1.00 89.00 561 PRO A O 1
ATOM 4467 N N . SER A 1 562 ? -17.866 -13.932 16.549 1.00 87.19 562 SER A N 1
ATOM 4468 C CA . SER A 1 562 ? -17.650 -14.747 17.753 1.00 87.19 562 SER A CA 1
ATOM 4469 C C . SER A 1 562 ? -16.662 -14.154 18.769 1.00 87.19 562 SER A C 1
ATOM 4471 O O . SER A 1 562 ? -16.512 -14.710 19.853 1.00 87.19 562 SER A O 1
ATOM 4473 N N . GLN A 1 563 ? -15.950 -13.080 18.421 1.00 90.75 563 GLN A N 1
ATOM 4474 C CA . GLN A 1 563 ? -14.880 -12.479 19.217 1.00 90.75 563 GLN A CA 1
ATOM 4475 C C . GLN A 1 563 ? -15.274 -11.052 19.626 1.00 90.75 563 GLN A C 1
ATOM 4477 O O . GLN A 1 563 ? -15.161 -10.100 18.852 1.00 90.75 563 GLN A O 1
ATOM 4482 N N . ARG A 1 564 ? -15.753 -10.903 20.863 1.00 92.19 564 ARG A N 1
ATOM 4483 C CA . ARG A 1 564 ? -16.046 -9.605 21.494 1.00 92.19 564 ARG A CA 1
ATOM 4484 C C . ARG A 1 564 ? -14.952 -9.228 22.483 1.00 92.19 564 ARG A C 1
ATOM 4486 O O . ARG A 1 564 ? -14.223 -10.093 22.964 1.00 92.19 564 ARG A O 1
ATOM 4493 N N . LEU A 1 565 ? -14.883 -7.948 22.843 1.00 91.19 565 LEU A N 1
ATOM 4494 C CA . LEU A 1 565 ? -14.055 -7.485 23.952 1.00 91.19 565 LEU A CA 1
ATOM 4495 C C . LEU A 1 565 ? -14.436 -8.224 25.256 1.00 91.19 565 LEU A C 1
ATOM 4497 O O . LEU A 1 565 ? -15.593 -8.132 25.680 1.00 91.19 565 LEU A O 1
ATOM 4501 N N . PRO A 1 566 ? -13.502 -8.936 25.917 1.00 93.81 566 PRO A N 1
ATOM 4502 C CA . PRO A 1 566 ? -13.830 -9.714 27.106 1.00 93.81 566 PRO A CA 1
ATOM 4503 C C . PRO A 1 566 ? -14.350 -8.842 28.254 1.00 93.81 566 PRO A C 1
ATOM 4505 O O . PRO A 1 566 ? -13.770 -7.804 28.593 1.00 93.81 566 PRO A O 1
ATOM 4508 N N . VAL A 1 567 ? -15.425 -9.293 28.899 1.00 95.12 567 VAL A N 1
ATOM 4509 C CA . VAL A 1 567 ? -15.953 -8.672 30.121 1.00 95.12 567 VAL A CA 1
ATOM 4510 C C . VAL A 1 567 ? -14.884 -8.670 31.215 1.00 95.12 567 VAL A C 1
ATOM 4512 O O . VAL A 1 567 ? -14.134 -9.629 31.381 1.00 95.12 567 VAL A O 1
ATOM 4515 N N . GLY A 1 568 ? -14.815 -7.579 31.976 1.00 96.31 568 GLY A N 1
ATOM 4516 C CA . GLY A 1 568 ? -13.827 -7.395 33.036 1.00 96.31 568 GLY A CA 1
ATOM 4517 C C . GLY A 1 568 ? -12.456 -6.934 32.542 1.00 96.31 568 GLY A C 1
ATOM 4518 O O . GLY A 1 568 ? -11.579 -6.708 33.373 1.00 96.31 568 GLY A O 1
ATOM 4519 N N . THR A 1 569 ? -12.263 -6.741 31.230 1.00 97.00 569 THR A N 1
ATOM 4520 C CA . THR A 1 569 ? -11.022 -6.163 30.694 1.00 97.00 569 THR A CA 1
ATOM 4521 C C . THR A 1 569 ? -10.797 -4.773 31.302 1.00 97.00 569 THR A C 1
ATOM 4523 O O . THR A 1 569 ? -11.693 -3.926 31.213 1.00 97.00 569 THR A O 1
ATOM 4526 N N . PRO A 1 570 ? -9.638 -4.515 31.937 1.00 97.56 570 PRO A N 1
ATOM 4527 C CA . PRO A 1 570 ? -9.322 -3.201 32.471 1.00 97.56 570 PRO A CA 1
ATOM 4528 C C . PRO A 1 570 ? -8.992 -2.235 31.336 1.00 97.56 570 PRO A C 1
ATOM 4530 O O . PRO A 1 570 ? -8.129 -2.514 30.507 1.00 97.56 570 PRO A O 1
ATOM 4533 N N . VAL A 1 571 ? -9.653 -1.078 31.321 1.00 97.25 571 VAL A N 1
ATOM 4534 C CA . VAL A 1 571 ? -9.338 -0.004 30.375 1.00 97.25 571 VAL A CA 1
ATOM 4535 C C . VAL A 1 571 ? -8.319 0.966 30.962 1.00 97.25 571 VAL A C 1
ATOM 4537 O O . VAL A 1 571 ? -8.229 1.169 32.174 1.00 97.25 571 VAL A O 1
ATOM 4540 N N . GLY A 1 572 ? -7.537 1.580 30.080 1.00 95.56 572 GLY A N 1
ATOM 4541 C CA . GLY A 1 572 ? -6.561 2.597 30.436 1.00 95.56 572 GLY A CA 1
ATOM 4542 C C . GLY A 1 572 ? -7.196 3.947 30.780 1.00 95.56 572 GLY A C 1
ATOM 4543 O O . GLY A 1 572 ? -8.411 4.107 30.937 1.00 95.56 572 GLY A O 1
ATOM 4544 N N . LYS A 1 573 ? -6.344 4.969 30.881 1.00 93.81 573 LYS A N 1
ATOM 4545 C CA . LYS A 1 573 ? -6.787 6.360 31.029 1.00 93.81 573 LYS A CA 1
ATOM 4546 C C . LYS A 1 573 ? -7.104 6.949 29.661 1.00 93.81 573 LYS A C 1
ATOM 4548 O O . LYS A 1 573 ? -6.378 6.712 28.704 1.00 93.81 573 LYS A O 1
ATOM 4553 N N . ALA A 1 574 ? -8.165 7.750 29.596 1.00 93.88 574 ALA A N 1
ATOM 4554 C CA . ALA A 1 574 ? -8.525 8.452 28.373 1.00 93.88 574 ALA A CA 1
ATOM 4555 C C . ALA A 1 574 ? -7.479 9.530 28.053 1.00 93.88 574 ALA A C 1
ATOM 4557 O O . ALA A 1 574 ? -7.322 10.496 28.804 1.00 93.88 574 ALA A O 1
ATOM 4558 N N . GLU A 1 575 ? -6.810 9.388 26.915 1.00 92.75 575 GLU A N 1
ATOM 4559 C CA . GLU A 1 575 ? -5.788 10.310 26.427 1.00 92.75 575 GLU A CA 1
ATOM 4560 C C . GLU A 1 575 ? -6.096 10.747 24.989 1.00 92.75 575 GLU A C 1
ATOM 4562 O O . GLU A 1 575 ? -6.597 9.949 24.187 1.00 92.75 575 GLU A O 1
ATOM 4567 N N . PRO A 1 576 ? -5.824 12.013 24.620 1.00 90.50 576 PRO A N 1
ATOM 4568 C CA . PRO A 1 576 ? -5.967 12.456 23.239 1.00 90.50 576 PRO A CA 1
ATOM 45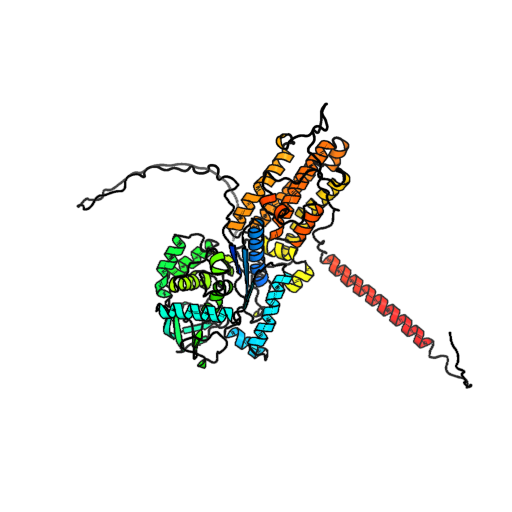69 C C . PRO A 1 576 ? -5.079 11.636 22.291 1.00 90.50 576 PRO A C 1
ATOM 4571 O O . PRO A 1 576 ? -3.855 11.665 22.390 1.00 90.50 576 PRO A O 1
ATOM 4574 N N . VAL A 1 577 ? -5.702 10.928 21.345 1.00 91.81 577 VAL A N 1
ATOM 4575 C CA . VAL A 1 577 ? -4.993 10.092 20.357 1.00 91.81 577 VAL A CA 1
ATOM 4576 C C . VAL A 1 577 ? -4.383 10.945 19.245 1.00 91.81 577 VAL A C 1
ATOM 4578 O O . VAL A 1 577 ? -3.236 10.739 18.849 1.00 91.81 577 VAL A O 1
ATOM 4581 N N . PHE A 1 578 ? -5.147 11.929 18.764 1.00 88.81 578 PHE A N 1
ATOM 4582 C CA . PHE A 1 578 ? -4.733 12.836 17.701 1.00 88.81 578 PHE A CA 1
ATOM 4583 C C . PHE A 1 578 ? -4.434 14.226 18.289 1.00 88.81 578 PHE A C 1
ATOM 4585 O O . PHE A 1 578 ? -5.287 14.768 19.002 1.00 88.81 578 PHE A O 1
ATOM 4592 N N . PRO A 1 579 ? -3.259 14.825 18.016 1.00 72.12 579 PRO A N 1
ATOM 4593 C CA . PRO A 1 579 ? -2.959 16.197 18.405 1.00 72.12 579 PRO A CA 1
ATOM 4594 C C . PRO A 1 579 ? -3.990 17.167 17.821 1.00 72.12 579 PRO A C 1
ATOM 4596 O O . PRO A 1 579 ? -4.480 16.990 16.704 1.00 72.12 579 PRO A O 1
ATOM 4599 N N . ARG A 1 580 ? -4.326 18.210 18.590 1.00 64.19 580 ARG A N 1
ATOM 4600 C CA . ARG A 1 580 ? -5.179 19.292 18.091 1.00 64.19 580 ARG A CA 1
ATOM 4601 C C . ARG A 1 580 ? -4.434 20.048 17.001 1.00 64.19 580 ARG A C 1
ATOM 4603 O O . ARG A 1 580 ? -3.282 20.427 17.189 1.00 64.19 580 ARG A O 1
ATOM 4610 N N . ILE A 1 581 ? -5.121 20.293 15.893 1.00 64.06 581 ILE A N 1
ATOM 4611 C CA . ILE A 1 581 ? -4.642 21.191 14.848 1.00 64.06 581 ILE A CA 1
ATOM 4612 C C . ILE A 1 581 ? -4.669 22.596 15.451 1.00 64.06 581 ILE A C 1
ATOM 4614 O O . ILE A 1 581 ? -5.739 23.102 15.788 1.00 64.06 581 ILE A O 1
ATOM 4618 N N . GLU A 1 582 ? -3.506 23.211 15.655 1.00 55.34 582 GLU A N 1
ATOM 4619 C CA . GLU A 1 582 ? -3.466 24.639 15.956 1.00 55.34 582 GLU A CA 1
ATOM 4620 C C . GLU A 1 582 ? -3.955 25.387 14.711 1.00 55.34 582 GLU A C 1
ATOM 4622 O O . GLU A 1 582 ? -3.372 25.261 13.632 1.00 55.34 582 GLU A O 1
ATOM 4627 N N . ASP A 1 583 ? -5.041 26.153 14.835 1.00 47.25 583 ASP A N 1
ATOM 4628 C CA . ASP A 1 583 ? -5.468 27.050 13.762 1.00 47.25 583 ASP A CA 1
ATOM 4629 C C . ASP A 1 583 ? -4.319 28.007 13.403 1.00 47.25 583 ASP A C 1
ATOM 4631 O O . ASP A 1 583 ? -3.594 28.484 14.279 1.00 47.25 583 ASP A O 1
ATOM 4635 N N . GLU A 1 584 ? -4.192 28.396 12.131 1.00 42.84 584 GLU A N 1
ATOM 4636 C CA . GLU A 1 584 ? -3.195 29.392 11.689 1.00 42.84 584 GLU A CA 1
ATOM 4637 C C . GLU A 1 584 ? -3.289 30.719 12.469 1.00 42.84 584 GLU A C 1
ATOM 4639 O O . GLU A 1 584 ? -2.321 31.476 12.577 1.00 42.84 584 GLU A O 1
ATOM 4644 N N . THR A 1 585 ? -4.451 31.016 13.058 1.00 40.25 585 THR A N 1
ATOM 4645 C CA . THR A 1 585 ? -4.633 32.162 13.957 1.00 40.25 585 THR A CA 1
ATOM 4646 C C . THR A 1 585 ? -3.916 31.995 15.299 1.00 40.25 585 THR A C 1
ATOM 4648 O O . THR A 1 585 ? -3.512 33.000 15.886 1.00 40.25 585 THR A O 1
ATOM 4651 N N . GLN A 1 586 ? -3.714 30.768 15.782 1.00 36.75 586 GLN A N 1
ATOM 4652 C CA . GLN A 1 586 ? -2.932 30.461 16.981 1.00 36.75 586 GLN A CA 1
ATOM 4653 C C . GLN A 1 586 ? -1.427 30.439 16.696 1.00 36.75 586 GLN A C 1
ATOM 4655 O O . GLN A 1 586 ? -0.681 31.005 17.492 1.00 36.75 586 GLN A O 1
ATOM 4660 N N . GLN A 1 587 ? -0.986 29.942 15.534 1.00 37.12 587 GLN A N 1
ATOM 4661 C CA . GLN A 1 587 ? 0.415 30.065 15.097 1.00 37.12 587 GLN A CA 1
ATOM 4662 C C . GLN A 1 587 ? 0.828 31.531 14.891 1.00 37.12 587 GLN A C 1
ATOM 4664 O O . GLN A 1 587 ? 1.830 31.977 15.444 1.00 37.12 587 GLN A O 1
ATOM 4669 N N . LYS A 1 588 ? -0.001 32.354 14.231 1.00 41.25 588 LYS A N 1
ATOM 4670 C CA . LYS A 1 588 ? 0.260 33.806 14.133 1.00 41.25 588 LYS A CA 1
ATOM 4671 C C . LYS A 1 588 ? 0.239 34.502 15.503 1.00 41.25 588 LYS A C 1
ATOM 4673 O O . LYS A 1 588 ? 0.994 35.451 15.735 1.00 41.25 588 LYS A O 1
ATOM 4678 N N . LYS A 1 589 ? -0.591 34.047 16.451 1.00 37.75 589 LYS A N 1
ATOM 4679 C CA . LYS A 1 589 ? -0.588 34.549 17.841 1.00 37.75 589 LYS A CA 1
ATOM 4680 C C . LYS A 1 589 ? 0.645 34.101 18.634 1.00 37.75 589 LYS A C 1
ATOM 4682 O O . LYS A 1 589 ? 1.162 34.895 19.417 1.00 37.75 589 LYS A O 1
ATOM 4687 N N . SER A 1 590 ? 1.149 32.887 18.429 1.00 37.84 590 SER A N 1
ATOM 4688 C CA . SER A 1 590 ? 2.341 32.378 19.116 1.00 37.84 590 SER A CA 1
ATOM 4689 C C . SER A 1 590 ? 3.626 33.020 18.574 1.00 37.84 590 SER A C 1
ATOM 4691 O O . SER A 1 590 ? 4.503 33.395 19.357 1.00 37.84 590 SER A O 1
ATOM 4693 N N . GLU A 1 591 ? 3.697 33.277 17.265 1.00 45.50 591 GLU A N 1
ATOM 4694 C CA . GLU A 1 591 ? 4.784 34.023 16.620 1.00 45.50 591 GLU A CA 1
ATOM 4695 C C . GLU A 1 591 ? 4.775 35.510 16.995 1.00 45.50 591 GLU A C 1
ATOM 4697 O O . GLU A 1 591 ? 5.812 36.069 17.360 1.00 45.50 591 GLU A O 1
ATOM 4702 N N . SER A 1 592 ? 3.604 36.158 16.998 1.00 45.44 592 SER A N 1
ATOM 4703 C CA . SER A 1 592 ? 3.482 37.553 17.452 1.00 45.44 592 SER A CA 1
ATOM 4704 C C . SER A 1 592 ? 3.746 37.707 18.957 1.00 45.44 592 SER A C 1
ATOM 4706 O O . SER A 1 592 ? 4.378 38.683 19.375 1.00 45.44 592 SER A O 1
ATOM 4708 N N . GLY A 1 593 ? 3.364 36.715 19.768 1.00 45.03 593 GLY A N 1
ATOM 4709 C CA . GLY A 1 593 ? 3.683 36.627 21.193 1.00 45.03 593 GLY A CA 1
ATOM 4710 C C . GLY A 1 593 ? 5.188 36.531 21.453 1.00 45.03 593 GLY A C 1
ATOM 4711 O O . GLY A 1 593 ? 5.718 37.316 22.246 1.00 45.03 593 GLY A O 1
ATOM 4712 N N . LYS A 1 594 ? 5.896 35.652 20.727 1.00 47.56 594 LYS A N 1
ATOM 4713 C CA . LYS A 1 594 ? 7.364 35.508 20.796 1.00 47.56 594 LYS A CA 1
ATOM 4714 C C . LYS A 1 594 ? 8.097 36.759 20.294 1.00 47.56 594 LYS A C 1
ATOM 4716 O O . LYS A 1 594 ? 9.027 37.228 20.945 1.00 47.56 594 LYS A O 1
ATOM 4721 N N . ALA A 1 595 ? 7.629 37.384 19.212 1.00 50.75 595 ALA A N 1
ATOM 4722 C CA . ALA A 1 595 ? 8.201 38.639 18.718 1.00 50.75 595 ALA A CA 1
ATOM 4723 C C . ALA A 1 595 ? 8.005 39.817 19.699 1.00 50.75 595 ALA A C 1
ATOM 4725 O O . ALA A 1 595 ? 8.855 40.711 19.798 1.00 50.75 595 ALA A O 1
ATOM 4726 N N . SER A 1 596 ? 6.893 39.832 20.445 1.00 48.25 596 SER A N 1
ATOM 4727 C CA . SER A 1 596 ? 6.611 40.862 21.454 1.00 48.25 596 SER A CA 1
ATOM 4728 C C . SER A 1 596 ? 7.461 40.694 22.722 1.00 48.25 596 SER A C 1
ATOM 4730 O O . SER A 1 596 ? 7.990 41.686 23.238 1.00 48.25 596 SER A O 1
ATOM 4732 N N . SER A 1 597 ? 7.685 39.451 23.167 1.00 51.28 597 SER A N 1
ATOM 4733 C CA . SER A 1 597 ? 8.523 39.145 24.331 1.00 51.28 597 SER A CA 1
ATOM 4734 C C . SER A 1 597 ? 10.007 39.403 24.043 1.00 51.28 597 SER A C 1
ATOM 4736 O O . SER A 1 597 ? 10.701 39.994 24.875 1.00 51.28 597 SER A O 1
ATOM 4738 N N . GLU A 1 598 ? 10.486 39.104 22.830 1.00 59.78 598 GLU A N 1
ATOM 4739 C CA . GLU A 1 598 ? 11.850 39.439 22.402 1.00 59.78 598 GLU A CA 1
ATOM 4740 C C . GLU A 1 598 ? 12.081 40.952 22.288 1.00 59.78 598 GLU A C 1
ATOM 4742 O O . GLU A 1 598 ? 13.152 41.456 22.658 1.00 59.78 598 GLU A O 1
ATOM 4747 N N . LYS A 1 599 ? 11.079 41.716 21.827 1.00 59.16 599 LYS A N 1
ATOM 4748 C CA . LYS A 1 599 ? 11.136 43.188 21.818 1.00 59.16 599 LYS A CA 1
ATOM 4749 C C . LYS A 1 599 ? 11.174 43.764 23.236 1.00 59.16 599 LYS A C 1
ATOM 4751 O O . LYS A 1 599 ? 11.967 44.678 23.484 1.00 59.16 599 LYS A O 1
ATOM 4756 N N . GLN A 1 600 ? 10.394 43.221 24.172 1.00 55.81 600 GLN A N 1
ATOM 4757 C CA . GLN A 1 600 ? 10.417 43.649 25.577 1.00 55.81 600 GLN A CA 1
ATOM 4758 C C . GLN A 1 600 ? 11.743 43.296 26.271 1.00 55.81 600 GLN A C 1
ATOM 4760 O O . GLN A 1 600 ? 12.321 44.150 26.952 1.00 55.81 600 GLN A O 1
ATOM 4765 N N . GLN A 1 601 ? 12.307 42.109 26.022 1.00 59.47 601 GLN A N 1
ATOM 4766 C CA . GLN A 1 601 ? 13.629 41.733 26.541 1.00 59.47 601 GLN A CA 1
ATOM 4767 C C . GLN A 1 601 ? 14.763 42.585 25.947 1.00 59.47 601 GLN A C 1
ATOM 4769 O O . GLN A 1 601 ? 15.676 42.993 26.674 1.00 59.47 601 GLN A O 1
ATOM 4774 N N . LYS A 1 602 ? 14.710 42.932 24.651 1.00 64.00 602 LYS A N 1
ATOM 4775 C CA . LYS A 1 602 ? 15.679 43.856 24.024 1.00 64.00 602 LYS A CA 1
ATOM 4776 C C . LYS A 1 602 ? 15.565 45.281 24.579 1.00 64.00 602 LYS A C 1
ATOM 4778 O O . LYS A 1 602 ? 16.594 45.939 24.762 1.00 64.00 602 LYS A O 1
ATOM 4783 N N . GLN A 1 603 ? 14.361 45.760 24.905 1.00 60.50 603 GLN A N 1
ATOM 4784 C CA . GLN A 1 603 ? 14.169 47.068 25.545 1.00 60.50 603 GLN A CA 1
ATOM 4785 C C . GLN A 1 603 ? 14.652 47.093 27.005 1.00 60.50 603 GLN A C 1
ATOM 4787 O O . GLN A 1 603 ? 15.310 48.058 27.404 1.00 60.50 603 GLN A O 1
ATOM 4792 N N . GLN A 1 604 ? 14.430 46.028 27.784 1.00 62.16 604 GLN A N 1
ATOM 4793 C CA . GLN A 1 604 ? 14.978 45.911 29.143 1.00 62.16 604 GLN A CA 1
ATOM 4794 C C . GLN A 1 604 ? 16.512 45.806 29.150 1.00 62.16 604 GLN A C 1
ATOM 4796 O O . GLN A 1 604 ? 17.167 46.474 29.955 1.00 62.16 604 GLN A O 1
ATOM 4801 N N . LYS A 1 605 ? 17.117 45.064 28.208 1.00 64.56 605 LYS A N 1
ATOM 4802 C CA . LYS A 1 605 ? 18.584 45.011 28.045 1.00 64.56 605 LYS A CA 1
ATOM 4803 C C . LYS A 1 605 ? 19.178 46.365 27.627 1.00 64.56 605 LYS A C 1
ATOM 4805 O O . LYS A 1 605 ? 20.232 46.741 28.138 1.00 64.56 605 LYS A O 1
ATOM 4810 N N . LYS A 1 606 ? 18.495 47.147 26.774 1.00 64.38 606 LYS A N 1
ATOM 4811 C CA . LYS A 1 606 ? 18.912 48.524 26.427 1.00 64.38 606 LYS A CA 1
ATOM 4812 C C . LYS A 1 606 ? 18.802 49.498 27.609 1.00 64.38 606 LYS A C 1
ATOM 4814 O O . LYS A 1 606 ? 19.694 50.328 27.769 1.00 64.38 606 LYS A O 1
ATOM 4819 N N . LYS A 1 607 ? 17.772 49.383 28.461 1.00 61.41 607 LYS A N 1
ATOM 4820 C CA . LYS A 1 607 ? 17.659 50.188 29.695 1.00 61.41 607 LYS A CA 1
ATOM 4821 C C . LYS A 1 607 ? 18.756 49.843 30.713 1.00 61.41 607 LYS A C 1
ATOM 4823 O O . LYS A 1 607 ? 19.365 50.760 31.252 1.00 61.41 607 LYS A O 1
ATOM 4828 N N . LYS A 1 608 ? 19.097 48.557 30.894 1.00 59.97 608 LYS A N 1
ATOM 4829 C CA . LYS A 1 608 ? 20.229 48.139 31.750 1.00 59.97 608 LYS A CA 1
ATOM 4830 C C . LYS A 1 608 ? 21.593 48.611 31.220 1.00 59.97 608 LYS A C 1
ATOM 4832 O O . LYS A 1 608 ? 22.415 49.055 32.013 1.00 59.97 608 LYS A O 1
ATOM 4837 N N . LYS A 1 609 ? 21.825 48.599 29.897 1.00 59.59 609 LYS A N 1
ATOM 4838 C CA . LYS A 1 609 ? 23.069 49.136 29.299 1.00 59.59 609 LYS A CA 1
ATOM 4839 C C . LYS A 1 609 ? 23.205 50.659 29.446 1.00 59.59 609 LYS A C 1
ATOM 4841 O O . LYS A 1 609 ? 24.297 51.128 29.736 1.00 59.59 609 LYS A O 1
ATOM 4846 N N . LYS A 1 610 ? 22.109 51.421 29.311 1.00 55.66 610 LYS A N 1
ATOM 4847 C CA . LYS A 1 610 ? 22.119 52.881 29.540 1.00 55.66 610 LYS A CA 1
ATOM 4848 C C . LYS A 1 610 ? 22.272 53.271 31.016 1.00 55.66 610 LYS A C 1
ATOM 4850 O O . LYS A 1 610 ? 22.796 54.342 31.287 1.00 55.66 610 LYS A O 1
ATOM 4855 N N . GLY A 1 611 ? 21.838 52.419 31.950 1.00 51.28 611 GLY A N 1
ATOM 4856 C CA . GLY A 1 611 ? 22.091 52.608 33.383 1.00 51.28 611 GLY A CA 1
ATOM 4857 C C . GLY A 1 611 ? 23.563 52.407 33.749 1.00 51.28 611 GLY A C 1
ATOM 4858 O O . GLY A 1 611 ? 24.121 53.224 34.468 1.00 51.28 611 GLY A O 1
ATOM 4859 N N . LYS A 1 612 ? 24.212 51.382 33.178 1.00 51.50 612 LYS A N 1
ATOM 4860 C CA . LYS A 1 612 ? 25.613 51.040 33.478 1.00 51.50 612 LYS A CA 1
ATOM 4861 C C . LYS A 1 612 ? 26.633 52.032 32.892 1.00 51.50 612 LYS A C 1
ATOM 4863 O O . LYS A 1 612 ? 27.621 52.346 33.533 1.00 51.50 612 LYS A O 1
ATOM 4868 N N . GLN A 1 613 ? 26.342 52.622 31.728 1.00 49.28 613 GLN A N 1
ATOM 4869 C CA . GLN A 1 613 ? 27.173 53.692 31.147 1.00 49.28 613 GLN A CA 1
ATOM 4870 C C . GLN A 1 613 ? 27.076 55.043 31.878 1.00 49.28 613 GLN A C 1
ATOM 4872 O O . GLN A 1 613 ? 27.884 55.922 31.603 1.00 49.28 613 GLN A O 1
ATOM 4877 N N . LYS A 1 614 ? 26.102 55.232 32.782 1.00 47.50 614 LYS A N 1
ATOM 4878 C CA . LYS A 1 614 ? 26.025 56.435 33.626 1.00 47.50 614 LYS A CA 1
ATOM 4879 C C . LYS A 1 614 ? 26.762 56.287 34.959 1.00 47.50 614 LYS A C 1
ATOM 4881 O O . LYS A 1 614 ? 27.109 57.307 35.534 1.00 47.50 614 LYS A O 1
ATOM 4886 N N . THR A 1 615 ? 27.004 55.064 35.428 1.00 45.84 615 THR A N 1
ATOM 4887 C CA . THR A 1 615 ? 27.761 54.798 36.662 1.00 45.84 615 THR A CA 1
ATOM 4888 C C . THR A 1 615 ? 29.269 54.683 36.418 1.00 45.84 615 THR A C 1
ATOM 4890 O O . THR A 1 615 ? 30.037 55.126 37.256 1.00 45.84 615 THR A O 1
ATOM 4893 N N . ASP A 1 616 ? 29.706 54.224 35.238 1.00 45.31 616 ASP A N 1
ATOM 4894 C CA . ASP A 1 616 ? 31.140 54.049 34.922 1.00 45.31 616 ASP A CA 1
ATOM 4895 C C . ASP A 1 616 ? 31.837 55.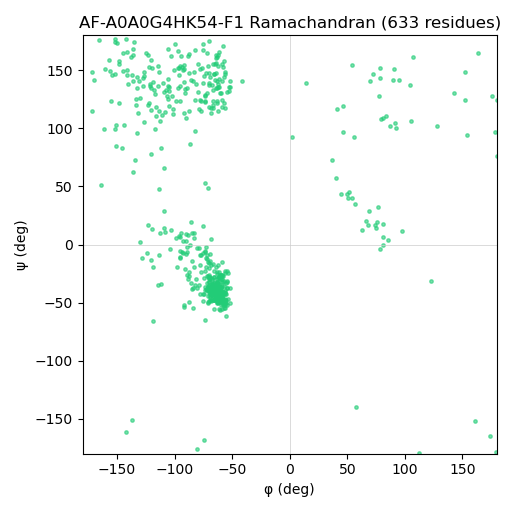335 34.406 1.00 45.31 616 ASP A C 1
ATOM 4897 O O . ASP A 1 616 ? 32.962 55.282 33.918 1.00 45.31 616 ASP A O 1
ATOM 4901 N N . ALA A 1 617 ? 31.178 56.499 34.485 1.00 43.94 617 ALA A N 1
ATOM 4902 C CA . ALA A 1 617 ? 31.730 57.799 34.074 1.00 43.94 617 ALA A CA 1
ATOM 4903 C C . ALA A 1 617 ? 31.952 58.772 35.251 1.00 43.94 617 ALA A C 1
ATOM 4905 O O . ALA A 1 617 ? 32.210 59.951 35.015 1.00 43.94 617 ALA A O 1
ATOM 4906 N N . GLN A 1 618 ? 31.823 58.308 36.502 1.00 44.25 618 GLN A N 1
ATOM 4907 C CA . GLN A 1 618 ? 31.913 59.173 37.687 1.00 44.25 618 GLN A CA 1
ATOM 4908 C C . GLN A 1 618 ? 32.860 58.703 38.802 1.00 44.25 618 GLN A C 1
ATOM 4910 O O . GLN A 1 618 ? 32.994 59.420 39.786 1.00 44.25 618 GLN A O 1
ATOM 4915 N N . GLU A 1 619 ? 33.577 57.588 38.651 1.00 40.78 619 GLU A N 1
ATOM 4916 C CA . GLU A 1 619 ? 34.565 57.147 39.647 1.00 40.78 619 GLU A CA 1
ATOM 4917 C C . GLU A 1 619 ? 35.873 56.754 38.955 1.00 40.78 619 GLU A C 1
ATOM 4919 O O . GLU A 1 619 ? 36.023 55.660 38.417 1.00 40.78 619 GLU A O 1
ATOM 4924 N N . GLY A 1 620 ? 36.811 57.699 38.918 1.00 33.22 620 GLY A N 1
ATOM 4925 C CA . GLY A 1 620 ? 38.112 57.537 38.283 1.00 33.22 620 GLY A CA 1
ATOM 4926 C C . GLY A 1 620 ? 39.108 58.608 38.711 1.00 33.22 620 GLY A C 1
ATOM 4927 O O . GLY A 1 620 ? 39.706 59.226 37.846 1.00 33.22 620 GLY A O 1
ATOM 4928 N N . GLU A 1 621 ? 39.283 58.827 40.018 1.00 33.12 621 GLU A N 1
ATOM 4929 C CA . GLU A 1 621 ? 40.453 59.505 40.601 1.00 33.12 621 GLU A CA 1
ATOM 4930 C C . GLU A 1 621 ? 40.734 58.928 42.005 1.00 33.12 621 GLU A C 1
ATOM 4932 O O . GLU A 1 621 ? 39.872 58.998 42.877 1.00 33.12 621 GLU A O 1
ATOM 4937 N N . GLY A 1 622 ? 41.941 58.384 42.233 1.00 31.17 622 GLY A N 1
ATOM 4938 C CA . GLY A 1 622 ? 42.537 58.323 43.579 1.00 31.17 622 GLY A CA 1
ATOM 4939 C C . GLY A 1 622 ? 43.054 56.976 44.118 1.00 31.17 622 GLY A C 1
ATOM 4940 O O . GLY A 1 622 ? 42.303 56.206 44.701 1.00 31.17 622 GLY A O 1
ATOM 4941 N N . THR A 1 623 ? 44.386 56.829 44.060 1.00 33.50 623 THR A N 1
ATOM 4942 C CA . THR A 1 623 ? 45.314 56.265 45.078 1.00 33.50 623 THR A CA 1
ATOM 4943 C C . THR A 1 623 ? 45.520 54.747 45.267 1.00 33.50 623 THR A C 1
ATOM 4945 O O . THR A 1 623 ? 44.689 54.039 45.822 1.00 33.50 623 THR A O 1
ATOM 4948 N N . ASP A 1 624 ? 46.723 54.327 44.844 1.00 32.09 624 ASP A N 1
ATOM 4949 C CA . ASP A 1 624 ? 47.758 53.478 45.476 1.00 32.09 624 ASP A CA 1
ATOM 4950 C C . ASP A 1 624 ? 47.456 52.625 46.724 1.00 32.09 624 ASP A C 1
ATOM 4952 O O . ASP A 1 624 ? 46.958 53.118 47.733 1.00 32.09 624 ASP A O 1
ATOM 4956 N N . GLY A 1 625 ? 47.997 51.392 46.730 1.00 31.53 625 GLY A N 1
ATOM 4957 C CA . GLY A 1 625 ? 48.402 50.723 47.976 1.00 31.53 625 GLY A CA 1
ATOM 4958 C C . GLY A 1 625 ? 48.419 49.187 47.990 1.00 31.53 625 GLY A C 1
ATOM 4959 O O . GLY A 1 625 ? 47.421 48.568 48.321 1.00 31.53 625 GLY A O 1
ATOM 4960 N N . ALA A 1 626 ? 49.593 48.610 47.708 1.00 32.09 626 ALA A N 1
ATOM 4961 C CA . ALA A 1 626 ? 50.202 47.405 48.305 1.00 32.09 626 ALA A CA 1
ATOM 4962 C C . ALA A 1 626 ? 49.398 46.087 48.524 1.00 32.09 626 ALA A C 1
ATOM 4964 O O . ALA A 1 626 ? 48.510 45.970 49.362 1.00 32.09 626 ALA A O 1
ATOM 4965 N N . GLN A 1 627 ? 49.887 45.028 47.865 1.00 32.91 627 GLN A N 1
ATOM 4966 C CA . GLN A 1 627 ? 49.807 43.601 48.250 1.00 32.91 627 GLN A CA 1
ATOM 4967 C C . GLN A 1 627 ? 50.575 43.327 49.574 1.00 32.91 627 GLN A C 1
ATOM 4969 O O . GLN A 1 627 ? 51.469 44.122 49.876 1.00 32.91 627 GLN A O 1
ATOM 4974 N N . PRO A 1 628 ? 50.340 42.224 50.340 1.00 43.72 628 PRO A N 1
ATOM 4975 C CA . PRO A 1 628 ? 50.513 40.849 49.834 1.00 43.72 628 PRO A CA 1
ATOM 4976 C C . PRO A 1 628 ? 49.649 39.722 50.459 1.00 43.72 628 PRO A C 1
ATOM 4978 O O . PRO A 1 628 ? 48.863 39.911 51.381 1.00 43.72 628 PRO A O 1
ATOM 4981 N N . ALA A 1 629 ? 49.832 38.528 49.881 1.00 34.94 629 ALA A N 1
ATOM 4982 C CA . ALA A 1 629 ? 49.272 37.219 50.239 1.00 34.94 629 ALA A CA 1
ATOM 4983 C C . ALA A 1 629 ? 49.583 36.754 51.683 1.00 34.94 629 ALA A C 1
ATOM 4985 O O . ALA A 1 629 ? 50.458 37.320 52.340 1.00 34.94 629 ALA A O 1
ATOM 4986 N N . PRO A 1 630 ? 48.943 35.661 52.151 1.00 46.47 630 PRO A N 1
ATOM 4987 C CA . PRO A 1 630 ? 49.659 34.378 52.092 1.00 46.47 630 PRO A CA 1
ATOM 4988 C C . PRO A 1 630 ? 48.792 33.133 51.798 1.00 46.47 630 PRO A C 1
ATOM 4990 O O . PRO A 1 630 ? 47.567 33.137 51.878 1.00 46.47 630 PRO A O 1
ATOM 4993 N N . GLN A 1 631 ? 49.495 32.054 51.442 1.00 35.22 631 GLN A N 1
ATOM 4994 C CA . GLN A 1 631 ? 49.017 30.684 51.238 1.00 35.22 631 GLN A CA 1
ATOM 4995 C C . GLN A 1 631 ? 48.878 29.884 52.552 1.00 35.22 631 GLN A C 1
ATOM 4997 O O . GLN A 1 631 ? 49.517 30.203 53.554 1.00 35.22 631 GLN A 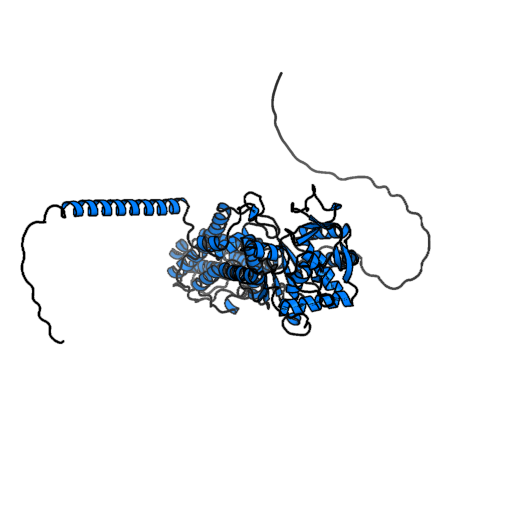O 1
ATOM 5002 N N . SER A 1 632 ? 48.204 28.729 52.419 1.00 34.28 632 SER A N 1
ATOM 5003 C CA . SER A 1 632 ? 48.221 27.524 53.281 1.00 34.28 632 SER A CA 1
ATOM 5004 C C . SER A 1 632 ? 47.190 27.519 54.431 1.00 34.28 632 SER A C 1
ATOM 5006 O O . SER A 1 632 ? 46.931 28.558 55.018 1.00 34.28 632 SER A O 1
ATOM 5008 N N . ALA A 1 633 ? 46.530 26.418 54.807 1.00 33.91 633 ALA A N 1
ATOM 5009 C CA . ALA A 1 633 ? 46.619 25.017 54.398 1.00 33.91 633 ALA A CA 1
ATOM 5010 C C . ALA A 1 633 ? 45.328 24.256 54.786 1.00 33.91 633 ALA A C 1
ATOM 5012 O O . ALA A 1 633 ? 44.708 24.570 55.796 1.00 33.91 633 ALA A O 1
ATOM 5013 N N . ALA A 1 634 ? 45.022 23.223 53.994 1.00 38.22 634 ALA A N 1
ATOM 5014 C CA . ALA A 1 634 ? 44.469 21.915 54.370 1.00 38.22 634 ALA A CA 1
ATOM 5015 C C . ALA A 1 634 ? 43.281 21.824 55.356 1.00 38.22 634 ALA A C 1
ATOM 5017 O O . ALA A 1 634 ? 43.477 21.702 56.563 1.00 38.22 634 ALA A O 1
ATOM 5018 N N . ALA A 1 635 ? 42.070 21.712 54.803 1.00 35.50 635 ALA A N 1
ATOM 5019 C CA . ALA A 1 635 ? 41.145 20.572 54.934 1.00 35.50 635 ALA A CA 1
ATOM 5020 C C . ALA A 1 635 ? 39.957 20.785 53.986 1.00 35.50 635 ALA A C 1
ATOM 5022 O O . ALA A 1 635 ? 39.500 21.948 53.893 1.00 35.50 635 ALA A O 1
#

Foldseek 3Di:
DDYDDDDDDDDDDDDDDDDDDDDDDDDDDDDDDDDDDDDDDDDDDDDPPDDPDLVNLQDQAAEEEEEFAAELLDADFVQLLLRQLLRQLLQLQNVLSPYHYAYEYEHQQFADSLCVSCVVVVHHSVVSQVVRRVNSVVSCVLLVGDHPDYDYLPDPLLLVLLLVLLVLLVVLVQKDKDKDWAKAFRVLLDTDHPVQDDVCAHPVRTHIDTDHIFIFIWGALQVCLVVLLVVCVVQVQQEPDNVLSVVLNVVSVVTDDIGGFWGACVVVGQTARANPVHRRIHTRSLSSSLSRSVSVQRPPPCPDGSNVRHPAQYEYEYASSCCCSLSRVNVSSCVSSVHDHHSHYYHFYAEAAPPHGDDVVVVRTHHVNVVCVQFNSLLSLQLSQALDFGRDYDYDDPVSSVVSLCLCQVQQQVLLLVLLVCCVVQVVQWQAFQFDFDDPRGGDGDDQVPADPLLVVLLVLLQVLLSQLSVCSVNSGSNSLVVSLSVSSNSLVVLCVVQVLVVCCVPTSNNSSSNSQSSLQSSLSSLLSCCSRRVQLSVVSCQQSQQDPDSVSSRSVCSHSVHGDDGGRGGHHRDRSGDDDDDVVVVVVVVVVVVVVVVVVVVVVVVVVVVVVVVVPPDDDDDDDDDDDDDDDDD

pLDDT: mean 83.01, std 22.87, range [21.95, 98.75]

Radius of gyration: 33.81 Å; Cα contacts (8 Å, |Δi|>4): 973; chains: 1; bounding box: 97×96×104 Å

Mean predicted aligned error: 12.18 Å

InterPro domains:
  IPR009080 Aminoacyl-tRNA synthetase, class Ia, anticodon-binding [SSF47323] (408-581)
  IPR014729 Rossmann-like alpha/beta/alpha sandwich fold [G3DSA:3.40.50.620] (63-393)
  IPR014758 Methionyl-tRNA synthetase [TIGR00398] (63-563)
  IPR015413 Methionyl/Leucyl tRNA synthetase [PF09334] (64-204)
  IPR015413 Methionyl/Leucyl tRNA synthetase [PF09334] (205-419)
  IPR023457 Methionine-tRNA synthetase, type 2 [MF_01228] (57-580)
  IPR023457 Methionine-tRNA synthetase, type 2 [PTHR43326] (57-602)
  IPR033911 Methioninyl-tRNA synthetase core domain [PR01041] (65-78)
  IPR033911 Methioninyl-tRNA synthetase core domain [PR01041] (97-111)
  IPR033911 Methioninyl-tRNA synthetase core domain [PR01041] (145-156)
  IPR033911 Methioninyl-tRNA synthetase core domain [PR01041] (283-294)
  IPR033911 Methioninyl-tRNA synthetase core domain [PR01041] (316-331)
  IPR033911 Methioninyl-tRNA synthetase core domain [PR01041] (407-418)
  IPR033911 Methioninyl-tRNA synthetase core domain [cd00814] (62-396)
  IPR041872 Methionyl-tRNA synthetase, anticodon-binding domain [PF19303] (455-588)
  IPR041872 Methionyl-tRNA synthetase, anticodon-binding domain [cd07957] (408-545)

Sequence (635 aa):
MRSNVPLILLLQTSSALSFLLRHPKAPRGFKSSHRQEAKHWVEGPCALRSAVSESSLRDPSPFFITTPIYYVNDKPHIGHAYTTVACDALARFARLDGRDVLFLTGTDEHGKKVEESAQRMSMTPQELCDSVSVRFSRLSEAMNCSADDFIRTTEERHKKAVNAMWRRLEERGQIYLGTYEGWYSVRDETYYSDSELVDGRAPTGAEVVKVEKEKSYFFRLSEWGDRLLHLYEERPDFILPYQRRNEVIAFVNKGLRDVSVSRTIEGGFSWGVRVPTDPEHVIYVWIDALTNYLSALGFPDEDAGKFKAFWPPACHVVGKDILRFHAILWPAMLMAAGLELPQRVFAHGWWTRNGEKMSKSLGNVVDPFEMVEAVGSDQLRFFLLTEVSFGNDGDFSQESMRRSMMVLSNEVGNLVNRVVTLLNKQAGGLVPPLKKSQGDDAEEDIEERDLDQSSRDLLEQCDALLPKLREDAAQQAPHKYAHEVVTLARHANKYLEDSAPWKVFKTDPSAARNTLFVAAEAARRIGIALQPLTPTAAEKILDQLGVPGTKEERSLQSIEPSQRLPVGTPVGKAEPVFPRIEDETQQKKSESGKASSEKQQKQQKKKKKKGKQKTDAQEGEGTDGAQPAPQSAAA